Protein AF-A0A443QLN5-F1 (afdb_monomer_lite)

Structure (mmCIF, N/CA/C/O backbone):
data_AF-A0A443QLN5-F1
#
_entry.id   AF-A0A443QLN5-F1
#
loop_
_atom_site.group_PDB
_atom_site.id
_atom_site.type_symbol
_atom_site.label_atom_id
_atom_site.label_alt_id
_atom_site.label_comp_id
_atom_site.label_asym_id
_atom_site.label_entity_id
_atom_site.label_seq_id
_atom_site.pdbx_PDB_ins_code
_atom_site.Cartn_x
_atom_site.Cartn_y
_atom_site.Cartn_z
_atom_site.occupancy
_atom_site.B_iso_or_equiv
_atom_site.auth_seq_id
_atom_site.auth_comp_id
_atom_site.auth_asym_id
_atom_site.auth_atom_id
_atom_site.pdbx_PDB_model_num
ATOM 1 N N . MET A 1 1 ? 14.653 26.365 8.646 1.00 40.78 1 MET A N 1
ATOM 2 C CA . MET A 1 1 ? 14.534 25.199 7.737 1.00 40.78 1 MET A CA 1
ATOM 3 C C . MET A 1 1 ? 13.730 24.125 8.462 1.00 40.78 1 MET A C 1
ATOM 5 O O . MET A 1 1 ? 13.748 24.165 9.689 1.00 40.78 1 MET A O 1
ATOM 9 N N . PRO A 1 2 ? 12.968 23.247 7.780 1.00 56.53 2 PRO A N 1
ATOM 10 C CA . PRO A 1 2 ? 12.352 22.107 8.464 1.00 56.53 2 PRO A CA 1
ATOM 11 C C . PRO A 1 2 ? 13.445 21.266 9.146 1.00 56.53 2 PRO A C 1
ATOM 13 O O . PRO A 1 2 ? 14.530 21.132 8.585 1.00 56.53 2 PRO A O 1
ATOM 16 N N . ARG A 1 3 ? 13.182 20.776 10.366 1.00 74.50 3 ARG A N 1
ATOM 17 C CA . ARG A 1 3 ? 14.153 19.997 11.162 1.00 74.50 3 ARG A CA 1
ATOM 18 C C . ARG A 1 3 ? 14.434 18.628 10.538 1.00 74.50 3 ARG A C 1
ATOM 20 O O . ARG A 1 3 ? 15.561 18.165 10.608 1.00 74.50 3 ARG A O 1
ATOM 27 N N . TYR A 1 4 ? 13.419 18.040 9.908 1.00 79.06 4 TYR A N 1
ATOM 28 C CA . TYR A 1 4 ? 13.490 16.762 9.206 1.00 79.06 4 TYR A CA 1
ATOM 29 C C . TYR A 1 4 ? 12.947 16.913 7.785 1.00 79.06 4 TYR A C 1
ATOM 31 O O . TYR A 1 4 ? 12.056 17.736 7.533 1.00 79.06 4 TYR A O 1
ATOM 39 N N . VAL A 1 5 ? 13.473 16.117 6.860 1.00 77.62 5 VAL A N 1
ATOM 40 C CA . VAL A 1 5 ? 13.072 16.102 5.454 1.00 77.62 5 VAL A CA 1
ATOM 41 C C . VAL A 1 5 ? 12.207 14.874 5.191 1.00 77.62 5 VAL A C 1
ATOM 43 O O . VAL A 1 5 ? 12.621 13.748 5.443 1.00 77.62 5 VAL A O 1
ATOM 46 N N . TYR A 1 6 ? 10.991 15.105 4.691 1.00 76.69 6 TYR A N 1
ATOM 47 C CA . TYR A 1 6 ? 10.020 14.053 4.390 1.00 76.69 6 TYR A CA 1
ATOM 48 C C . TYR A 1 6 ? 9.992 13.739 2.904 1.00 76.69 6 TYR A C 1
ATOM 50 O O . TYR A 1 6 ? 9.984 14.647 2.067 1.00 76.69 6 TYR A O 1
ATOM 58 N N . GLN A 1 7 ? 9.875 12.450 2.610 1.00 72.19 7 GLN A N 1
ATOM 59 C CA . GLN A 1 7 ? 9.866 11.933 1.252 1.00 72.19 7 GLN A CA 1
ATOM 60 C C . GLN A 1 7 ? 8.467 11.956 0.651 1.00 72.19 7 GLN A C 1
ATOM 62 O O . GLN A 1 7 ? 7.461 11.797 1.352 1.00 72.19 7 GLN A O 1
ATOM 67 N N . GLU A 1 8 ? 8.400 12.121 -0.666 1.00 68.56 8 GLU A N 1
ATOM 68 C CA . GLU A 1 8 ? 7.196 11.774 -1.413 1.00 68.56 8 GLU A CA 1
ATOM 69 C C . GLU A 1 8 ? 7.039 10.255 -1.532 1.00 68.56 8 GLU A C 1
ATOM 71 O O . GLU A 1 8 ? 8.005 9.504 -1.703 1.00 68.56 8 GLU A O 1
ATOM 76 N N . ILE A 1 9 ? 5.785 9.816 -1.437 1.00 68.56 9 ILE A N 1
ATOM 77 C CA . ILE A 1 9 ? 5.375 8.434 -1.649 1.00 68.56 9 ILE A CA 1
ATOM 78 C C . ILE A 1 9 ? 4.303 8.450 -2.720 1.00 68.56 9 ILE A C 1
ATOM 80 O O . ILE A 1 9 ? 3.263 9.095 -2.559 1.00 68.56 9 ILE A O 1
ATOM 84 N N . ASP A 1 10 ? 4.558 7.711 -3.791 1.00 67.12 10 ASP A N 1
ATOM 85 C CA . ASP A 1 10 ? 3.541 7.416 -4.780 1.00 67.12 10 ASP A CA 1
ATOM 86 C C . ASP A 1 10 ? 2.689 6.242 -4.290 1.00 67.12 10 ASP A C 1
ATOM 88 O O . ASP A 1 10 ? 3.156 5.109 -4.161 1.00 67.12 10 ASP A O 1
ATOM 92 N N . ILE A 1 11 ? 1.439 6.552 -3.962 1.00 66.88 11 ILE A N 1
ATOM 93 C CA . ILE A 1 11 ? 0.430 5.580 -3.562 1.00 66.88 11 ILE A CA 1
ATOM 94 C C . ILE A 1 11 ? -0.456 5.360 -4.799 1.00 66.88 11 ILE A C 1
ATOM 96 O O . ILE A 1 11 ? -1.206 6.286 -5.152 1.00 66.88 11 ILE A O 1
ATOM 100 N N . PRO A 1 12 ? -0.400 4.175 -5.446 1.00 62.53 12 PRO A N 1
ATOM 101 C CA . PRO A 1 12 ? -1.047 3.892 -6.735 1.00 62.53 12 PRO A CA 1
ATOM 102 C C . PRO A 1 12 ? -2.567 3.676 -6.610 1.00 62.53 12 PRO A C 1
ATOM 104 O O . PRO A 1 12 ? -3.165 2.891 -7.334 1.00 62.53 12 PRO A O 1
ATOM 107 N N . TYR A 1 13 ? -3.205 4.372 -5.669 1.00 65.44 13 TYR A N 1
ATOM 108 C CA . TYR A 1 13 ? -4.599 4.185 -5.296 1.00 65.44 13 TYR A CA 1
ATOM 109 C C . TYR A 1 13 ? -5.339 5.526 -5.302 1.00 65.44 13 TYR A C 1
ATOM 111 O O . TYR A 1 13 ? -4.866 6.524 -4.747 1.00 65.44 13 TYR A O 1
ATOM 119 N N . GLU A 1 14 ? -6.511 5.565 -5.937 1.00 63.66 14 GLU A N 1
ATOM 120 C CA . GLU A 1 14 ? -7.332 6.774 -6.050 1.00 63.66 14 GLU A CA 1
ATOM 121 C C . GLU A 1 14 ? -8.361 6.902 -4.925 1.00 63.66 14 GLU A C 1
ATOM 123 O O . GLU A 1 14 ? -9.112 5.966 -4.636 1.00 63.66 14 GLU A O 1
ATOM 128 N N . SER A 1 15 ? -8.457 8.101 -4.337 1.00 64.62 15 SER A N 1
ATOM 129 C CA . SER A 1 15 ? -9.493 8.420 -3.350 1.00 64.62 15 SER A CA 1
ATOM 130 C C . SER A 1 15 ? -10.881 8.456 -3.976 1.00 64.62 15 SER A C 1
ATOM 132 O O . SER A 1 15 ? -11.099 9.100 -5.000 1.00 64.62 15 SER A O 1
ATOM 134 N N . LYS A 1 16 ? -11.845 7.802 -3.323 1.00 72.31 16 LYS A N 1
ATOM 135 C CA . LYS A 1 16 ? -13.261 7.814 -3.711 1.00 72.31 16 LYS A CA 1
ATOM 136 C C . LYS A 1 16 ? -14.093 8.535 -2.657 1.00 72.31 16 LYS A C 1
ATOM 138 O O . LYS A 1 16 ? -13.691 8.662 -1.500 1.00 72.31 16 LYS A O 1
ATOM 143 N N . LYS A 1 17 ? -15.252 9.040 -3.077 1.00 73.81 17 LYS A N 1
ATOM 144 C CA . LYS A 1 17 ? -16.232 9.696 -2.204 1.00 73.81 17 LYS A CA 1
ATOM 145 C C . LYS A 1 17 ? -17.456 8.805 -2.026 1.00 73.81 17 LYS A C 1
ATOM 147 O O . LYS A 1 17 ? -17.766 7.996 -2.901 1.00 73.81 17 LYS A O 1
ATOM 152 N N . ARG A 1 18 ? -18.139 8.969 -0.892 1.00 83.19 18 ARG A N 1
ATOM 153 C CA . ARG A 1 18 ? -19.434 8.329 -0.642 1.00 83.19 18 ARG A CA 1
ATOM 154 C C . ARG A 1 18 ? -20.473 8.790 -1.676 1.00 83.19 18 ARG A C 1
ATOM 156 O O . ARG A 1 18 ? -20.444 9.960 -2.056 1.00 83.19 18 ARG A O 1
ATOM 163 N N . PRO A 1 19 ? -21.372 7.907 -2.142 1.00 83.25 19 PRO A N 1
ATOM 164 C CA . PRO A 1 19 ? -22.396 8.256 -3.126 1.00 83.25 19 PRO A CA 1
ATOM 165 C C . PRO A 1 19 ? -23.663 8.870 -2.500 1.00 83.25 19 PRO A C 1
ATOM 167 O O . PRO A 1 19 ? -24.659 9.028 -3.198 1.00 83.25 19 PRO A O 1
ATOM 170 N N . PHE A 1 20 ? -23.657 9.168 -1.198 1.00 84.50 20 PHE A N 1
ATOM 171 C CA . PHE A 1 20 ? -24.800 9.702 -0.457 1.00 84.50 20 PHE A CA 1
ATOM 172 C C . PHE A 1 20 ? -24.384 10.844 0.473 1.00 84.50 20 PHE A C 1
ATOM 174 O O . PHE A 1 20 ? -23.264 10.878 0.991 1.00 84.50 20 PHE A O 1
ATOM 181 N N . ASP A 1 21 ? -25.325 11.749 0.717 1.00 84.19 21 ASP A N 1
ATOM 182 C CA . ASP A 1 21 ? -25.174 12.854 1.657 1.00 84.19 21 ASP A CA 1
ATOM 183 C C . ASP A 1 21 ? -25.612 12.452 3.071 1.00 84.19 21 ASP A C 1
ATOM 185 O O . ASP A 1 21 ? -26.305 11.457 3.280 1.00 84.19 21 ASP A O 1
ATOM 189 N N . GLY A 1 22 ? -25.175 13.229 4.058 1.00 84.44 22 GLY A N 1
ATOM 190 C CA . GLY A 1 22 ? -25.508 13.021 5.463 1.00 84.44 22 GLY A CA 1
ATOM 191 C C . GLY A 1 22 ? -24.497 13.694 6.381 1.00 84.44 22 GLY A C 1
ATOM 192 O O . GLY A 1 22 ? -23.297 13.721 6.081 1.00 84.44 22 GLY A O 1
ATOM 193 N N . ASP A 1 23 ? -24.991 14.239 7.492 1.00 89.88 23 ASP A N 1
ATOM 194 C CA . ASP A 1 23 ? -24.179 14.856 8.544 1.00 89.88 23 ASP A CA 1
ATOM 195 C C . ASP A 1 23 ? -23.823 13.828 9.628 1.00 89.88 23 ASP A C 1
ATOM 197 O O . ASP A 1 23 ? -24.224 13.917 10.789 1.00 89.88 23 ASP A O 1
ATOM 201 N N . PHE A 1 24 ? -23.072 12.806 9.213 1.00 90.50 24 PHE A N 1
ATOM 202 C CA . PHE A 1 24 ? -22.666 11.698 10.082 1.00 90.50 24 PHE A CA 1
ATOM 203 C C . PHE A 1 24 ? -21.834 12.171 11.279 1.00 90.50 24 PHE A C 1
ATOM 205 O O . PHE A 1 24 ? -21.901 11.567 12.344 1.00 90.50 24 PHE A O 1
ATOM 212 N N . GLN A 1 25 ? -21.080 13.267 11.129 1.00 88.69 25 GLN A N 1
ATOM 213 C CA . GLN A 1 25 ? -20.294 13.842 12.219 1.00 88.69 25 GLN A CA 1
ATOM 214 C C . GLN A 1 25 ? -21.199 14.379 13.329 1.00 88.69 25 GLN A C 1
ATOM 216 O O . GLN A 1 25 ? -20.970 14.076 14.498 1.00 88.69 25 GLN A O 1
ATOM 221 N N . ASN A 1 26 ? -22.252 15.125 12.985 1.00 90.00 26 ASN A N 1
ATOM 222 C CA . ASN A 1 26 ? -23.196 15.626 13.977 1.00 90.00 26 ASN A CA 1
ATOM 223 C C . ASN A 1 26 ? -24.042 14.508 14.604 1.00 90.00 26 ASN A C 1
ATOM 225 O O . ASN A 1 26 ? -24.306 14.545 15.804 1.00 90.00 26 ASN A O 1
ATOM 229 N N . GLU A 1 27 ? -24.436 13.488 13.839 1.00 92.81 27 GLU A N 1
ATOM 230 C CA . GLU A 1 27 ? -25.135 12.330 14.412 1.00 92.81 27 GLU A CA 1
ATOM 231 C C . GLU A 1 27 ? -24.249 11.559 15.402 1.00 92.81 27 GLU A C 1
ATOM 233 O O . GLU A 1 27 ? -24.682 11.289 16.525 1.00 92.81 27 GLU A O 1
ATOM 238 N N . THR A 1 28 ? -22.975 11.320 15.065 1.00 93.25 28 THR A N 1
ATOM 239 C CA . THR A 1 28 ? -22.016 10.742 16.018 1.00 93.25 28 THR A CA 1
ATOM 240 C C . THR A 1 28 ? -21.859 11.644 17.242 1.00 93.25 28 THR A C 1
ATOM 242 O O . THR A 1 28 ? -21.909 11.175 18.376 1.00 93.25 28 THR A O 1
ATOM 245 N N . ARG A 1 29 ? -21.768 12.965 17.060 1.00 91.12 29 ARG A N 1
ATOM 246 C CA . ARG A 1 29 ? -21.686 13.924 18.173 1.00 91.12 29 ARG A CA 1
ATOM 247 C C . ARG A 1 29 ? -22.868 13.799 19.134 1.00 91.12 29 ARG A C 1
ATOM 249 O O . ARG A 1 29 ? -22.672 13.812 20.349 1.00 91.12 29 ARG A O 1
ATOM 256 N N . LYS A 1 30 ? -24.095 13.657 18.619 1.00 93.38 30 LYS A N 1
ATOM 257 C CA . LYS A 1 30 ? -25.302 13.480 19.445 1.00 93.38 30 LYS A CA 1
ATOM 258 C C . LYS A 1 30 ? -25.216 12.228 20.315 1.00 93.38 30 LYS A C 1
ATOM 260 O O . LYS A 1 30 ? -25.591 12.297 21.485 1.00 93.38 30 LYS A O 1
ATOM 265 N N . LEU A 1 31 ? -24.696 11.119 19.782 1.00 94.88 31 LEU A N 1
ATOM 266 C CA . LEU A 1 31 ? -24.497 9.886 20.549 1.00 94.88 31 LEU A CA 1
ATOM 267 C C . LEU A 1 31 ? -23.541 10.101 21.730 1.00 94.88 31 LEU A C 1
ATOM 269 O O . LEU A 1 31 ? -23.833 9.685 22.849 1.00 94.88 31 LEU A O 1
ATOM 273 N N . PHE A 1 32 ? -22.426 10.792 21.511 1.00 93.81 32 PHE A N 1
ATOM 274 C CA . PHE A 1 32 ? -21.461 11.062 22.576 1.00 93.81 32 PHE A CA 1
ATOM 275 C C . PHE A 1 32 ? -22.003 12.037 23.629 1.00 93.81 32 PHE A C 1
ATOM 277 O O . PHE A 1 32 ? -21.799 11.843 24.829 1.00 93.81 32 PHE A O 1
ATOM 284 N N . LEU A 1 33 ? -22.741 13.064 23.200 1.00 92.19 33 LEU A N 1
ATOM 285 C CA . LEU A 1 33 ? -23.382 14.016 24.109 1.00 92.19 33 LEU A CA 1
ATOM 286 C C . LEU A 1 33 ? -24.479 13.371 24.956 1.00 92.19 33 LEU A C 1
ATOM 288 O O . LEU A 1 33 ? -24.593 13.705 26.132 1.00 92.19 33 LEU A O 1
ATOM 292 N N . LYS A 1 34 ? -25.240 12.421 24.396 1.00 94.12 34 LYS A N 1
ATOM 293 C CA . LYS A 1 34 ? -26.261 11.649 25.126 1.00 94.12 34 LYS A CA 1
ATOM 294 C C . LYS A 1 34 ? -25.695 11.006 26.398 1.00 94.12 34 LYS A C 1
ATOM 296 O O . LYS A 1 34 ? -26.401 10.938 27.400 1.00 94.12 34 LYS A O 1
ATOM 301 N N . HIS A 1 35 ? -24.438 10.565 26.363 1.00 93.19 35 HIS A N 1
ATOM 302 C CA . HIS A 1 35 ? -23.772 9.882 27.478 1.00 93.19 35 HIS A CA 1
ATOM 303 C C . HIS A 1 35 ? -22.803 10.768 28.265 1.00 93.19 35 HIS A C 1
ATOM 305 O O . HIS A 1 35 ? -22.121 10.269 29.153 1.00 93.19 35 HIS A O 1
ATOM 311 N N . ASN A 1 36 ? -22.737 12.073 27.977 1.00 91.12 36 ASN A N 1
ATOM 312 C CA . ASN A 1 36 ? -21.750 12.997 28.553 1.00 91.12 36 ASN A CA 1
ATOM 313 C C . ASN A 1 36 ? -20.294 12.532 28.351 1.00 91.12 36 ASN A C 1
ATOM 315 O O . ASN A 1 36 ? -19.445 12.723 29.218 1.00 91.12 36 ASN A O 1
ATOM 319 N N . ALA A 1 37 ? -20.004 11.917 27.203 1.00 88.56 37 ALA A N 1
ATOM 320 C CA . ALA A 1 37 ? -18.703 11.320 26.903 1.00 88.56 37 ALA A CA 1
ATOM 321 C C . ALA A 1 37 ? -17.674 12.303 26.312 1.00 88.56 37 ALA A C 1
ATOM 323 O O . ALA A 1 37 ? -16.620 11.871 25.862 1.00 88.56 37 ALA A O 1
ATOM 324 N N . LEU A 1 38 ? -17.985 13.604 26.282 1.00 84.81 38 LEU A N 1
ATOM 325 C CA . LEU A 1 38 ? -17.097 14.658 25.780 1.00 84.81 38 LEU A CA 1
ATOM 326 C C . LEU A 1 38 ? -17.008 15.796 26.798 1.00 84.81 38 LEU A C 1
ATOM 328 O O . LEU A 1 38 ? -18.019 16.416 27.144 1.00 84.81 38 LEU A O 1
ATOM 332 N N . THR A 1 39 ? -15.791 16.125 27.211 1.00 79.38 39 THR A N 1
ATOM 333 C CA . THR A 1 39 ? -15.449 17.380 27.891 1.00 79.38 39 THR A CA 1
ATOM 334 C C . THR A 1 39 ? -15.604 18.579 26.946 1.00 79.38 39 THR A C 1
ATOM 336 O O . THR A 1 39 ? -15.650 18.421 25.728 1.00 79.38 39 THR A O 1
ATOM 339 N N . GLU A 1 40 ? -15.648 19.812 27.466 1.00 76.81 40 GLU A N 1
ATOM 340 C CA . GLU A 1 40 ? -15.728 21.021 26.616 1.00 76.81 40 GLU A CA 1
ATOM 341 C C . GLU A 1 40 ? -14.567 21.122 25.616 1.00 76.81 40 GLU A C 1
ATOM 343 O O . GLU A 1 40 ? -14.767 21.426 24.440 1.00 76.81 40 GLU A O 1
ATOM 348 N N . ARG A 1 41 ? -13.353 20.767 26.052 1.00 73.44 41 ARG A N 1
ATOM 349 C CA . ARG A 1 41 ? -12.176 20.715 25.179 1.00 73.44 41 ARG A CA 1
ATOM 350 C C . ARG A 1 41 ? -12.332 19.665 24.077 1.00 73.44 41 ARG A C 1
ATOM 352 O O . ARG A 1 41 ? -11.932 19.909 22.940 1.00 73.44 41 ARG A O 1
ATOM 359 N N . GLU A 1 42 ? -12.904 18.509 24.399 1.00 73.94 42 GLU A N 1
ATOM 360 C CA . GLU A 1 42 ? -13.158 17.451 23.420 1.00 73.94 42 GLU A CA 1
ATOM 361 C C . GLU A 1 42 ? -14.286 17.814 22.465 1.00 73.94 42 GLU A C 1
ATOM 363 O O . GLU A 1 42 ? -14.176 17.472 21.299 1.00 73.94 42 GLU A O 1
ATOM 368 N N . LYS A 1 43 ? -15.312 18.562 22.888 1.00 79.31 43 LYS A N 1
ATOM 369 C CA . LYS A 1 43 ? -16.346 19.090 21.980 1.00 79.31 43 LYS A CA 1
ATOM 370 C C . LYS A 1 43 ? -15.734 20.018 20.931 1.00 79.31 43 LYS A C 1
ATOM 372 O O . LYS A 1 43 ? -15.985 19.844 19.743 1.00 79.31 43 LYS A O 1
ATOM 377 N N . GLU A 1 44 ? -14.870 20.948 21.343 1.00 75.06 44 GLU A N 1
ATOM 378 C CA . GLU A 1 44 ? -14.162 21.819 20.397 1.00 75.06 44 GLU A CA 1
ATOM 379 C C . GLU A 1 44 ? -13.227 21.042 19.461 1.00 75.06 44 GLU A C 1
ATOM 381 O O . GLU A 1 44 ? -13.126 21.369 18.276 1.00 75.06 44 GLU A O 1
ATOM 386 N N . LYS A 1 45 ? -12.526 20.028 19.989 1.00 70.62 45 LYS A N 1
ATOM 387 C CA . LYS A 1 45 ? -11.679 19.126 19.194 1.00 70.62 45 LYS A CA 1
ATOM 388 C C . LYS A 1 45 ? -12.535 18.349 18.192 1.00 70.62 45 LYS A C 1
ATOM 390 O O . LYS A 1 45 ? -12.197 18.334 17.017 1.00 70.62 45 LYS A O 1
ATOM 395 N N . PHE A 1 46 ? -13.668 17.803 18.624 1.00 75.38 46 PHE A N 1
ATOM 396 C CA . PHE A 1 46 ? -14.625 17.052 17.813 1.00 75.38 46 PHE A CA 1
ATOM 397 C C . PHE A 1 46 ? -15.197 17.889 16.666 1.00 75.38 46 PHE A C 1
ATOM 399 O O . PHE A 1 46 ? -15.363 17.380 15.564 1.00 75.38 46 PHE A O 1
ATOM 406 N N . ASP A 1 47 ? -15.481 19.171 16.903 1.00 72.62 47 ASP A N 1
ATOM 407 C CA . ASP A 1 47 ? -16.044 20.067 15.886 1.00 72.62 47 ASP A CA 1
ATOM 408 C C . ASP A 1 47 ? -14.972 20.546 14.878 1.00 72.62 47 ASP A C 1
ATOM 410 O O . ASP A 1 47 ? -15.274 20.815 13.713 1.00 72.62 47 ASP A O 1
ATOM 414 N N . LYS A 1 48 ? -13.700 20.627 15.298 1.00 72.19 48 LYS A N 1
ATOM 415 C CA . LYS A 1 48 ? -12.564 21.020 14.437 1.00 72.19 48 LYS A CA 1
ATOM 416 C C . LYS A 1 48 ? -11.968 19.852 13.658 1.00 72.19 48 LYS A C 1
ATOM 418 O O . LYS A 1 48 ? -11.560 20.014 12.505 1.00 72.19 48 LYS A O 1
ATOM 423 N N . GLU A 1 49 ? -11.857 18.695 14.292 1.00 68.19 49 GLU A N 1
ATOM 424 C CA . GLU A 1 49 ? -11.300 17.487 13.706 1.00 68.19 49 GLU A CA 1
ATOM 425 C C . GLU A 1 49 ? -12.412 16.771 12.947 1.00 68.19 49 GLU A C 1
ATOM 427 O O . GLU A 1 49 ? -13.477 16.487 13.481 1.00 68.19 49 GLU A O 1
ATOM 432 N N . LYS A 1 50 ? -12.201 16.482 11.662 1.00 71.00 50 LYS A N 1
ATOM 433 C CA . LYS A 1 50 ? -13.165 15.701 10.880 1.00 71.00 50 LYS A CA 1
ATOM 434 C C . LYS A 1 50 ? -13.064 14.231 11.297 1.00 71.00 50 LYS A C 1
ATOM 436 O O . LYS A 1 50 ? -12.538 13.422 10.545 1.00 71.00 50 LYS A O 1
ATOM 441 N N . LEU A 1 51 ? -13.494 13.884 12.509 1.00 71.12 51 LEU A N 1
ATOM 442 C CA . LEU A 1 51 ? -13.248 12.564 13.107 1.00 71.12 51 LEU A CA 1
ATOM 443 C C . LEU A 1 51 ? -13.920 11.421 12.323 1.00 71.12 51 LEU A C 1
ATOM 445 O O . LEU A 1 51 ? -13.404 10.307 12.277 1.00 71.12 51 LEU A O 1
ATOM 449 N N . THR A 1 52 ? -15.010 11.707 11.606 1.00 81.31 52 THR A N 1
ATOM 450 C CA . THR A 1 52 ? -15.667 10.755 10.694 1.00 81.31 52 THR A CA 1
ATOM 451 C C . THR A 1 52 ? -15.003 10.659 9.316 1.00 81.31 52 THR A C 1
ATOM 453 O O . THR A 1 52 ? -15.333 9.773 8.529 1.00 81.31 52 THR A O 1
ATOM 456 N N . TYR A 1 53 ? -14.028 11.521 9.006 1.00 77.50 53 TYR A N 1
ATOM 457 C CA . TYR A 1 53 ? -13.344 11.548 7.710 1.00 77.50 53 TYR A CA 1
ATOM 458 C C . TYR A 1 53 ? -12.606 10.241 7.409 1.00 77.50 53 TYR A C 1
ATOM 460 O O . TYR A 1 53 ? -12.565 9.794 6.265 1.00 77.50 53 TYR A O 1
ATOM 468 N N . THR A 1 54 ? -12.057 9.588 8.435 1.00 76.44 54 THR A N 1
ATOM 469 C CA . THR A 1 54 ? -11.436 8.266 8.292 1.00 76.44 54 THR A CA 1
ATOM 470 C C . THR A 1 54 ? -12.455 7.238 7.796 1.00 76.44 54 THR A C 1
ATOM 472 O O . THR A 1 54 ? -12.184 6.514 6.835 1.00 76.44 54 THR A O 1
ATOM 475 N N . ALA A 1 55 ? -13.658 7.227 8.383 1.00 82.50 55 ALA A N 1
ATOM 476 C CA . ALA A 1 55 ? -14.739 6.345 7.954 1.00 82.50 55 ALA A CA 1
ATOM 477 C C . ALA A 1 55 ? -15.172 6.657 6.518 1.00 82.50 55 ALA A C 1
ATOM 479 O O . ALA A 1 55 ? -15.297 5.750 5.698 1.00 82.50 55 ALA A O 1
ATOM 480 N N . ASP A 1 56 ? -15.305 7.941 6.188 1.00 80.06 56 ASP A N 1
ATOM 481 C CA . ASP A 1 56 ? -15.631 8.416 4.843 1.00 80.06 56 ASP A CA 1
ATOM 482 C C . ASP A 1 56 ? -14.707 7.882 3.779 1.00 80.06 56 ASP A C 1
ATOM 484 O O . ASP A 1 56 ? -15.129 7.542 2.680 1.00 80.06 56 ASP A O 1
ATOM 488 N N . LYS A 1 57 ? -13.427 7.816 4.092 1.00 76.81 57 LYS A N 1
ATOM 489 C CA . LYS A 1 57 ? -12.450 7.434 3.105 1.00 76.81 57 LYS A CA 1
ATOM 490 C C . LYS A 1 57 ? -12.329 5.926 2.959 1.00 76.81 57 LYS A C 1
ATOM 492 O O . LYS A 1 57 ? -12.337 5.425 1.832 1.00 76.81 57 LYS A O 1
ATOM 497 N N . ILE A 1 58 ? -12.299 5.210 4.078 1.00 77.19 58 ILE A N 1
ATOM 498 C CA . ILE A 1 58 ? -12.117 3.757 4.087 1.00 77.19 58 ILE A CA 1
ATOM 499 C C . ILE A 1 58 ? -13.422 3.043 3.709 1.00 77.19 58 ILE A C 1
ATOM 501 O O . ILE A 1 58 ? -13.397 2.087 2.935 1.00 77.19 58 ILE A O 1
ATOM 505 N N . TYR A 1 59 ? -14.570 3.532 4.186 1.00 84.12 59 TYR A N 1
ATOM 506 C CA . TYR A 1 59 ? -15.869 2.854 4.122 1.00 84.12 59 TYR A CA 1
ATOM 507 C C . TYR A 1 59 ? -16.934 3.592 3.294 1.00 84.12 59 TYR A C 1
ATOM 509 O O . TYR A 1 59 ? -18.116 3.291 3.441 1.00 84.12 59 TYR A O 1
ATOM 517 N N . HIS A 1 60 ? -16.552 4.481 2.363 1.00 82.75 60 HIS A N 1
ATOM 518 C CA . HIS A 1 60 ? -17.463 5.259 1.485 1.00 82.75 60 HIS A CA 1
ATOM 519 C C . HIS A 1 60 ? -18.579 4.463 0.776 1.00 82.75 60 HIS A C 1
ATOM 521 O O . HIS A 1 60 ? -19.511 5.040 0.228 1.00 82.75 60 HIS A O 1
ATOM 527 N N . TYR A 1 61 ? -18.447 3.143 0.689 1.00 83.12 61 TYR A N 1
ATOM 528 C CA . TYR A 1 61 ? -19.352 2.236 -0.014 1.00 83.12 61 TYR A CA 1
ATOM 529 C C . TYR A 1 61 ? -20.367 1.541 0.902 1.00 83.12 61 TYR A C 1
ATOM 531 O O . TYR A 1 61 ? -21.197 0.781 0.398 1.00 83.12 61 TYR A O 1
ATOM 539 N N . ALA A 1 62 ? -20.259 1.710 2.223 1.00 88.94 62 ALA A N 1
ATOM 540 C CA . ALA A 1 62 ? -21.218 1.152 3.165 1.00 88.94 62 ALA A CA 1
ATOM 541 C C . ALA A 1 62 ? -22.595 1.796 2.959 1.00 88.94 62 ALA A C 1
ATOM 543 O O . ALA A 1 62 ? -22.697 2.942 2.529 1.00 88.94 62 ALA A O 1
ATOM 544 N N . ARG A 1 63 ? -23.667 1.059 3.259 1.00 91.88 63 ARG A N 1
ATOM 545 C CA . ARG A 1 63 ? -25.020 1.638 3.274 1.00 91.88 63 ARG A CA 1
ATOM 546 C C . ARG A 1 63 ? -25.135 2.668 4.408 1.00 91.88 63 ARG A C 1
ATOM 548 O O . ARG A 1 63 ? -24.427 2.495 5.398 1.00 91.88 63 ARG A O 1
ATOM 555 N N . PRO A 1 64 ? -26.009 3.686 4.308 1.00 91.69 64 PRO A N 1
ATOM 556 C CA . PRO A 1 64 ? -26.068 4.782 5.278 1.00 91.69 64 PRO A CA 1
ATOM 557 C C . PRO A 1 64 ? -26.158 4.334 6.744 1.00 91.69 64 PRO A C 1
ATOM 559 O O . PRO A 1 64 ? -25.437 4.863 7.586 1.00 91.69 64 PRO A O 1
ATOM 562 N N . GLU A 1 65 ? -26.968 3.316 7.050 1.00 90.06 65 GLU A N 1
ATOM 563 C CA . GLU A 1 65 ? -27.149 2.824 8.421 1.00 90.06 65 GLU A CA 1
ATOM 564 C C . GLU A 1 65 ? -25.874 2.154 8.958 1.00 90.06 65 GLU A C 1
ATOM 566 O O . GLU A 1 65 ? -25.453 2.404 10.084 1.00 90.06 65 GLU A O 1
ATOM 571 N N . VAL A 1 66 ? -25.217 1.347 8.119 1.00 94.75 66 VAL A N 1
ATOM 572 C CA . VAL A 1 66 ? -23.938 0.688 8.433 1.00 94.75 66 VAL A CA 1
ATOM 573 C C . VAL A 1 66 ? -22.824 1.728 8.572 1.00 94.75 66 VAL A C 1
ATOM 575 O O . VAL A 1 66 ? -21.974 1.628 9.454 1.00 94.75 66 VAL A O 1
ATOM 578 N N . PHE A 1 67 ? -22.836 2.742 7.707 1.00 93.81 67 PHE A N 1
ATOM 579 C CA . PHE A 1 67 ? -21.855 3.817 7.688 1.00 93.81 67 PHE A CA 1
ATOM 580 C C . PHE A 1 67 ? -21.917 4.677 8.957 1.00 93.81 67 PHE A C 1
ATOM 582 O O . PHE A 1 67 ? -20.869 4.980 9.520 1.00 93.81 67 PHE A O 1
ATOM 589 N N . GLN A 1 68 ? -23.114 4.999 9.463 1.00 95.31 68 GLN A N 1
ATOM 590 C CA . GLN A 1 68 ? -23.258 5.707 10.741 1.00 95.31 68 GLN A CA 1
ATOM 591 C C . GLN A 1 68 ? -22.629 4.916 11.897 1.00 95.31 68 GLN A C 1
ATOM 593 O O . GLN A 1 68 ? -21.819 5.466 12.636 1.00 95.31 68 GLN A O 1
ATOM 598 N N . THR A 1 69 ? -22.910 3.612 12.006 1.00 96.69 69 THR A N 1
ATOM 599 C CA . THR A 1 69 ? -22.302 2.761 13.047 1.00 96.69 69 THR A CA 1
ATOM 600 C C . THR A 1 69 ? -20.774 2.688 12.925 1.00 96.69 69 THR A C 1
ATOM 602 O O . THR A 1 69 ? -20.076 2.652 13.937 1.00 96.69 69 THR A O 1
ATOM 605 N N . LEU A 1 70 ? -20.234 2.696 11.700 1.00 94.50 70 LEU A N 1
ATOM 606 C CA . LEU A 1 70 ? -18.787 2.748 11.461 1.00 94.50 70 LEU A CA 1
ATOM 607 C C . LEU A 1 70 ? -18.169 4.074 11.918 1.00 94.50 70 LEU A C 1
ATOM 609 O O . LEU A 1 70 ? -17.095 4.060 12.518 1.00 94.50 70 LEU A O 1
ATOM 613 N N . CYS A 1 71 ? -18.837 5.200 11.656 1.00 93.38 71 CYS A N 1
ATOM 614 C CA . CYS A 1 71 ? -18.439 6.508 12.175 1.00 93.38 71 CYS A CA 1
ATOM 615 C C . CYS A 1 71 ? -18.414 6.498 13.704 1.00 93.38 71 CYS A C 1
ATOM 617 O O . CYS A 1 71 ? -17.386 6.827 14.291 1.00 93.38 71 CYS A O 1
ATOM 619 N N . ASP A 1 72 ? -19.501 6.055 14.337 1.00 95.62 72 ASP A N 1
ATOM 620 C CA . ASP A 1 72 ? -19.621 6.031 15.796 1.00 95.62 72 ASP A CA 1
ATOM 621 C C . ASP A 1 72 ? -18.509 5.193 16.439 1.00 95.62 72 ASP A C 1
ATOM 623 O O . ASP A 1 72 ? -17.851 5.650 17.374 1.00 95.62 72 ASP A O 1
ATOM 627 N N . TYR A 1 73 ? -18.245 4.002 15.892 1.00 96.19 73 TYR A N 1
ATOM 628 C CA . TYR A 1 73 ? -17.186 3.121 16.380 1.00 96.19 73 TYR A CA 1
ATOM 629 C C . TYR A 1 73 ? -15.785 3.692 16.187 1.00 96.19 73 TYR A C 1
ATOM 631 O O . TYR A 1 73 ? -14.995 3.652 17.122 1.00 96.19 73 TYR A O 1
ATOM 639 N N . LEU A 1 74 ? -15.447 4.209 15.001 1.00 90.94 74 LEU A N 1
ATOM 640 C CA . LEU A 1 74 ? -14.100 4.736 14.766 1.00 90.94 74 LEU A CA 1
ATOM 641 C C . LEU A 1 74 ? -13.809 5.943 15.656 1.00 90.94 74 LEU A C 1
ATOM 643 O O . LEU A 1 74 ? -12.717 6.048 16.204 1.00 90.94 74 LEU A O 1
ATOM 647 N N . VAL A 1 75 ? -14.789 6.831 15.832 1.00 90.81 75 VAL A N 1
ATOM 648 C CA . VAL A 1 75 ? -14.660 7.978 16.736 1.00 90.81 75 VAL A CA 1
ATOM 649 C C . VAL A 1 75 ? -14.513 7.514 18.184 1.00 90.81 75 VAL A C 1
ATOM 651 O O . VAL A 1 75 ? -13.667 8.037 18.907 1.00 90.81 75 VAL A O 1
ATOM 654 N N . TRP A 1 76 ? -15.282 6.503 18.595 1.00 94.56 76 TRP A N 1
ATOM 655 C CA . TRP A 1 76 ? -15.135 5.889 19.912 1.00 94.56 76 TRP A CA 1
ATOM 656 C C . TRP A 1 76 ? -13.753 5.279 20.102 1.00 94.56 76 TRP A C 1
ATOM 658 O O . TRP A 1 76 ? -13.131 5.553 21.119 1.00 94.56 76 TRP A O 1
ATOM 668 N N . ALA A 1 77 ? -13.242 4.538 19.118 1.00 92.25 77 ALA A N 1
ATOM 669 C CA . ALA A 1 77 ? -11.924 3.924 19.190 1.00 92.25 77 ALA A CA 1
ATOM 670 C C . ALA A 1 77 ? -10.830 4.979 19.409 1.00 92.25 77 ALA A C 1
ATOM 672 O O . ALA A 1 77 ? -10.037 4.821 20.326 1.00 92.25 77 ALA A O 1
ATOM 673 N N . PHE A 1 78 ? -10.839 6.092 18.663 1.00 86.12 78 PHE A N 1
ATOM 674 C CA . PHE A 1 78 ? -9.860 7.174 18.853 1.00 86.12 78 PHE A CA 1
ATOM 675 C C . PHE A 1 78 ? -9.930 7.823 20.241 1.00 86.12 78 PHE A C 1
ATOM 677 O O . PHE A 1 78 ? -8.898 8.075 20.852 1.00 86.12 78 PHE A O 1
ATOM 684 N N . ILE A 1 79 ? -11.134 8.113 20.743 1.00 88.62 79 ILE A N 1
ATOM 685 C CA . ILE A 1 79 ? -11.293 8.767 22.053 1.00 88.62 79 ILE A CA 1
ATOM 686 C C . ILE A 1 79 ? -10.977 7.788 23.192 1.00 88.62 79 ILE A C 1
ATOM 688 O O . ILE A 1 79 ? -10.428 8.181 24.217 1.00 88.62 79 ILE A O 1
ATOM 692 N N . TYR A 1 80 ? -11.320 6.511 23.023 1.00 91.56 80 TYR A N 1
ATOM 693 C CA . TYR A 1 80 ? -11.047 5.478 24.013 1.00 91.56 80 TYR A CA 1
ATOM 694 C C . TYR A 1 80 ? -9.553 5.139 24.100 1.00 91.56 80 TYR A C 1
ATOM 696 O O . TYR A 1 80 ? -9.061 4.902 25.199 1.00 91.56 80 TYR A O 1
ATOM 704 N N . ASP A 1 81 ? -8.837 5.174 22.975 1.00 88.69 81 ASP A N 1
ATOM 705 C CA . ASP A 1 81 ? -7.374 5.051 22.915 1.00 88.69 81 ASP A CA 1
ATOM 706 C C . ASP A 1 81 ? -6.691 6.172 23.714 1.00 88.69 81 ASP A C 1
ATOM 708 O O . ASP A 1 81 ? -5.983 5.896 24.682 1.00 88.69 81 ASP A O 1
ATOM 712 N N . ASP A 1 82 ? -7.029 7.435 23.401 1.00 86.56 82 ASP A N 1
ATOM 713 C CA . ASP A 1 82 ? -6.558 8.624 24.131 1.00 86.56 82 ASP A CA 1
ATOM 714 C C . ASP A 1 82 ? -6.877 8.499 25.642 1.00 86.56 82 ASP A C 1
ATOM 716 O O . ASP A 1 82 ? -6.058 8.851 26.490 1.00 86.56 82 ASP A O 1
ATOM 720 N N . TYR A 1 83 ? -8.061 7.984 26.003 1.00 88.75 83 TYR A N 1
ATOM 721 C CA . TYR A 1 83 ? -8.458 7.751 27.397 1.00 88.75 83 TYR A CA 1
ATOM 722 C C . TYR A 1 83 ? -7.584 6.698 28.088 1.00 88.75 83 TYR A C 1
ATOM 724 O O . TYR A 1 83 ? -7.137 6.937 29.212 1.00 88.75 83 TYR A O 1
ATOM 732 N N . LEU A 1 84 ? -7.306 5.562 27.443 1.00 89.56 84 LEU A N 1
ATOM 733 C CA . LEU A 1 84 ? -6.469 4.511 28.025 1.00 89.56 84 LEU A CA 1
ATOM 734 C C . LEU A 1 84 ? -5.042 4.984 28.309 1.00 89.56 84 LEU A C 1
ATOM 736 O O . LEU A 1 84 ? -4.481 4.595 29.335 1.00 89.56 84 LEU A O 1
ATOM 740 N N . GLU A 1 85 ? -4.476 5.859 27.473 1.00 86.25 85 GLU A N 1
ATOM 741 C CA . GLU A 1 85 ? -3.149 6.445 27.712 1.00 86.25 85 GLU A CA 1
ATOM 742 C C . GLU A 1 85 ? -3.083 7.278 29.006 1.00 86.25 85 GLU A C 1
ATOM 744 O O . GLU A 1 85 ? -2.008 7.433 29.591 1.00 86.25 85 GLU A O 1
ATOM 749 N N . THR A 1 86 ? -4.221 7.794 29.487 1.00 86.75 86 THR A N 1
ATOM 750 C CA . THR A 1 86 ? -4.284 8.586 30.730 1.00 86.75 86 THR A CA 1
ATOM 751 C C . THR A 1 86 ? -4.324 7.750 32.007 1.00 86.75 86 THR A C 1
ATOM 753 O O . THR A 1 86 ? -4.115 8.293 33.093 1.00 86.75 86 THR A O 1
ATOM 756 N N . LEU A 1 87 ? -4.595 6.447 31.903 1.00 89.88 87 LEU A N 1
ATOM 757 C CA . LEU A 1 87 ? -4.853 5.587 33.055 1.00 89.88 87 LEU A CA 1
ATOM 758 C C . LEU A 1 87 ? -3.584 4.960 33.644 1.00 89.88 87 LEU A C 1
ATOM 760 O O . LEU A 1 87 ? -2.573 4.733 32.971 1.00 89.88 87 LEU A O 1
ATOM 764 N N . GLY A 1 88 ? -3.657 4.606 34.931 1.00 90.12 88 GLY A N 1
ATOM 765 C CA . GLY A 1 88 ? -2.734 3.665 35.562 1.00 90.12 88 GLY A CA 1
ATOM 766 C C . GLY A 1 88 ? -2.808 2.276 34.912 1.00 90.12 88 GLY A C 1
ATOM 767 O O . GLY A 1 88 ? -3.807 1.918 34.299 1.00 90.12 88 GLY A O 1
ATOM 768 N N . GLU A 1 89 ? -1.766 1.449 35.056 1.00 89.12 89 GLU A N 1
ATOM 769 C CA . GLU A 1 89 ? -1.759 0.106 34.439 1.00 89.12 89 GLU A CA 1
ATOM 770 C C . GLU A 1 89 ? -2.922 -0.780 34.925 1.00 89.12 89 GLU A C 1
ATOM 772 O O . GLU A 1 89 ? -3.607 -1.405 34.117 1.00 89.12 89 GLU A O 1
ATOM 777 N N . ALA A 1 90 ? -3.183 -0.791 36.236 1.00 91.44 90 ALA A N 1
ATOM 778 C CA . ALA A 1 90 ? -4.284 -1.556 36.821 1.00 91.44 90 ALA A CA 1
ATOM 779 C C . ALA A 1 90 ? -5.668 -1.020 36.406 1.00 91.44 90 ALA A C 1
ATOM 781 O O . ALA A 1 90 ? -6.597 -1.797 36.198 1.00 91.44 90 ALA A O 1
ATOM 782 N N . GLU A 1 91 ? -5.802 0.301 36.264 1.00 92.00 91 GLU A N 1
ATOM 783 C CA . GLU A 1 91 ? -7.048 0.950 35.840 1.00 92.00 91 GLU A CA 1
ATOM 784 C C . GLU A 1 91 ? -7.346 0.671 34.365 1.00 92.00 91 GLU A C 1
ATOM 786 O O . GLU A 1 91 ? -8.491 0.377 34.018 1.00 92.00 91 GLU A O 1
ATOM 791 N N . ALA A 1 92 ? -6.317 0.705 33.512 1.00 92.69 92 ALA A N 1
ATOM 792 C CA . ALA A 1 92 ? -6.418 0.334 32.107 1.00 92.69 92 ALA A CA 1
ATOM 793 C C . ALA A 1 92 ? -6.843 -1.133 31.950 1.00 92.69 92 ALA A C 1
ATOM 795 O O . ALA A 1 92 ? -7.750 -1.423 31.176 1.00 92.69 92 ALA A O 1
ATOM 796 N N . GLU A 1 93 ? -6.260 -2.054 32.726 1.00 93.50 93 GLU A N 1
ATOM 797 C CA . GLU A 1 93 ? -6.672 -3.464 32.721 1.00 93.50 93 GLU A CA 1
ATOM 798 C C . GLU A 1 93 ? -8.151 -3.633 33.108 1.00 93.50 93 GLU A C 1
ATOM 800 O O . GLU A 1 93 ? -8.896 -4.346 32.432 1.00 93.50 93 GLU A O 1
ATOM 805 N N . GLU A 1 94 ? -8.614 -2.940 34.157 1.00 92.75 94 GLU A N 1
ATOM 806 C CA . GLU A 1 94 ? -10.025 -2.997 34.560 1.00 92.75 94 GLU A CA 1
ATOM 807 C C . GLU A 1 94 ? -10.946 -2.408 33.479 1.00 92.75 94 GLU A C 1
ATOM 809 O O . GLU A 1 94 ? -12.018 -2.959 33.220 1.00 92.75 94 GLU A O 1
ATOM 814 N N . ALA A 1 95 ? -10.538 -1.314 32.827 1.00 93.06 95 ALA A N 1
ATOM 815 C CA . ALA A 1 95 ? -11.291 -0.687 31.742 1.00 93.06 95 ALA A CA 1
ATOM 816 C C . ALA A 1 95 ? -11.437 -1.620 30.527 1.00 93.06 95 ALA A C 1
ATOM 818 O O . ALA A 1 95 ? -12.551 -1.812 30.029 1.00 93.06 95 ALA A O 1
ATOM 819 N N . ILE A 1 96 ? -10.348 -2.278 30.114 1.00 95.00 96 ILE A N 1
ATOM 820 C CA . ILE A 1 96 ? -10.353 -3.270 29.030 1.00 95.00 96 ILE A CA 1
ATOM 821 C C . ILE A 1 96 ? -11.283 -4.435 29.381 1.00 95.00 96 ILE A C 1
ATOM 823 O O . ILE A 1 96 ? -12.143 -4.805 28.580 1.00 95.00 96 ILE A O 1
ATOM 827 N N . GLU A 1 97 ? -11.182 -4.982 30.595 1.00 93.69 97 GLU A N 1
ATOM 828 C CA . GLU A 1 97 ? -12.038 -6.093 31.019 1.00 93.69 97 GLU A CA 1
ATOM 829 C C . GLU A 1 97 ? -13.524 -5.700 31.052 1.00 93.69 97 GLU A C 1
ATOM 831 O O . GLU A 1 97 ? -14.388 -6.508 30.700 1.00 93.69 97 GLU A O 1
ATOM 836 N N . ARG A 1 98 ? -13.857 -4.454 31.419 1.00 93.31 98 ARG A N 1
ATOM 837 C CA . ARG A 1 98 ? -15.242 -3.954 31.361 1.00 93.31 98 ARG A CA 1
ATOM 838 C 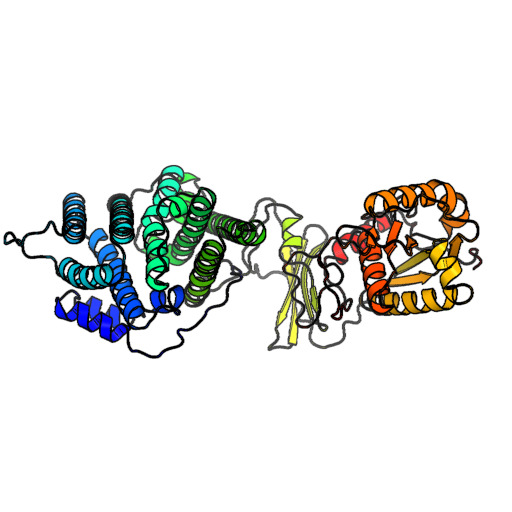C . ARG A 1 98 ? -15.771 -3.892 29.930 1.00 93.31 98 ARG A C 1
ATOM 840 O O . ARG A 1 98 ? -16.879 -4.378 29.698 1.00 93.31 98 ARG A O 1
ATOM 847 N N . ILE A 1 99 ? -14.993 -3.388 28.968 1.00 94.94 99 ILE A N 1
ATOM 848 C CA . ILE A 1 99 ? -15.368 -3.404 27.541 1.00 94.94 99 ILE A CA 1
ATOM 849 C C . ILE A 1 99 ? -15.604 -4.831 27.049 1.00 94.94 99 ILE A C 1
ATOM 851 O O . ILE A 1 99 ? -16.604 -5.106 26.382 1.00 94.94 99 ILE A O 1
ATOM 855 N N . MET A 1 100 ? -14.742 -5.768 27.440 1.00 95.75 100 MET A N 1
ATOM 856 C CA . MET A 1 100 ? -14.886 -7.164 27.045 1.00 95.75 100 MET A CA 1
ATOM 857 C C . MET A 1 100 ? -16.125 -7.830 27.656 1.00 95.75 100 MET A C 1
ATOM 859 O O . MET A 1 100 ? -16.842 -8.546 26.953 1.00 95.75 100 MET A O 1
ATOM 863 N N . LYS A 1 101 ? -16.443 -7.549 28.925 1.00 93.56 101 LYS A N 1
ATOM 864 C CA . LYS A 1 101 ? -17.687 -8.005 29.570 1.00 93.56 101 LYS A CA 1
ATOM 865 C C . LYS A 1 101 ? -18.935 -7.409 28.925 1.00 93.56 101 LYS A C 1
ATOM 867 O O . LYS A 1 101 ? -19.923 -8.123 28.766 1.00 93.56 101 LYS A O 1
ATOM 872 N N . ILE A 1 102 ? -18.895 -6.134 28.530 1.00 92.94 102 ILE A N 1
ATOM 873 C CA . ILE A 1 102 ? -19.975 -5.497 27.760 1.00 92.94 102 ILE A CA 1
ATOM 874 C C . ILE A 1 102 ? -20.166 -6.230 26.431 1.00 92.94 102 ILE A C 1
ATOM 876 O O . ILE A 1 102 ? -21.283 -6.625 26.103 1.00 92.94 102 ILE A O 1
ATOM 880 N N . GLY A 1 103 ? -19.072 -6.480 25.708 1.00 93.50 103 GLY A N 1
ATOM 881 C CA . GLY A 1 103 ? -19.084 -7.207 24.443 1.00 93.50 103 GLY A CA 1
ATOM 882 C C . GLY A 1 103 ? -19.723 -8.595 24.543 1.00 93.50 103 GLY A C 1
ATOM 883 O O . GLY A 1 103 ? -20.513 -8.982 23.681 1.00 93.50 103 GLY A O 1
ATOM 884 N N . ARG A 1 104 ? -19.422 -9.326 25.623 1.00 93.75 104 ARG A N 1
ATOM 885 C CA . ARG A 1 104 ? -19.967 -10.666 25.905 1.00 93.75 104 ARG A CA 1
ATOM 886 C C . ARG A 1 104 ? -21.377 -10.660 26.512 1.00 93.75 104 ARG A C 1
ATOM 888 O O . ARG A 1 104 ? -21.966 -11.725 26.664 1.00 93.75 104 ARG A O 1
ATOM 895 N N . GLY A 1 105 ? -21.927 -9.493 26.856 1.00 89.56 105 GLY A N 1
ATOM 896 C CA . GLY A 1 105 ? -23.225 -9.379 27.532 1.00 89.56 105 GLY A CA 1
ATOM 897 C C . GLY A 1 105 ? -23.211 -9.840 28.997 1.00 89.56 105 GLY A C 1
ATOM 898 O O . GLY A 1 105 ? -24.257 -10.153 29.555 1.00 89.56 105 GLY A O 1
ATOM 899 N N . GLU A 1 106 ? -22.036 -9.893 29.626 1.00 86.00 106 GLU A N 1
ATOM 900 C CA . GLU A 1 106 ? -21.826 -10.395 30.995 1.00 86.00 106 GLU A CA 1
ATOM 901 C C . GLU A 1 106 ? -21.939 -9.297 32.061 1.00 86.00 106 GLU A C 1
ATOM 903 O O . GLU A 1 106 ? -21.953 -9.577 33.262 1.00 86.00 106 GLU A O 1
ATOM 908 N N . LEU A 1 107 ? -21.986 -8.029 31.646 1.00 77.44 107 LEU A N 1
ATOM 909 C CA . LEU A 1 107 ? -22.032 -6.911 32.575 1.00 77.44 107 LEU A CA 1
ATOM 910 C C . LEU A 1 107 ? -23.465 -6.688 33.087 1.00 77.44 107 LEU A C 1
ATOM 912 O O . LEU A 1 107 ? -24.272 -5.997 32.470 1.00 77.44 107 LEU A O 1
ATOM 916 N N . VAL A 1 108 ? -23.773 -7.261 34.250 1.00 57.41 108 VAL A N 1
ATOM 917 C CA . VAL A 1 108 ? -24.959 -6.899 35.038 1.00 57.41 108 VAL A CA 1
ATOM 918 C C . VAL A 1 108 ? -24.615 -5.645 35.840 1.00 57.41 108 VAL A C 1
ATOM 920 O O . VAL A 1 108 ? -23.571 -5.601 36.493 1.00 57.41 108 VAL A O 1
ATOM 923 N N . SER A 1 109 ? -25.457 -4.610 35.769 1.00 54.78 109 SER A N 1
ATOM 924 C CA . SER A 1 109 ? -25.292 -3.351 36.513 1.00 54.78 109 SER A CA 1
ATOM 925 C C . SER A 1 109 ? -25.290 -3.611 38.029 1.00 54.78 109 SER A C 1
ATOM 927 O O . SER A 1 109 ? -26.316 -3.532 38.697 1.00 54.78 109 SER A O 1
ATOM 929 N N . ASN A 1 110 ? -24.126 -3.948 38.587 1.00 49.03 110 ASN A N 1
ATOM 930 C CA . ASN A 1 110 ? -23.922 -4.213 40.014 1.00 49.03 110 ASN A CA 1
ATOM 931 C C . ASN A 1 110 ? -23.600 -2.919 40.784 1.00 49.03 110 ASN A C 1
ATOM 933 O O . ASN A 1 110 ? -22.715 -2.894 41.637 1.00 49.03 110 ASN A O 1
ATOM 937 N N . GLY A 1 111 ? -24.266 -1.812 40.447 1.00 51.44 111 GLY A N 1
ATOM 938 C CA . GLY A 1 111 ? -24.136 -0.537 41.162 1.00 51.44 111 GLY A CA 1
ATOM 939 C C . GLY A 1 111 ? -22.830 0.245 40.945 1.00 51.44 111 GLY A C 1
ATOM 940 O O . GLY A 1 111 ? -22.728 1.363 41.442 1.00 51.44 111 GLY A O 1
ATOM 941 N N . LYS A 1 112 ? -21.848 -0.273 40.186 1.00 59.03 112 LYS A N 1
ATOM 942 C CA . LYS A 1 112 ? -20.721 0.538 39.685 1.00 59.03 112 LYS A CA 1
ATOM 943 C C . LYS A 1 112 ? -21.196 1.388 38.501 1.00 59.03 112 LYS A C 1
ATOM 945 O O . LYS A 1 112 ? -21.755 0.856 37.544 1.00 59.03 112 LYS A O 1
ATOM 950 N N . GLN A 1 113 ? -20.975 2.699 38.574 1.00 72.62 113 GLN A N 1
ATOM 951 C CA . GLN A 1 113 ? -21.308 3.629 37.497 1.00 72.62 113 GLN A CA 1
ATOM 952 C C . GLN A 1 113 ? -20.394 3.364 36.292 1.00 72.62 113 GLN A C 1
ATOM 954 O O . GLN A 1 113 ? -19.173 3.395 36.427 1.00 72.62 113 GLN A O 1
ATOM 959 N N . LEU A 1 114 ? -20.995 3.069 35.136 1.00 83.06 114 LEU A N 1
ATOM 960 C CA . LEU A 1 114 ? -20.279 2.914 33.869 1.00 83.06 114 LEU A CA 1
ATOM 961 C C . LEU A 1 114 ? -19.560 4.211 33.506 1.00 83.06 114 LEU A C 1
ATOM 963 O O . LEU A 1 114 ? -20.111 5.302 33.688 1.00 83.06 114 LEU A O 1
ATOM 967 N N . HIS A 1 115 ? -18.363 4.090 32.936 1.00 90.31 115 HIS A N 1
ATOM 968 C CA . HIS A 1 115 ? -17.708 5.242 32.335 1.00 90.31 115 HIS A CA 1
ATOM 969 C C . HIS A 1 115 ? -18.527 5.720 31.116 1.00 90.31 115 HIS A C 1
ATOM 971 O O . HIS A 1 115 ? -19.040 4.883 30.368 1.00 90.31 115 HIS A O 1
ATOM 977 N N . PRO A 1 116 ? -18.640 7.035 30.845 1.00 93.31 116 PRO A N 1
ATOM 978 C CA . PRO A 1 116 ? -19.367 7.552 29.680 1.00 93.31 116 PRO A CA 1
ATOM 979 C C . PRO A 1 116 ? -19.004 6.878 28.349 1.00 93.31 116 PRO A C 1
ATOM 981 O O . PRO A 1 116 ? -19.884 6.548 27.557 1.00 93.31 116 PRO A O 1
ATOM 984 N N . LEU A 1 117 ? -17.714 6.604 28.121 1.00 94.00 117 LEU A N 1
ATOM 985 C CA . LEU A 1 117 ? -17.250 5.920 26.907 1.00 94.00 117 LEU A CA 1
ATOM 986 C C . LEU A 1 117 ? -17.661 4.440 26.848 1.00 94.00 117 LEU A C 1
ATOM 988 O O . LEU A 1 117 ? -17.850 3.905 25.760 1.00 94.00 117 LEU A O 1
ATOM 992 N N . GLU A 1 118 ? -17.839 3.776 27.991 1.00 94.25 118 GLU A N 1
ATOM 993 C CA . GLU A 1 118 ? -18.369 2.407 28.049 1.00 94.25 118 GLU A CA 1
ATOM 994 C C . GLU A 1 118 ? -19.864 2.402 27.690 1.00 94.25 118 GLU A C 1
ATOM 996 O O . GLU A 1 118 ? -20.325 1.524 26.964 1.00 94.25 118 GLU A O 1
ATOM 1001 N N . ALA A 1 119 ? -20.616 3.420 28.124 1.00 93.12 119 ALA A N 1
ATOM 1002 C CA . ALA A 1 119 ? -22.025 3.588 27.765 1.00 93.12 119 ALA A CA 1
ATOM 1003 C C . ALA A 1 119 ? -22.224 3.889 26.266 1.00 93.12 119 ALA A C 1
ATOM 1005 O O . ALA A 1 119 ? -23.129 3.336 25.640 1.00 93.12 119 ALA A O 1
ATOM 1006 N N . VAL A 1 120 ? -21.340 4.695 25.665 1.00 95.69 120 VAL A N 1
ATOM 1007 C CA . VAL A 1 120 ? -21.294 4.892 24.204 1.00 95.69 120 VAL A CA 1
ATOM 1008 C C . VAL A 1 120 ? -21.019 3.566 23.487 1.00 95.69 120 VAL A C 1
ATOM 1010 O O . VAL A 1 120 ? -21.722 3.233 22.531 1.00 95.69 120 VAL A O 1
ATOM 1013 N N . PHE A 1 121 ? -20.055 2.772 23.970 1.00 96.62 121 PHE A N 1
ATOM 1014 C CA . PHE A 1 121 ? -19.748 1.465 23.386 1.00 96.62 121 PHE A CA 1
ATOM 1015 C C . PHE A 1 121 ? -20.944 0.505 23.427 1.00 96.62 121 PHE A C 1
ATOM 1017 O O . PHE A 1 121 ? -21.163 -0.211 22.457 1.00 96.62 121 PHE A O 1
ATOM 1024 N N . ILE A 1 122 ? -21.758 0.517 24.491 1.00 95.31 122 ILE A N 1
ATOM 1025 C CA . ILE A 1 122 ? -22.986 -0.298 24.577 1.00 95.31 122 ILE A CA 1
ATOM 1026 C C . ILE A 1 122 ? -23.940 0.003 23.412 1.00 95.31 122 ILE A C 1
ATOM 1028 O O . ILE A 1 122 ? -24.422 -0.927 22.762 1.00 95.31 122 ILE A O 1
ATOM 1032 N N . ASP A 1 123 ? -24.199 1.280 23.118 1.00 95.38 123 ASP A N 1
ATOM 1033 C CA . ASP A 1 123 ? -25.103 1.682 22.030 1.00 95.38 123 ASP A CA 1
ATOM 1034 C C . ASP A 1 123 ? -24.537 1.299 20.646 1.00 95.38 123 ASP A C 1
ATOM 1036 O O . ASP A 1 123 ? -25.268 0.808 19.774 1.00 95.38 123 ASP A O 1
ATOM 1040 N N . ILE A 1 124 ? -23.223 1.468 20.455 1.00 97.25 124 ILE A N 1
ATOM 1041 C CA . ILE A 1 124 ? -22.517 1.058 19.232 1.00 97.25 124 ILE A CA 1
ATOM 1042 C C . ILE A 1 124 ? -22.596 -0.461 19.065 1.00 97.25 124 ILE A C 1
ATOM 1044 O O . ILE A 1 124 ? -22.982 -0.955 18.003 1.00 97.25 124 ILE A O 1
ATOM 1048 N N . TRP A 1 125 ? -22.290 -1.213 20.122 1.00 97.00 125 TRP A N 1
ATOM 1049 C CA . TRP A 1 125 ? -22.284 -2.671 20.112 1.00 97.00 125 TRP A CA 1
ATOM 1050 C C . TRP A 1 125 ? -23.680 -3.247 19.868 1.00 97.00 125 TRP A C 1
ATOM 1052 O O . TRP A 1 125 ? -23.848 -4.165 19.064 1.00 97.00 125 TRP A O 1
ATOM 1062 N N . ALA A 1 126 ? -24.715 -2.651 20.461 1.00 95.69 126 ALA A N 1
ATOM 1063 C CA . ALA A 1 126 ? -26.106 -3.004 20.189 1.00 95.69 126 ALA A CA 1
ATOM 1064 C C . ALA A 1 126 ? -26.499 -2.781 18.716 1.00 95.69 126 ALA A C 1
ATOM 1066 O O . ALA A 1 126 ? -27.350 -3.497 18.186 1.00 95.69 126 ALA A O 1
ATOM 1067 N N . SER A 1 127 ? -25.891 -1.804 18.040 1.00 96.31 127 SER A N 1
ATOM 1068 C CA . SER A 1 127 ? -26.108 -1.555 16.609 1.00 96.31 127 SER A CA 1
ATOM 1069 C C . SER A 1 127 ? -25.330 -2.548 15.741 1.00 96.31 127 SER A C 1
ATOM 1071 O O . SER A 1 127 ? -25.893 -3.139 14.819 1.00 96.31 127 SER A O 1
ATOM 1073 N N . MET A 1 128 ? -24.064 -2.813 16.077 1.00 97.19 128 MET A N 1
ATOM 1074 C CA . MET A 1 128 ? -23.222 -3.781 15.366 1.00 97.19 128 MET A CA 1
ATOM 1075 C C . MET A 1 128 ? -23.773 -5.204 15.438 1.00 97.19 128 MET A C 1
ATOM 1077 O O . MET A 1 128 ? -23.833 -5.895 14.421 1.00 97.19 128 MET A O 1
ATOM 1081 N N . THR A 1 129 ? -24.221 -5.643 16.613 1.00 96.62 129 THR A N 1
ATOM 1082 C CA . THR A 1 129 ? -24.751 -7.002 16.828 1.00 96.62 129 THR A CA 1
ATOM 1083 C C . THR A 1 129 ? -26.043 -7.267 16.052 1.00 96.62 129 THR A C 1
ATOM 1085 O O . THR A 1 129 ? -26.261 -8.385 15.593 1.00 96.62 129 THR A O 1
ATOM 1088 N N . LYS A 1 130 ? -26.872 -6.242 15.808 1.00 96.38 130 LYS A N 1
ATOM 1089 C CA . LYS A 1 130 ? -28.064 -6.349 14.941 1.00 96.38 130 LYS A CA 1
ATOM 1090 C C . LYS A 1 130 ? -27.722 -6.530 13.460 1.00 96.38 130 LYS A C 1
ATOM 1092 O O . LYS A 1 130 ? -28.536 -7.063 12.712 1.00 96.38 130 LYS A O 1
ATOM 1097 N N . LEU A 1 131 ? -26.549 -6.061 13.038 1.00 96.56 131 LEU A N 1
ATOM 1098 C CA . LEU A 1 131 ? -26.121 -5.986 11.637 1.00 96.56 131 LEU A CA 1
ATOM 1099 C C . LEU A 1 131 ? -25.008 -6.989 11.292 1.00 96.56 131 LEU A C 1
ATOM 1101 O O . LEU A 1 131 ? -24.393 -6.883 10.230 1.00 96.56 131 LEU A O 1
ATOM 1105 N N . SER A 1 132 ? -24.708 -7.942 12.179 1.00 96.69 132 SER A N 1
ATOM 1106 C CA . SER A 1 132 ? -23.602 -8.886 11.994 1.00 96.69 132 SER A CA 1
ATOM 1107 C C . SER A 1 132 ? -23.900 -10.290 12.542 1.00 96.69 132 SER A C 1
ATOM 1109 O O . SER A 1 132 ? -24.646 -10.426 13.510 1.00 96.69 132 SER A O 1
ATOM 1111 N N . PRO A 1 133 ? -23.315 -11.355 11.962 1.00 96.50 133 PRO A N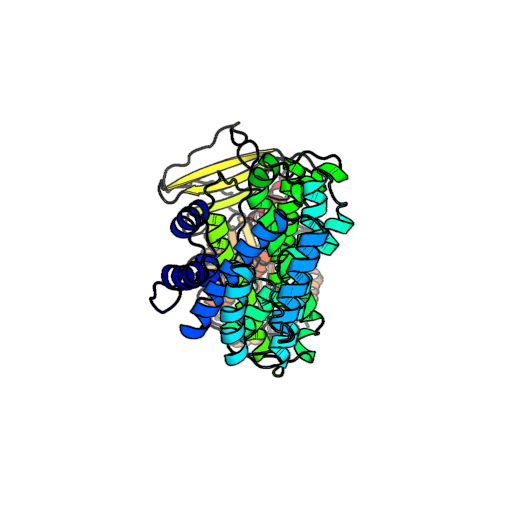 1
ATOM 1112 C CA . PRO A 1 133 ? -23.398 -12.713 12.496 1.00 96.50 133 PRO A CA 1
ATOM 1113 C C . PRO A 1 133 ? -22.617 -12.892 13.802 1.00 96.50 133 PRO A C 1
ATOM 1115 O O . PRO A 1 133 ? -21.565 -12.283 13.989 1.00 96.50 133 PRO A O 1
ATOM 1118 N N . VAL A 1 134 ? -23.057 -13.832 14.645 1.00 95.44 134 VAL A N 1
ATOM 1119 C CA . VAL A 1 134 ? -22.402 -14.170 15.926 1.00 95.44 134 VAL A CA 1
ATOM 1120 C C . VAL A 1 134 ? -20.928 -14.564 15.749 1.00 95.44 134 VAL A C 1
ATOM 1122 O O . VAL A 1 134 ? -20.088 -14.139 16.536 1.00 95.44 134 VAL A O 1
ATOM 1125 N N . GLU A 1 135 ? -20.587 -15.317 14.696 1.00 94.00 135 GLU A N 1
ATOM 1126 C CA . GLU A 1 135 ? -19.192 -15.699 14.406 1.00 94.00 135 GLU A CA 1
ATOM 1127 C C . GLU A 1 135 ? -18.299 -14.466 14.179 1.00 94.00 135 GLU A C 1
ATOM 1129 O O . GLU A 1 135 ? -17.188 -14.386 14.704 1.00 94.00 135 GLU A O 1
ATOM 1134 N N . TRP A 1 136 ? -18.799 -13.468 13.441 1.00 95.00 136 TRP A N 1
ATOM 1135 C CA . TRP A 1 136 ? -18.081 -12.210 13.238 1.00 95.00 136 TRP A CA 1
ATOM 1136 C C . TRP A 1 136 ? -17.988 -11.409 14.538 1.00 95.00 136 TRP A C 1
ATOM 1138 O O . TRP A 1 136 ? -16.920 -10.893 14.844 1.00 95.00 136 TRP A O 1
ATOM 1148 N N . GLN A 1 137 ? -19.060 -11.352 15.338 1.00 96.62 137 GLN A N 1
ATOM 1149 C CA . GLN A 1 137 ? -19.068 -10.630 16.618 1.00 96.62 137 GLN A CA 1
ATOM 1150 C C . GLN A 1 137 ? -17.996 -11.165 17.578 1.00 96.62 137 GLN A C 1
ATOM 1152 O O . GLN A 1 137 ? -17.243 -10.389 18.164 1.00 96.62 137 GLN A O 1
ATOM 1157 N N . GLN A 1 138 ? -17.881 -12.491 17.701 1.00 94.94 138 GLN A N 1
ATOM 1158 C CA . GLN A 1 138 ? -16.852 -13.138 18.523 1.00 94.94 138 GLN A CA 1
ATOM 1159 C C . GLN A 1 138 ? -15.439 -12.809 18.029 1.00 94.94 138 GLN A C 1
ATOM 1161 O O . GLN A 1 138 ? -14.553 -12.500 18.831 1.00 94.94 138 GLN A O 1
ATOM 1166 N N . ARG A 1 139 ? -15.229 -12.845 16.707 1.00 93.88 139 ARG A N 1
ATOM 1167 C CA . ARG A 1 139 ? -13.948 -12.485 16.090 1.00 93.88 139 ARG A CA 1
ATOM 1168 C C . ARG A 1 139 ? -13.604 -11.016 16.325 1.00 93.88 139 ARG A C 1
ATOM 1170 O O . ARG A 1 139 ? -12.496 -10.728 16.765 1.00 93.88 139 ARG A O 1
ATOM 1177 N N . PHE A 1 140 ? -14.556 -10.115 16.118 1.00 95.94 140 PHE A N 1
ATOM 1178 C CA . PHE A 1 140 ? -14.361 -8.682 16.287 1.00 95.94 140 PHE A CA 1
ATOM 1179 C C . PHE A 1 140 ? -14.037 -8.304 17.735 1.00 95.94 140 PHE A C 1
ATOM 1181 O O . PHE A 1 140 ? -13.104 -7.542 17.971 1.00 95.94 140 PHE A O 1
ATOM 1188 N N . LEU A 1 141 ? -14.715 -8.902 18.723 1.00 96.44 141 LEU A N 1
ATOM 1189 C CA . LEU A 1 141 ? -14.365 -8.715 20.137 1.00 96.44 141 LEU A CA 1
ATOM 1190 C C . LEU A 1 141 ? -12.935 -9.169 20.442 1.00 96.44 141 LEU A C 1
ATOM 1192 O O . LEU A 1 141 ? -12.216 -8.495 21.177 1.00 96.44 141 LEU A O 1
ATOM 1196 N N . LYS A 1 142 ? -12.490 -10.285 19.853 1.00 95.44 142 LYS A N 1
ATOM 1197 C CA . LYS A 1 142 ? -11.098 -10.734 19.982 1.00 95.44 142 LYS A CA 1
ATOM 1198 C C . LYS A 1 142 ? -10.128 -9.724 19.362 1.00 95.44 142 LYS A C 1
ATOM 1200 O O . LYS A 1 142 ? -9.065 -9.493 19.932 1.00 95.44 142 LYS A O 1
ATOM 1205 N N . SER A 1 143 ? -10.482 -9.120 18.229 1.00 94.50 143 SER A N 1
ATOM 1206 C CA . SER A 1 143 ? -9.691 -8.069 17.579 1.00 94.50 143 SER A CA 1
ATOM 1207 C C . SER A 1 143 ? -9.606 -6.793 18.429 1.00 94.50 143 SER A C 1
ATOM 1209 O O . SER A 1 143 ? -8.515 -6.242 18.562 1.00 94.50 143 SER A O 1
ATOM 1211 N N . ILE A 1 144 ? -10.707 -6.372 19.070 1.00 95.56 144 ILE A N 1
ATOM 1212 C CA . ILE A 1 144 ? -10.723 -5.252 20.032 1.00 95.56 144 ILE A CA 1
ATOM 1213 C C . ILE A 1 144 ? -9.809 -5.555 21.219 1.00 95.56 144 ILE A C 1
ATOM 1215 O O . ILE A 1 144 ? -8.950 -4.744 21.545 1.00 95.56 144 ILE A O 1
ATOM 1219 N N . TYR A 1 145 ? -9.952 -6.732 21.840 1.00 95.62 145 TYR A N 1
ATOM 1220 C CA . TYR A 1 145 ? -9.121 -7.118 22.983 1.00 95.62 145 TYR A CA 1
ATOM 1221 C C . TYR A 1 145 ? -7.630 -7.053 22.656 1.00 95.62 145 TYR A C 1
ATOM 1223 O O . TYR A 1 145 ? -6.865 -6.468 23.417 1.00 95.62 145 TYR A O 1
ATOM 1231 N N . LYS A 1 146 ? -7.220 -7.637 21.519 1.00 93.69 146 LYS A N 1
ATOM 1232 C CA . LYS A 1 146 ? -5.822 -7.591 21.078 1.00 93.69 146 LYS A CA 1
ATOM 1233 C C . LYS A 1 146 ? -5.346 -6.149 20.967 1.00 93.69 146 LYS A C 1
ATOM 1235 O O . LYS A 1 146 ? -4.335 -5.815 21.567 1.00 93.69 146 LYS A O 1
ATOM 1240 N N . TRP A 1 147 ? -6.079 -5.312 20.237 1.00 94.50 147 TRP A N 1
ATOM 1241 C CA . TRP A 1 147 ? -5.724 -3.909 20.061 1.00 94.50 147 TRP A CA 1
ATOM 1242 C C . TRP A 1 147 ? -5.527 -3.198 21.408 1.00 94.50 147 TRP A C 1
ATOM 1244 O O . TRP A 1 147 ? -4.433 -2.708 21.674 1.00 94.50 147 TRP A O 1
ATOM 1254 N N . LEU A 1 148 ? -6.524 -3.244 22.296 1.00 94.12 148 LEU A N 1
ATOM 1255 C CA . LEU A 1 148 ? -6.456 -2.569 23.596 1.00 94.12 148 LEU A CA 1
ATOM 1256 C C . LEU A 1 148 ? -5.328 -3.111 24.491 1.00 94.12 148 LEU A C 1
ATOM 1258 O O . LEU A 1 148 ? -4.662 -2.351 25.193 1.00 94.12 148 LEU A O 1
ATOM 1262 N N . ALA A 1 149 ? -5.093 -4.426 24.468 1.00 92.88 149 ALA A N 1
ATOM 1263 C CA . ALA A 1 149 ? -4.027 -5.050 25.244 1.00 92.88 149 ALA A CA 1
ATOM 1264 C C . ALA A 1 149 ? -2.639 -4.564 24.801 1.00 92.88 149 ALA A C 1
ATOM 1266 O O . ALA A 1 149 ? -1.784 -4.313 25.652 1.00 92.88 149 ALA A O 1
ATOM 1267 N N . PHE A 1 150 ? -2.415 -4.406 23.492 1.00 92.31 150 PHE A N 1
ATOM 1268 C CA . PHE A 1 150 ? -1.152 -3.888 22.966 1.00 92.31 150 PHE A CA 1
ATOM 1269 C C . PHE A 1 150 ? -1.027 -2.367 23.130 1.00 92.31 150 PHE A C 1
ATOM 1271 O O . PHE A 1 150 ? 0.048 -1.921 23.529 1.00 92.31 150 PHE A O 1
ATOM 1278 N N . ALA A 1 151 ? -2.110 -1.599 22.979 1.00 90.12 151 ALA A N 1
ATOM 1279 C CA . ALA A 1 151 ? -2.133 -0.164 23.290 1.00 90.12 151 ALA A CA 1
ATOM 1280 C C . ALA A 1 151 ? -1.700 0.113 24.735 1.00 90.12 151 ALA A C 1
ATOM 1282 O O . ALA A 1 151 ? -0.830 0.945 24.996 1.00 90.12 151 ALA A O 1
ATOM 1283 N N . LYS A 1 152 ? -2.195 -0.690 25.686 1.00 91.00 152 LYS A N 1
ATOM 1284 C CA . LYS A 1 152 ? -1.756 -0.637 27.086 1.00 91.00 152 LYS A CA 1
ATOM 1285 C C . LYS A 1 152 ? -0.246 -0.877 27.241 1.00 91.00 152 LYS A C 1
ATOM 1287 O O . LYS A 1 152 ? 0.399 -0.186 28.027 1.00 91.00 152 LYS A O 1
ATOM 1292 N N . ILE A 1 153 ? 0.328 -1.843 26.514 1.00 89.38 153 ILE A N 1
ATOM 1293 C CA . ILE A 1 153 ? 1.776 -2.125 26.562 1.00 89.38 153 ILE A CA 1
ATOM 1294 C C . ILE A 1 153 ? 2.566 -0.892 26.105 1.00 89.38 153 ILE A C 1
ATOM 1296 O O . ILE A 1 153 ? 3.476 -0.458 26.812 1.00 89.38 153 ILE A O 1
ATOM 1300 N N . PHE A 1 154 ? 2.201 -0.292 24.970 1.00 89.31 154 PHE A N 1
ATOM 1301 C CA . PHE A 1 154 ? 2.861 0.910 24.452 1.00 89.31 154 PHE A CA 1
ATOM 1302 C C . PHE A 1 154 ? 2.705 2.119 25.390 1.00 89.31 154 PHE A C 1
ATOM 1304 O O . PHE A 1 154 ? 3.678 2.837 25.640 1.00 89.31 154 PHE A O 1
ATOM 1311 N N . ALA A 1 155 ? 1.531 2.292 26.003 1.00 87.94 155 ALA A N 1
ATOM 1312 C CA . ALA A 1 155 ? 1.297 3.320 27.016 1.00 87.94 155 ALA A CA 1
ATOM 1313 C C . ALA A 1 155 ? 2.201 3.149 28.253 1.00 87.94 155 ALA A C 1
ATOM 1315 O O . ALA A 1 155 ? 2.641 4.136 28.845 1.00 87.94 155 ALA A O 1
ATOM 1316 N N . THR A 1 156 ? 2.527 1.916 28.657 1.00 88.38 156 THR A N 1
ATOM 1317 C CA . THR A 1 156 ? 3.473 1.663 29.759 1.00 88.38 156 THR A CA 1
ATOM 1318 C C . THR A 1 156 ? 4.892 2.112 29.416 1.00 88.38 156 THR A C 1
ATOM 1320 O O . THR A 1 156 ? 5.484 2.844 30.208 1.00 88.38 156 THR A O 1
ATOM 1323 N N . TYR A 1 157 ? 5.406 1.775 28.229 1.00 90.38 157 TYR A N 1
ATOM 1324 C CA . TYR A 1 157 ? 6.720 2.254 27.773 1.00 90.38 157 TYR A CA 1
ATOM 1325 C C . TYR A 1 157 ? 6.781 3.785 27.701 1.00 90.38 157 TYR A C 1
ATOM 1327 O O . TYR A 1 157 ? 7.702 4.402 28.234 1.00 90.38 157 TYR A O 1
ATOM 1335 N N . ASN A 1 158 ? 5.753 4.414 27.121 1.00 89.62 158 ASN A N 1
ATOM 1336 C CA . ASN A 1 158 ? 5.679 5.872 27.019 1.00 89.62 158 ASN A CA 1
ATOM 1337 C C . ASN A 1 158 ? 5.659 6.559 28.395 1.00 89.62 158 ASN A C 1
ATOM 1339 O O . ASN A 1 158 ? 6.357 7.553 28.580 1.00 89.62 158 ASN A O 1
ATOM 1343 N N . ARG A 1 159 ? 4.916 6.027 29.378 1.00 87.75 159 ARG A N 1
ATOM 1344 C CA . ARG A 1 159 ? 4.891 6.569 30.753 1.00 87.75 159 ARG A CA 1
ATOM 1345 C C . ARG A 1 159 ? 6.220 6.396 31.483 1.00 87.75 159 ARG A C 1
ATOM 1347 O O . ARG A 1 159 ? 6.596 7.273 32.256 1.00 87.75 159 ARG A O 1
ATOM 1354 N N . ALA A 1 160 ? 6.919 5.289 31.240 1.00 90.06 160 ALA A N 1
ATOM 1355 C CA . ALA A 1 160 ? 8.249 5.047 31.791 1.00 90.06 160 ALA A CA 1
ATOM 1356 C C . ALA A 1 160 ? 9.337 5.909 31.118 1.00 90.06 160 ALA A C 1
ATOM 1358 O O . ALA A 1 160 ? 10.430 6.050 31.662 1.00 90.06 160 ALA A O 1
ATOM 1359 N N . GLY A 1 161 ? 9.047 6.503 29.953 1.00 90.12 161 GLY A N 1
ATOM 1360 C CA . GLY A 1 161 ? 10.051 7.182 29.132 1.00 90.12 161 GLY A CA 1
ATOM 1361 C C . GLY A 1 161 ? 11.060 6.208 28.517 1.00 90.12 161 GLY A C 1
ATOM 1362 O O . GLY A 1 161 ? 12.172 6.607 28.176 1.00 90.12 161 GLY A O 1
ATOM 1363 N N . GLU A 1 162 ? 10.679 4.937 28.393 1.00 91.62 162 GLU A N 1
ATOM 1364 C CA . GLU A 1 162 ? 11.519 3.854 27.892 1.00 91.62 162 GLU A CA 1
ATOM 1365 C C . GLU A 1 162 ? 11.201 3.549 26.429 1.00 91.62 162 GLU A C 1
ATOM 1367 O O . GLU A 1 162 ? 10.060 3.679 25.977 1.00 91.62 162 GLU A O 1
ATOM 1372 N N . THR A 1 163 ? 12.215 3.102 25.694 1.00 89.56 163 THR A N 1
ATOM 1373 C CA . THR A 1 163 ? 12.080 2.662 24.304 1.00 89.56 163 THR A CA 1
ATOM 1374 C C . THR A 1 163 ? 12.122 1.129 24.243 1.00 89.56 163 THR A C 1
ATOM 1376 O O . THR A 1 163 ? 12.920 0.499 24.938 1.00 89.56 163 THR A O 1
ATOM 1379 N N . GLN A 1 164 ? 11.266 0.510 23.425 1.00 92.69 164 GLN A N 1
ATOM 1380 C CA . GLN A 1 164 ? 11.314 -0.929 23.135 1.00 92.69 164 GLN A CA 1
ATOM 1381 C C . GLN A 1 164 ? 12.513 -1.273 22.247 1.00 92.69 164 GLN A C 1
ATOM 1383 O O . GLN A 1 164 ? 13.014 -0.408 21.531 1.00 92.69 164 GLN A O 1
ATOM 1388 N N . SER A 1 165 ? 12.904 -2.552 22.193 1.00 92.06 165 SER A N 1
ATOM 1389 C CA . SER A 1 165 ? 13.764 -2.993 21.092 1.00 92.06 165 SER A CA 1
ATOM 1390 C C . SER A 1 165 ? 13.006 -3.015 1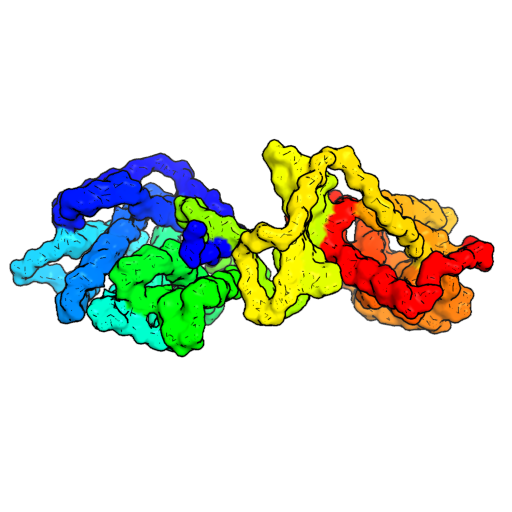9.758 1.00 92.06 165 SER A C 1
ATOM 1392 O O . SER A 1 165 ? 11.792 -3.220 19.733 1.00 92.06 165 SER A O 1
ATOM 1394 N N . VAL A 1 166 ? 13.703 -2.894 18.628 1.00 91.38 166 VAL A N 1
ATOM 1395 C CA . VAL A 1 166 ? 13.189 -3.051 17.263 1.00 91.38 166 VAL A CA 1
ATOM 1396 C C . VAL A 1 166 ? 12.403 -4.352 17.135 1.00 91.38 166 VAL A C 1
ATOM 1398 O O . VAL A 1 166 ? 11.311 -4.360 16.566 1.00 91.38 166 VAL A O 1
ATOM 1401 N N . ALA A 1 167 ? 12.919 -5.452 17.689 1.00 89.31 167 ALA A N 1
ATOM 1402 C CA . ALA A 1 167 ? 12.258 -6.754 17.641 1.00 89.31 167 ALA A CA 1
ATOM 1403 C C . ALA A 1 167 ? 10.928 -6.766 18.418 1.00 89.31 167 ALA A C 1
ATOM 1405 O O . ALA A 1 167 ? 9.927 -7.282 17.920 1.00 89.31 167 ALA A O 1
ATOM 1406 N N . GLN A 1 168 ? 10.894 -6.171 19.616 1.00 90.62 168 GLN A N 1
ATOM 1407 C CA . GLN A 1 168 ? 9.662 -6.036 20.402 1.00 90.62 168 GLN A CA 1
ATOM 1408 C C . GLN A 1 168 ? 8.666 -5.108 19.703 1.00 90.62 168 GLN A C 1
ATOM 1410 O O . GLN A 1 168 ? 7.501 -5.461 19.527 1.00 90.62 168 GLN A O 1
ATOM 1415 N N . PHE A 1 169 ? 9.137 -3.944 19.255 1.00 91.62 169 PHE A N 1
ATOM 1416 C CA . PHE A 1 169 ? 8.326 -2.938 18.587 1.00 91.62 169 PHE A CA 1
ATOM 1417 C C . PHE A 1 169 ? 7.658 -3.508 17.336 1.00 91.62 169 PHE A C 1
ATOM 1419 O O . PHE A 1 169 ? 6.436 -3.494 17.228 1.00 91.62 169 PHE A O 1
ATOM 1426 N N . THR A 1 170 ? 8.437 -4.080 16.415 1.00 86.25 170 THR A N 1
ATOM 1427 C CA . THR A 1 170 ? 7.912 -4.648 15.161 1.00 86.25 170 THR A CA 1
ATOM 1428 C C . THR A 1 170 ? 6.968 -5.827 15.403 1.00 86.25 170 THR A C 1
ATOM 1430 O O . THR A 1 170 ? 5.945 -5.939 14.727 1.00 86.25 170 THR A O 1
ATOM 1433 N N . GLY A 1 171 ? 7.246 -6.666 16.407 1.00 85.06 171 GLY A N 1
ATOM 1434 C CA . GLY A 1 171 ? 6.376 -7.781 16.784 1.00 85.06 171 GLY A CA 1
ATOM 1435 C C . GLY A 1 171 ? 5.008 -7.352 17.330 1.00 85.06 171 GLY A C 1
ATOM 1436 O O . GLY A 1 171 ? 4.028 -8.082 17.161 1.00 85.06 171 GLY A O 1
ATOM 1437 N N . PHE A 1 172 ? 4.920 -6.177 17.963 1.00 86.19 172 PHE A N 1
ATOM 1438 C CA . PHE A 1 172 ? 3.711 -5.706 18.650 1.00 86.19 172 PHE A CA 1
ATOM 1439 C C . PHE A 1 172 ? 2.939 -4.628 17.884 1.00 86.19 172 PHE A C 1
ATOM 1441 O O . PHE A 1 172 ? 1.709 -4.599 17.942 1.00 86.19 172 PHE A O 1
ATOM 1448 N N . ARG A 1 173 ? 3.633 -3.761 17.135 1.00 88.31 173 ARG A N 1
ATOM 1449 C CA . ARG A 1 173 ? 3.056 -2.547 16.532 1.00 88.31 173 ARG A CA 1
ATOM 1450 C C . ARG A 1 173 ? 1.894 -2.835 15.580 1.00 88.31 173 ARG A C 1
ATOM 1452 O O . ARG A 1 173 ? 0.952 -2.052 15.496 1.00 88.31 173 ARG A O 1
ATOM 1459 N N . TRP A 1 174 ? 1.909 -3.981 14.899 1.00 81.75 174 TRP A N 1
ATOM 1460 C CA . TRP A 1 174 ? 0.826 -4.368 13.988 1.00 81.75 174 TRP A CA 1
ATOM 1461 C C . TRP A 1 174 ? -0.510 -4.671 14.698 1.00 81.75 174 TRP A C 1
ATOM 1463 O O . TRP A 1 174 ? -1.570 -4.517 14.082 1.00 81.75 174 TRP A O 1
ATOM 1473 N N . PHE A 1 175 ? -0.470 -5.085 15.971 1.00 85.81 175 PHE A N 1
ATOM 1474 C CA . PHE A 1 175 ? -1.663 -5.286 16.797 1.00 85.81 175 PHE A CA 1
ATOM 1475 C C . PHE A 1 175 ? -2.187 -3.963 17.360 1.00 85.81 175 PHE A C 1
ATOM 1477 O O . PHE A 1 175 ? -3.391 -3.720 17.355 1.00 85.81 175 PHE A O 1
ATOM 1484 N N . ASP A 1 176 ? -1.267 -3.115 17.809 1.00 86.44 176 ASP A N 1
ATOM 1485 C CA . ASP A 1 176 ? -1.532 -1.799 18.391 1.00 86.44 176 ASP A CA 1
ATOM 1486 C C . ASP A 1 176 ? -2.163 -0.815 17.394 1.00 86.44 176 ASP A C 1
ATOM 1488 O O . ASP A 1 176 ? -3.065 -0.063 17.737 1.00 86.44 176 ASP A O 1
ATOM 1492 N N . ILE A 1 177 ? -1.802 -0.894 16.110 1.00 81.56 177 ILE A N 1
ATOM 1493 C CA . ILE A 1 177 ? -2.421 -0.047 15.079 1.00 81.56 177 ILE A CA 1
ATOM 1494 C C . ILE A 1 177 ? -3.859 -0.471 14.713 1.00 81.56 177 ILE A C 1
ATOM 1496 O O . ILE A 1 177 ? -4.500 0.152 13.865 1.00 81.56 177 ILE A O 1
ATOM 1500 N N . GLY A 1 178 ? -4.379 -1.555 15.302 1.00 84.44 178 GLY A N 1
ATOM 1501 C CA . GLY A 1 178 ? -5.772 -1.961 15.113 1.00 84.44 178 GLY A CA 1
ATOM 1502 C C . GLY A 1 178 ? -6.079 -2.674 13.793 1.00 84.44 178 GLY A C 1
ATOM 1503 O O . GLY A 1 178 ? -7.234 -2.716 13.364 1.00 84.44 178 GLY A O 1
ATOM 1504 N N . THR A 1 179 ? -5.068 -3.243 13.126 1.00 82.25 179 THR A N 1
ATOM 1505 C CA . THR A 1 179 ? -5.214 -3.876 11.799 1.00 82.25 179 THR A CA 1
ATOM 1506 C C . THR A 1 179 ? -6.331 -4.924 11.766 1.00 82.25 179 THR A C 1
ATOM 1508 O O . THR A 1 179 ? -7.144 -4.939 10.841 1.00 82.25 179 THR A O 1
ATOM 1511 N N . ASP A 1 180 ? -6.397 -5.779 12.790 1.00 85.75 180 ASP A N 1
ATOM 1512 C CA . ASP A 1 180 ? -7.368 -6.874 12.875 1.00 85.75 180 ASP A CA 1
ATOM 1513 C C . ASP A 1 180 ? -8.812 -6.355 12.850 1.00 85.75 180 ASP A C 1
ATOM 1515 O O . ASP A 1 180 ? -9.608 -6.788 12.012 1.00 85.75 180 ASP A O 1
ATOM 1519 N N . PHE A 1 181 ? -9.141 -5.391 13.721 1.00 88.19 181 PHE A N 1
ATOM 1520 C CA . PHE A 1 181 ? -10.506 -4.877 13.799 1.00 88.19 181 PHE A CA 1
ATOM 1521 C C . PHE A 1 181 ? -10.848 -4.040 12.564 1.00 88.19 181 PHE A C 1
ATOM 1523 O O . PHE A 1 181 ? -11.990 -4.065 12.119 1.00 88.19 181 PHE A O 1
ATOM 1530 N N . MET A 1 182 ? -9.883 -3.337 11.957 1.00 83.88 182 MET A N 1
ATOM 1531 C CA . MET A 1 182 ? -10.130 -2.588 10.721 1.00 83.88 182 MET A CA 1
ATOM 1532 C C . MET A 1 182 ? -10.528 -3.507 9.562 1.00 83.88 182 MET A C 1
ATOM 1534 O O . MET A 1 182 ? -11.421 -3.167 8.789 1.00 83.88 182 MET A O 1
ATOM 1538 N N . LEU A 1 183 ? -9.931 -4.696 9.456 1.00 81.12 183 LEU A N 1
ATOM 1539 C CA . LEU A 1 183 ? -10.358 -5.688 8.466 1.00 81.12 183 LEU A CA 1
ATOM 1540 C C . LEU A 1 183 ? -11.752 -6.236 8.762 1.00 81.12 183 LEU A C 1
ATOM 1542 O O . LEU A 1 183 ? -12.574 -6.359 7.854 1.00 81.12 183 LEU A O 1
ATOM 1546 N N . ASP A 1 184 ? -12.046 -6.510 10.029 1.00 89.38 184 ASP A N 1
ATOM 1547 C CA . ASP A 1 184 ? -13.375 -6.957 10.432 1.00 89.38 184 ASP A CA 1
ATOM 1548 C C . ASP A 1 184 ? -14.441 -5.880 10.120 1.00 89.38 184 ASP A C 1
ATOM 1550 O O . ASP A 1 184 ? -15.536 -6.207 9.655 1.00 89.38 184 ASP A O 1
ATOM 1554 N N . LEU A 1 185 ? -14.113 -4.589 10.263 1.00 90.75 185 LEU A N 1
ATOM 1555 C CA . LEU A 1 185 ? -14.980 -3.476 9.859 1.00 90.75 185 LEU A CA 1
ATOM 1556 C C . LEU A 1 185 ? -15.201 -3.396 8.342 1.00 90.75 185 LEU A C 1
ATOM 1558 O O . LEU A 1 185 ? -16.235 -2.893 7.912 1.00 90.75 185 LEU A O 1
ATOM 1562 N N . ILE A 1 186 ? -14.288 -3.900 7.508 1.00 85.25 186 ILE A N 1
ATOM 1563 C CA . ILE A 1 186 ? -14.496 -3.976 6.051 1.00 85.25 186 ILE A CA 1
ATOM 1564 C C . ILE A 1 186 ? -15.551 -5.033 5.705 1.00 85.25 186 ILE A C 1
ATOM 1566 O O . ILE A 1 186 ? -16.420 -4.806 4.851 1.00 85.25 186 ILE A O 1
ATOM 1570 N N . GLU A 1 187 ? -15.520 -6.177 6.390 1.00 86.81 187 GLU A N 1
ATOM 1571 C CA . GLU A 1 187 ? -16.575 -7.189 6.288 1.00 86.81 187 GLU A CA 1
ATOM 1572 C C . GLU A 1 187 ? -17.928 -6.598 6.710 1.00 86.81 187 GLU A C 1
ATOM 1574 O O . GLU A 1 187 ? -18.911 -6.711 5.971 1.00 86.81 187 GLU A O 1
ATOM 1579 N N . PHE A 1 188 ? -17.947 -5.862 7.828 1.00 92.62 188 PHE A N 1
ATOM 1580 C CA . PHE A 1 188 ? -19.130 -5.157 8.322 1.00 92.62 188 PHE A CA 1
ATOM 1581 C C . PHE A 1 188 ? -19.634 -4.094 7.335 1.00 92.62 188 PHE A C 1
ATOM 1583 O O . PHE A 1 188 ? -20.806 -4.099 6.965 1.00 92.62 188 PHE A O 1
ATOM 1590 N N . ALA A 1 189 ? -18.756 -3.232 6.820 1.00 90.12 189 ALA A N 1
ATOM 1591 C CA . ALA A 1 189 ? -19.087 -2.183 5.855 1.00 90.12 189 ALA A CA 1
ATOM 1592 C C . ALA A 1 189 ? -19.694 -2.744 4.566 1.00 90.12 189 ALA A C 1
ATOM 1594 O O . ALA A 1 189 ? -20.630 -2.181 3.997 1.00 90.12 189 ALA A O 1
ATOM 1595 N N . SER A 1 190 ? -19.151 -3.866 4.091 1.00 86.56 190 SER A N 1
ATOM 1596 C CA . SER A 1 190 ? -19.631 -4.532 2.881 1.00 86.56 190 SER A CA 1
ATOM 1597 C C . SER A 1 190 ? -20.843 -5.432 3.117 1.00 86.56 190 SER A C 1
ATOM 1599 O O . SER A 1 190 ? -21.448 -5.868 2.133 1.00 86.56 190 SER A O 1
ATOM 1601 N N . GLN A 1 191 ? -21.185 -5.697 4.384 1.00 90.31 191 GLN A N 1
ATOM 1602 C CA . GLN A 1 191 ? -22.187 -6.676 4.810 1.00 90.31 191 GLN A CA 1
ATOM 1603 C C . GLN A 1 191 ? -21.920 -8.061 4.191 1.00 90.31 191 GLN A C 1
ATOM 1605 O O . GLN A 1 191 ? -22.831 -8.772 3.762 1.00 90.31 191 GLN A O 1
ATOM 1610 N N . LYS A 1 192 ? -20.635 -8.424 4.089 1.00 86.25 192 LYS A N 1
ATOM 1611 C CA . LYS A 1 192 ? -20.152 -9.709 3.573 1.00 86.25 192 LYS A CA 1
ATOM 1612 C C . LYS A 1 192 ? -19.118 -10.261 4.542 1.00 86.25 192 LYS A C 1
ATOM 1614 O O . LYS A 1 192 ? -17.985 -9.795 4.572 1.00 86.25 192 LYS A O 1
ATOM 1619 N N . PHE A 1 193 ? -19.531 -11.269 5.295 1.00 87.38 193 PHE A N 1
ATOM 1620 C CA . PHE A 1 193 ? -18.738 -11.860 6.364 1.00 87.38 193 PHE A CA 1
ATOM 1621 C C . PHE A 1 193 ? -18.005 -13.106 5.872 1.00 87.38 193 PHE A C 1
ATOM 1623 O O . PHE A 1 193 ? -18.596 -13.970 5.218 1.00 87.38 193 PHE A O 1
ATOM 1630 N N . LEU A 1 194 ? -16.710 -13.172 6.161 1.00 82.88 194 LEU A N 1
ATOM 1631 C CA . LEU A 1 194 ? -15.844 -14.300 5.850 1.00 82.88 194 LEU A CA 1
ATOM 1632 C C . LEU A 1 194 ? -15.928 -15.353 6.959 1.00 82.88 194 LEU A C 1
ATOM 1634 O O . LEU A 1 194 ? -15.997 -15.015 8.147 1.00 82.88 194 LEU A O 1
ATOM 1638 N N . SER A 1 195 ? -15.883 -16.628 6.561 1.00 82.25 195 SER A N 1
ATOM 1639 C CA . SER A 1 195 ? -15.747 -17.744 7.498 1.00 82.25 195 SER A CA 1
ATOM 1640 C C . SER A 1 195 ? -14.355 -17.751 8.123 1.00 82.25 195 SER A C 1
ATOM 1642 O O . SER A 1 195 ? -13.380 -17.294 7.518 1.00 82.25 195 SER A O 1
ATOM 1644 N N . SER A 1 196 ? -14.245 -18.341 9.311 1.00 82.31 196 SER A N 1
ATOM 1645 C CA . SER A 1 196 ? -12.958 -18.497 9.999 1.00 82.31 196 SER A CA 1
ATOM 1646 C C . SER A 1 196 ? -11.913 -19.234 9.148 1.00 82.31 196 SER A C 1
ATOM 1648 O O . SER A 1 196 ? -10.770 -18.794 9.076 1.00 82.31 196 SER A O 1
ATOM 1650 N N . SER A 1 197 ? -12.318 -20.260 8.388 1.00 79.31 197 SER A N 1
ATOM 1651 C CA . SER A 1 197 ? -11.419 -20.996 7.482 1.00 79.31 197 SER A CA 1
ATOM 1652 C C . SER A 1 197 ? -10.773 -20.117 6.410 1.00 79.31 197 SER A C 1
ATOM 1654 O O . SER A 1 197 ? -9.611 -20.310 6.074 1.00 79.31 197 SER A O 1
ATOM 1656 N N . VAL A 1 198 ? -11.510 -19.132 5.890 1.00 77.56 198 VAL A N 1
ATOM 1657 C CA . VAL A 1 198 ? -10.987 -18.187 4.900 1.00 77.56 198 VAL A CA 1
ATOM 1658 C C . VAL A 1 198 ? -10.117 -17.133 5.581 1.00 77.56 198 VAL A C 1
ATOM 1660 O O . VAL A 1 198 ? -9.084 -16.765 5.035 1.00 77.56 198 VAL A O 1
ATOM 1663 N N . ARG A 1 199 ? -10.492 -16.664 6.783 1.00 78.62 199 ARG A N 1
ATOM 1664 C CA . ARG A 1 199 ? -9.690 -15.694 7.558 1.00 78.62 199 ARG A CA 1
ATOM 1665 C C . ARG A 1 199 ? -8.325 -16.245 7.972 1.00 78.62 199 ARG A C 1
ATOM 1667 O O . ARG A 1 199 ? -7.384 -15.472 8.118 1.00 78.62 199 ARG A O 1
ATOM 1674 N N . GLU A 1 200 ? -8.224 -17.556 8.150 1.00 82.12 200 GLU A N 1
ATOM 1675 C CA . GLU A 1 200 ? -6.997 -18.242 8.558 1.00 82.12 200 GLU A CA 1
ATOM 1676 C C . GLU A 1 200 ? -6.099 -18.663 7.390 1.00 82.12 200 GLU A C 1
ATOM 1678 O O . GLU A 1 200 ? -4.988 -19.149 7.630 1.00 82.12 200 GLU A O 1
ATOM 1683 N N . ASP A 1 201 ? -6.524 -18.431 6.147 1.00 81.56 201 ASP A N 1
ATOM 1684 C CA . ASP A 1 201 ? -5.698 -18.664 4.966 1.00 81.56 201 ASP A CA 1
ATOM 1685 C C . ASP A 1 201 ? -4.355 -17.916 5.078 1.00 81.56 201 ASP A C 1
ATOM 1687 O O . ASP A 1 201 ? -4.287 -16.761 5.515 1.00 81.56 201 ASP A O 1
ATOM 1691 N N . SER A 1 202 ? -3.259 -18.597 4.743 1.00 80.88 202 SER A N 1
ATOM 1692 C CA . SER A 1 202 ? -1.906 -18.066 4.935 1.00 80.88 202 SER A CA 1
ATOM 1693 C C . SER A 1 202 ? -1.622 -16.859 4.045 1.00 80.88 202 SER A C 1
ATOM 1695 O O . SER A 1 202 ? -0.947 -15.930 4.492 1.00 80.88 202 SER A O 1
ATOM 1697 N N . VAL A 1 203 ? -2.175 -16.828 2.830 1.00 75.56 203 VAL A N 1
ATOM 1698 C CA . VAL A 1 203 ? -2.033 -15.700 1.903 1.00 75.56 203 VAL A CA 1
ATOM 1699 C C . VAL A 1 203 ? -2.794 -14.496 2.441 1.00 75.56 203 VAL A C 1
ATOM 1701 O O . VAL A 1 203 ? -2.258 -13.387 2.466 1.00 75.56 203 VAL A O 1
ATOM 1704 N N . LEU A 1 204 ? -4.014 -14.709 2.949 1.00 75.31 204 LEU A N 1
ATOM 1705 C CA . LEU A 1 204 ? -4.785 -13.627 3.561 1.00 75.31 204 LEU A CA 1
ATOM 1706 C C . LEU A 1 204 ? -4.083 -13.056 4.793 1.00 75.31 204 LEU A C 1
ATOM 1708 O O . LEU A 1 204 ? -4.021 -11.837 4.955 1.00 75.31 204 LEU A O 1
ATOM 1712 N N . ARG A 1 205 ? -3.541 -13.925 5.653 1.00 80.06 205 ARG A N 1
ATOM 1713 C CA . ARG A 1 205 ? -2.791 -13.500 6.839 1.00 80.06 205 ARG A CA 1
ATOM 1714 C C . ARG A 1 205 ? -1.536 -12.720 6.471 1.00 80.06 205 ARG A C 1
ATOM 1716 O O . ARG A 1 205 ? -1.248 -11.718 7.121 1.00 80.06 205 ARG A O 1
ATOM 1723 N N . TYR A 1 206 ? -0.829 -13.132 5.421 1.00 81.50 206 TYR A N 1
ATOM 1724 C CA . TYR A 1 206 ? 0.320 -12.384 4.928 1.00 81.50 206 TYR A CA 1
ATOM 1725 C C . TYR A 1 206 ? -0.093 -10.999 4.419 1.00 81.50 206 TYR A C 1
ATOM 1727 O O . TYR A 1 206 ? 0.491 -10.006 4.847 1.00 81.50 206 TYR A O 1
ATOM 1735 N N . LEU A 1 207 ? -1.141 -10.893 3.590 1.00 76.62 207 LEU A N 1
ATOM 1736 C CA . LEU A 1 207 ? -1.587 -9.584 3.103 1.00 76.62 207 LEU A CA 1
ATOM 1737 C C . LEU A 1 207 ? -2.077 -8.685 4.243 1.00 76.62 207 LEU A C 1
ATOM 1739 O O . LEU A 1 207 ? -1.761 -7.499 4.272 1.00 76.62 207 LEU A O 1
ATOM 1743 N N . GLN A 1 208 ? -2.816 -9.240 5.204 1.00 78.56 208 GLN A N 1
ATOM 1744 C CA . GLN A 1 208 ? -3.214 -8.530 6.420 1.00 78.56 208 GLN A CA 1
ATOM 1745 C C . GLN A 1 208 ? -2.000 -7.963 7.158 1.00 78.56 208 GLN A C 1
ATOM 1747 O O . GLN A 1 208 ? -2.025 -6.804 7.569 1.00 78.56 208 GLN A O 1
ATOM 1752 N N . HIS A 1 209 ? -0.930 -8.746 7.284 1.00 83.62 209 HIS A N 1
ATOM 1753 C CA . HIS A 1 209 ? 0.307 -8.296 7.905 1.00 83.62 209 HIS A CA 1
ATOM 1754 C C . HIS A 1 209 ? 0.986 -7.180 7.091 1.00 83.62 209 HIS A C 1
ATOM 1756 O O . HIS A 1 209 ? 1.326 -6.140 7.648 1.00 83.62 209 HIS A O 1
ATOM 1762 N N . THR A 1 210 ? 1.099 -7.329 5.767 1.00 81.81 210 THR A N 1
ATOM 1763 C CA . THR A 1 210 ? 1.643 -6.286 4.877 1.00 81.81 210 THR A CA 1
ATOM 1764 C C . THR A 1 210 ? 0.847 -4.983 4.961 1.00 81.81 210 THR A C 1
ATOM 1766 O O . THR A 1 210 ? 1.431 -3.903 5.038 1.00 81.81 210 THR A O 1
ATOM 1769 N N . LEU A 1 211 ? -0.485 -5.065 4.992 1.00 77.88 211 LEU A N 1
ATOM 1770 C CA . LEU A 1 211 ? -1.352 -3.903 5.167 1.00 77.88 211 LEU A CA 1
ATOM 1771 C C . LEU A 1 211 ? -1.119 -3.252 6.529 1.00 77.88 211 LEU A C 1
ATOM 1773 O O . LEU A 1 211 ? -0.871 -2.053 6.573 1.00 77.88 211 LEU A O 1
ATOM 1777 N N . GLY A 1 212 ? -1.106 -4.026 7.617 1.00 81.19 212 GLY A N 1
ATOM 1778 C CA . GLY A 1 212 ? -0.776 -3.513 8.949 1.00 81.19 212 GLY A CA 1
ATOM 1779 C C . GLY A 1 212 ? 0.561 -2.769 8.973 1.00 81.19 212 GLY A C 1
ATOM 1780 O O . GLY A 1 212 ? 0.644 -1.665 9.515 1.00 81.19 212 GLY A O 1
ATOM 1781 N N . ASN A 1 213 ? 1.571 -3.309 8.286 1.00 86.69 213 ASN A N 1
ATOM 1782 C CA . ASN A 1 213 ? 2.890 -2.694 8.165 1.00 86.69 213 ASN A CA 1
ATOM 1783 C C . ASN A 1 213 ? 2.864 -1.349 7.432 1.00 86.69 213 ASN A C 1
ATOM 1785 O O . ASN A 1 213 ? 3.502 -0.389 7.871 1.00 86.69 213 ASN A O 1
ATOM 1789 N N . ILE A 1 214 ? 2.102 -1.249 6.340 1.00 82.31 214 ILE A N 1
ATOM 1790 C CA . ILE A 1 214 ? 1.905 0.014 5.616 1.00 82.31 214 ILE A CA 1
ATOM 1791 C C . ILE A 1 214 ? 1.240 1.053 6.523 1.00 82.31 214 ILE A C 1
ATOM 1793 O O . ILE A 1 214 ? 1.659 2.216 6.549 1.00 82.31 214 ILE A O 1
ATOM 1797 N N . ILE A 1 215 ? 0.219 0.634 7.273 1.00 79.06 215 ILE A N 1
ATOM 1798 C CA . ILE A 1 215 ? -0.582 1.519 8.119 1.00 79.06 215 ILE A CA 1
ATOM 1799 C C . ILE A 1 215 ? 0.264 2.084 9.253 1.00 79.06 215 ILE A C 1
ATOM 1801 O O . ILE A 1 215 ? 0.353 3.309 9.373 1.00 79.06 215 ILE A O 1
ATOM 1805 N N . TYR A 1 216 ? 0.907 1.229 10.057 1.00 85.25 216 TYR A N 1
ATOM 1806 C CA . TYR A 1 216 ? 1.665 1.728 11.203 1.00 85.25 216 TYR A CA 1
ATOM 1807 C C . TYR A 1 216 ? 2.870 2.543 10.744 1.00 85.25 216 TYR A C 1
ATOM 1809 O O . TYR A 1 216 ? 3.075 3.638 11.244 1.00 85.25 216 TYR A O 1
ATOM 1817 N N . THR A 1 217 ? 3.623 2.088 9.735 1.00 87.25 217 THR A N 1
ATOM 1818 C CA . THR A 1 217 ? 4.850 2.800 9.332 1.00 87.25 217 THR A CA 1
ATOM 1819 C C . THR A 1 217 ? 4.521 4.206 8.858 1.00 87.25 217 THR A C 1
ATOM 1821 O O . THR A 1 217 ? 5.223 5.170 9.146 1.00 87.25 217 THR A O 1
ATOM 1824 N N . THR A 1 218 ? 3.410 4.348 8.144 1.00 82.50 218 THR A N 1
ATOM 1825 C CA . THR A 1 218 ? 2.968 5.659 7.688 1.00 82.50 218 THR A CA 1
ATOM 1826 C C . THR A 1 218 ? 2.431 6.513 8.833 1.00 82.50 218 THR A C 1
ATOM 1828 O O . THR A 1 218 ? 2.677 7.722 8.840 1.00 82.50 218 THR A O 1
ATOM 1831 N N . ASN A 1 219 ? 1.705 5.919 9.790 1.00 83.25 219 ASN A N 1
ATOM 1832 C CA . ASN A 1 219 ? 1.305 6.616 11.011 1.00 83.25 219 ASN A CA 1
ATOM 1833 C C . ASN A 1 219 ? 2.549 7.198 11.693 1.00 83.25 219 ASN A C 1
ATOM 1835 O O . ASN A 1 219 ? 2.630 8.421 11.809 1.00 83.25 219 ASN A O 1
ATOM 1839 N N . ASP A 1 220 ? 3.540 6.351 11.965 1.00 90.00 220 ASP A N 1
ATOM 1840 C CA . ASP A 1 220 ? 4.774 6.684 12.669 1.00 90.00 220 ASP A CA 1
ATOM 1841 C C . ASP A 1 220 ? 5.570 7.769 11.946 1.00 90.00 220 ASP A C 1
ATOM 1843 O O . ASP A 1 220 ? 5.957 8.754 12.570 1.00 90.00 220 ASP A O 1
ATOM 1847 N N . ILE A 1 221 ? 5.743 7.663 10.621 1.00 88.31 221 ILE A N 1
ATOM 1848 C CA . ILE A 1 221 ? 6.385 8.701 9.798 1.00 88.31 221 ILE A CA 1
ATOM 1849 C C . ILE A 1 221 ? 5.684 10.044 10.018 1.00 88.31 221 ILE A C 1
ATOM 1851 O O . ILE A 1 221 ? 6.303 11.056 10.350 1.00 88.31 221 ILE A O 1
ATOM 1855 N N . TYR A 1 222 ? 4.365 10.100 9.837 1.00 84.12 222 TYR A N 1
ATOM 1856 C CA . TYR A 1 222 ? 3.662 11.380 9.846 1.00 84.12 222 TYR A CA 1
ATOM 1857 C C . TYR A 1 222 ? 3.286 11.880 11.246 1.00 84.12 222 TYR A C 1
ATOM 1859 O O . TYR A 1 222 ? 2.877 13.046 11.375 1.00 84.12 222 TYR A O 1
ATOM 1867 N N . SER A 1 223 ? 3.404 11.057 12.283 1.00 85.12 223 SER A N 1
ATOM 1868 C CA . SER A 1 223 ? 3.244 11.437 13.687 1.00 85.12 223 SER A CA 1
ATOM 1869 C C . SER A 1 223 ? 4.578 11.729 14.385 1.00 85.12 223 SER A C 1
ATOM 1871 O O . SER A 1 223 ? 4.568 12.503 15.339 1.00 85.12 223 SER A O 1
ATOM 1873 N N . PHE A 1 224 ? 5.710 11.265 13.841 1.00 89.94 224 PHE A N 1
ATOM 1874 C CA . PHE A 1 224 ? 7.059 11.349 14.418 1.00 89.94 224 PHE A CA 1
ATOM 1875 C C . PHE A 1 224 ? 7.366 12.667 15.136 1.00 89.94 224 PHE A C 1
ATOM 1877 O O . PHE A 1 224 ? 7.567 12.695 16.343 1.00 89.94 224 PHE A O 1
ATOM 1884 N N . GLU A 1 225 ? 7.344 13.801 14.429 1.00 87.88 225 GLU A N 1
ATOM 1885 C CA . GLU A 1 225 ? 7.678 15.095 15.045 1.00 87.88 225 GLU A CA 1
ATOM 1886 C C . GLU A 1 225 ? 6.708 15.532 16.151 1.00 87.88 225 GLU A C 1
ATOM 1888 O O . GLU A 1 225 ? 7.093 16.306 17.026 1.00 87.88 225 GLU A O 1
ATOM 1893 N N . LYS A 1 226 ? 5.436 15.120 16.079 1.00 86.00 226 LYS A N 1
ATOM 1894 C CA . LYS A 1 226 ? 4.445 15.411 17.125 1.00 86.00 226 LYS A CA 1
ATOM 1895 C C . LYS A 1 226 ? 4.789 14.589 18.363 1.00 86.00 226 LYS A C 1
ATOM 1897 O O . LYS A 1 226 ? 4.876 15.154 19.445 1.00 86.00 226 LYS A O 1
ATOM 1902 N N . GLU A 1 227 ? 4.999 13.291 18.186 1.00 89.06 227 GLU A N 1
ATOM 1903 C CA . GLU A 1 227 ? 5.277 12.343 19.267 1.00 89.06 227 GLU A CA 1
ATOM 1904 C C . GLU A 1 227 ? 6.622 12.631 19.939 1.00 89.06 227 GLU A C 1
ATOM 1906 O O . GLU A 1 227 ? 6.678 12.747 21.161 1.00 89.06 227 GLU A O 1
ATOM 1911 N N . LEU A 1 228 ? 7.659 12.930 19.151 1.00 89.88 228 LEU A N 1
ATOM 1912 C CA . LEU A 1 228 ? 8.969 13.343 19.652 1.00 89.88 228 LEU A CA 1
ATOM 1913 C C . LEU A 1 228 ? 8.884 14.607 20.524 1.00 89.88 228 LEU A C 1
ATOM 1915 O O . LEU A 1 228 ? 9.527 14.689 21.566 1.00 89.88 228 LEU A O 1
ATOM 1919 N N . LYS A 1 229 ? 8.070 15.599 20.133 1.00 89.25 229 LYS A N 1
ATOM 1920 C CA . LYS A 1 229 ? 7.852 16.822 20.935 1.00 89.25 229 LYS A CA 1
ATOM 1921 C C . LYS A 1 229 ? 7.091 16.559 22.230 1.00 89.25 229 LYS A C 1
ATOM 1923 O O . LYS A 1 229 ? 7.256 17.320 23.178 1.00 89.25 229 LYS A O 1
ATOM 1928 N N . LEU A 1 230 ? 6.241 15.536 22.244 1.00 87.19 230 LEU A N 1
ATOM 1929 C CA . LEU A 1 230 ? 5.491 15.110 23.423 1.00 87.19 230 LEU A CA 1
ATOM 1930 C C . LEU A 1 230 ? 6.311 14.182 24.333 1.00 87.19 230 LEU A C 1
ATOM 1932 O O . LEU A 1 230 ? 5.832 13.830 25.403 1.00 87.19 230 LEU A O 1
ATOM 1936 N N . GLY A 1 231 ? 7.532 13.806 23.932 1.00 89.06 231 GLY A N 1
ATOM 1937 C CA . GLY A 1 231 ? 8.377 12.878 24.683 1.00 89.06 231 GLY A CA 1
ATOM 1938 C C . GLY A 1 231 ? 7.918 11.421 24.601 1.00 89.06 231 GLY A C 1
ATOM 1939 O O . GLY A 1 231 ? 8.394 10.597 25.375 1.00 89.06 231 GLY A O 1
ATOM 1940 N N . LEU A 1 232 ? 7.014 11.093 23.674 1.00 90.00 232 LEU A N 1
ATOM 1941 C CA . LEU A 1 232 ? 6.574 9.719 23.441 1.00 90.00 232 LEU A CA 1
ATOM 1942 C C . LEU A 1 232 ? 7.698 8.952 22.739 1.00 90.00 232 LEU A C 1
ATOM 1944 O O . LEU A 1 232 ? 8.286 9.457 21.781 1.00 90.00 232 LEU A O 1
ATOM 1948 N N . ARG A 1 233 ? 8.016 7.751 23.229 1.00 90.88 233 ARG A N 1
ATOM 1949 C CA . ARG A 1 233 ? 9.161 6.943 22.763 1.00 90.88 233 ARG A CA 1
ATOM 1950 C C . ARG A 1 233 ? 8.752 5.791 21.846 1.00 90.88 233 ARG A C 1
ATOM 1952 O O . ARG A 1 233 ? 9.571 5.294 21.083 1.00 90.88 233 ARG A O 1
ATOM 1959 N N . SER A 1 234 ? 7.471 5.432 21.854 1.00 91.38 234 SER A N 1
ATOM 1960 C CA . SER A 1 234 ? 6.892 4.324 21.088 1.00 91.38 234 SER A CA 1
ATOM 1961 C C . SER A 1 234 ? 6.562 4.687 19.632 1.00 91.38 234 SER A C 1
ATOM 1963 O O . SER A 1 234 ? 5.412 4.611 19.207 1.00 91.38 234 SER A O 1
ATOM 1965 N N . ASN A 1 235 ? 7.572 5.083 18.859 1.00 93.38 235 ASN A N 1
ATOM 1966 C CA . ASN A 1 235 ? 7.460 5.398 17.431 1.00 93.38 235 ASN A CA 1
ATOM 1967 C C . ASN A 1 235 ? 8.597 4.710 16.673 1.00 93.38 235 ASN A C 1
ATOM 1969 O O . ASN A 1 235 ? 9.739 4.788 17.125 1.00 93.38 235 ASN A O 1
ATOM 1973 N N . SER A 1 236 ? 8.337 4.105 15.508 1.00 93.62 236 SER A N 1
ATOM 1974 C CA . SER A 1 236 ? 9.362 3.338 14.790 1.00 93.62 236 SER A CA 1
ATOM 1975 C C . SER A 1 236 ? 10.630 4.143 14.498 1.00 93.62 236 SER A C 1
ATOM 1977 O O . SER A 1 236 ? 11.723 3.596 14.563 1.00 93.62 236 SER A O 1
ATOM 1979 N N . ILE A 1 237 ? 10.511 5.443 14.197 1.00 95.06 237 ILE A N 1
ATOM 1980 C CA . ILE A 1 237 ? 11.669 6.301 13.915 1.00 95.06 237 ILE A CA 1
ATOM 1981 C C . ILE A 1 237 ? 12.512 6.500 15.179 1.00 95.06 237 ILE A C 1
ATOM 1983 O O . ILE A 1 237 ? 13.735 6.446 15.108 1.00 95.06 237 ILE A O 1
ATOM 1987 N N . ILE A 1 238 ? 11.868 6.703 16.331 1.00 95.25 238 ILE A N 1
ATOM 1988 C CA . ILE A 1 238 ? 12.551 6.891 17.619 1.00 95.25 238 ILE A CA 1
ATOM 1989 C C . ILE A 1 238 ? 13.220 5.584 18.049 1.00 95.25 238 ILE A C 1
ATOM 1991 O O . ILE A 1 238 ? 14.403 5.579 18.369 1.00 95.25 238 ILE A O 1
ATOM 1995 N N . VAL A 1 239 ? 12.488 4.473 17.962 1.00 95.00 239 VAL A N 1
ATOM 1996 C CA . VAL A 1 239 ? 12.975 3.130 18.301 1.00 95.00 239 VAL A CA 1
ATOM 1997 C C . VAL A 1 239 ? 14.192 2.746 17.463 1.00 95.00 239 VAL A C 1
ATOM 1999 O O . VAL A 1 239 ? 15.191 2.280 18.004 1.00 95.00 239 VAL A O 1
ATOM 2002 N N . TYR A 1 240 ? 14.146 2.975 16.148 1.00 93.69 240 TYR A N 1
ATOM 2003 C CA . TYR A 1 240 ? 15.272 2.672 15.262 1.00 93.69 240 TYR A CA 1
ATOM 2004 C C . TYR A 1 240 ? 16.467 3.594 15.495 1.00 93.69 240 TYR A C 1
ATOM 2006 O O . TYR A 1 240 ? 17.601 3.129 15.414 1.00 93.69 240 TYR A O 1
ATOM 2014 N N . ALA A 1 241 ? 16.229 4.880 15.770 1.00 94.81 241 ALA A N 1
ATOM 2015 C CA . ALA A 1 241 ? 17.297 5.825 16.080 1.00 94.81 241 ALA A CA 1
ATOM 2016 C C . ALA A 1 241 ? 18.035 5.434 17.368 1.00 94.81 241 ALA A C 1
ATOM 2018 O O . ALA A 1 241 ? 19.263 5.414 17.381 1.00 94.81 241 ALA A O 1
ATOM 2019 N N . ASP A 1 242 ? 17.288 5.068 18.414 1.00 94.00 242 ASP A N 1
ATOM 2020 C CA . ASP A 1 242 ? 17.847 4.689 19.711 1.00 94.00 242 ASP A CA 1
ATOM 2021 C C . ASP A 1 242 ? 18.604 3.351 19.663 1.00 94.00 242 ASP A C 1
ATOM 2023 O O . ASP A 1 242 ? 19.728 3.271 20.150 1.00 94.00 242 ASP A O 1
ATOM 2027 N N . GLU A 1 243 ? 18.009 2.288 19.103 1.00 95.00 243 GLU A N 1
ATOM 2028 C CA . GLU A 1 243 ? 18.624 0.949 19.138 1.00 95.00 243 GLU A CA 1
ATOM 2029 C C . GLU A 1 243 ? 19.854 0.840 18.237 1.00 95.00 243 GLU A C 1
ATOM 2031 O O . GLU A 1 243 ? 20.829 0.179 18.597 1.00 95.00 243 GLU A O 1
ATOM 2036 N N . TYR A 1 244 ? 19.812 1.468 17.060 1.00 92.81 244 TYR A N 1
ATOM 2037 C CA . TYR A 1 244 ? 20.914 1.405 16.102 1.00 92.81 244 TYR A CA 1
ATOM 2038 C C . TYR A 1 244 ? 21.935 2.531 16.263 1.00 92.81 244 TYR A C 1
ATOM 2040 O O . TYR A 1 244 ? 22.913 2.537 15.518 1.00 92.81 244 TYR A O 1
ATOM 2048 N N . ASP A 1 245 ? 21.726 3.451 17.209 1.00 93.56 245 ASP A N 1
ATOM 2049 C CA . ASP A 1 245 ? 22.567 4.635 17.421 1.00 93.56 245 ASP A CA 1
ATOM 2050 C C . ASP A 1 245 ? 22.773 5.440 16.120 1.00 93.56 245 ASP A C 1
ATOM 2052 O O . ASP A 1 245 ? 23.889 5.760 15.706 1.00 93.56 245 ASP A O 1
ATOM 2056 N N . ILE A 1 246 ? 21.663 5.729 15.427 1.00 91.38 246 ILE A N 1
ATOM 2057 C CA . ILE A 1 246 ? 21.647 6.479 14.160 1.00 91.38 246 ILE A CA 1
ATOM 2058 C C . ILE A 1 246 ? 20.850 7.785 14.288 1.00 91.38 246 ILE A C 1
ATOM 2060 O O . ILE A 1 246 ? 19.909 7.864 15.081 1.00 91.38 246 ILE A O 1
ATOM 2064 N N . PRO A 1 247 ? 21.150 8.822 13.480 1.00 90.75 247 PRO A N 1
ATOM 2065 C CA . PRO A 1 247 ? 20.368 10.059 13.479 1.00 90.75 247 PRO A CA 1
ATOM 2066 C C . PRO A 1 247 ? 18.891 9.813 13.145 1.00 90.75 247 PRO A C 1
ATOM 2068 O O . PRO A 1 247 ? 18.581 8.993 12.277 1.00 90.75 247 PRO A O 1
ATOM 2071 N N . GLU A 1 248 ? 17.958 10.587 13.718 1.00 90.38 248 GLU A N 1
ATOM 2072 C CA . GLU A 1 248 ? 16.529 10.324 13.480 1.00 90.38 248 GLU A CA 1
ATOM 2073 C C . GLU A 1 248 ? 16.120 10.574 12.020 1.00 90.38 248 GLU A C 1
ATOM 2075 O O . GLU A 1 248 ? 15.157 9.985 11.537 1.00 90.38 248 GLU A O 1
ATOM 2080 N N . GLN A 1 249 ? 16.869 11.408 11.286 1.00 88.50 249 GLN A N 1
ATOM 2081 C CA . GLN A 1 249 ? 16.689 11.548 9.838 1.00 88.50 249 GLN A CA 1
ATOM 2082 C C . GLN A 1 249 ? 17.021 10.244 9.096 1.00 88.50 249 GLN A C 1
ATOM 2084 O O . GLN A 1 249 ? 16.290 9.874 8.183 1.00 88.50 249 GLN A O 1
ATOM 2089 N N . GLU A 1 250 ? 18.074 9.526 9.496 1.00 85.06 250 GLU A N 1
ATOM 2090 C CA . GLU A 1 250 ? 18.419 8.238 8.886 1.00 85.06 250 GLU A CA 1
ATOM 2091 C C . GLU A 1 250 ? 17.363 7.175 9.224 1.00 85.06 250 GLU A C 1
ATOM 2093 O O . GLU A 1 250 ? 16.925 6.429 8.347 1.00 85.06 250 GLU A O 1
ATOM 2098 N N . ALA A 1 251 ? 16.891 7.137 10.473 1.00 89.50 251 ALA A N 1
ATOM 2099 C CA . ALA A 1 251 ? 15.801 6.253 10.884 1.00 89.50 251 ALA A CA 1
ATOM 2100 C C . ALA A 1 251 ? 14.491 6.549 10.126 1.00 89.50 251 ALA A C 1
ATOM 2102 O O . ALA A 1 251 ? 13.810 5.624 9.675 1.00 89.50 251 ALA A O 1
ATOM 2103 N N . LEU A 1 252 ? 14.166 7.833 9.927 1.00 86.56 252 LEU A N 1
ATOM 2104 C CA . LEU A 1 252 ? 13.038 8.272 9.106 1.00 86.56 252 LEU A CA 1
ATOM 2105 C C . LEU A 1 252 ? 13.187 7.766 7.667 1.00 86.56 252 LEU A C 1
ATOM 2107 O O . LEU A 1 252 ? 12.238 7.211 7.114 1.00 86.56 252 LEU A O 1
ATOM 2111 N N . ASP A 1 253 ? 14.377 7.889 7.080 1.00 79.00 253 ASP A N 1
ATOM 2112 C CA . ASP A 1 253 ? 14.639 7.425 5.720 1.00 79.00 253 ASP A CA 1
ATOM 2113 C C . ASP A 1 253 ? 14.489 5.902 5.584 1.00 79.00 253 ASP A C 1
ATOM 2115 O O . ASP A 1 253 ? 13.836 5.427 4.649 1.00 79.00 253 ASP A O 1
ATOM 2119 N N . LYS A 1 254 ? 14.982 5.128 6.561 1.00 84.00 254 LYS A N 1
ATOM 2120 C CA . LYS A 1 254 ? 14.764 3.671 6.625 1.00 84.00 254 LYS A CA 1
ATOM 2121 C C . LYS A 1 254 ? 13.281 3.310 6.777 1.00 84.00 254 LYS A C 1
ATOM 2123 O O . LYS A 1 254 ? 12.829 2.343 6.163 1.00 84.00 254 LYS A O 1
ATOM 2128 N N . ALA A 1 255 ? 12.493 4.086 7.524 1.00 88.31 255 ALA A N 1
ATOM 2129 C CA . ALA A 1 255 ? 11.046 3.871 7.622 1.00 88.31 255 ALA A CA 1
ATOM 2130 C C . ALA A 1 255 ? 10.348 4.064 6.262 1.00 88.31 255 ALA A C 1
ATOM 2132 O O . ALA A 1 255 ? 9.482 3.274 5.882 1.00 88.31 255 ALA A O 1
ATOM 2133 N N . PHE A 1 256 ? 10.767 5.057 5.471 1.00 82.31 256 PHE A N 1
ATOM 2134 C CA . PHE A 1 256 ? 10.273 5.228 4.103 1.00 82.31 256 PHE A CA 1
ATOM 2135 C C . PHE A 1 256 ? 10.695 4.086 3.160 1.00 82.31 256 PHE A C 1
ATOM 2137 O O . PHE A 1 256 ? 9.893 3.690 2.310 1.00 82.31 256 PHE A O 1
ATOM 2144 N N . VAL A 1 257 ? 11.913 3.536 3.293 1.00 79.81 257 VAL A N 1
ATOM 2145 C CA . VAL A 1 257 ? 12.338 2.316 2.565 1.00 79.81 257 VAL A CA 1
ATOM 2146 C C . VAL A 1 257 ? 11.398 1.163 2.882 1.00 79.81 257 VAL A C 1
ATOM 2148 O O . VAL A 1 257 ? 10.827 0.558 1.972 1.00 79.81 257 VAL A O 1
ATOM 2151 N N . PHE A 1 258 ? 11.193 0.896 4.173 1.00 85.00 258 PHE A N 1
ATOM 2152 C CA . PHE A 1 258 ? 10.329 -0.181 4.634 1.00 85.00 258 PHE A CA 1
ATOM 2153 C C . PHE A 1 258 ? 8.913 -0.031 4.067 1.00 85.00 258 PHE A C 1
ATOM 2155 O O . PHE A 1 258 ? 8.392 -0.966 3.461 1.00 85.00 258 PHE A O 1
ATOM 2162 N N . LEU A 1 259 ? 8.332 1.168 4.158 1.00 84.25 259 LEU A N 1
ATOM 2163 C CA . LEU A 1 259 ? 7.011 1.472 3.615 1.00 84.25 259 LEU A CA 1
ATOM 2164 C C . LEU A 1 259 ? 6.910 1.203 2.104 1.00 84.25 259 LEU A C 1
ATOM 2166 O O . LEU A 1 259 ? 5.956 0.563 1.662 1.00 84.25 259 LEU A O 1
ATOM 2170 N N . ARG A 1 260 ? 7.899 1.623 1.302 1.00 78.88 260 ARG A N 1
ATOM 2171 C CA . ARG A 1 260 ? 7.929 1.313 -0.143 1.00 78.88 260 ARG A CA 1
ATOM 2172 C C . ARG A 1 260 ? 8.021 -0.186 -0.411 1.00 78.88 260 ARG A C 1
ATOM 2174 O O . ARG A 1 260 ? 7.327 -0.678 -1.299 1.00 78.88 260 ARG A O 1
ATOM 2181 N N . GLY A 1 261 ? 8.827 -0.906 0.368 1.00 78.75 261 GLY A N 1
ATOM 2182 C CA . GLY A 1 261 ? 8.916 -2.363 0.301 1.00 78.75 261 GLY A CA 1
ATOM 2183 C C . GLY A 1 261 ? 7.557 -3.027 0.530 1.00 78.75 261 GLY A C 1
ATOM 2184 O O . GLY A 1 261 ? 7.125 -3.834 -0.289 1.00 78.75 261 GLY A O 1
ATOM 2185 N N . GLN A 1 262 ? 6.831 -2.618 1.576 1.00 82.94 262 GLN A N 1
ATOM 2186 C CA . GLN A 1 262 ? 5.498 -3.161 1.861 1.00 82.94 262 GLN A CA 1
ATOM 2187 C C . GLN A 1 262 ? 4.478 -2.824 0.758 1.00 82.94 262 GLN A C 1
ATOM 2189 O O . GLN A 1 262 ? 3.687 -3.684 0.371 1.00 82.94 262 GLN A O 1
ATOM 2194 N N . LEU A 1 263 ? 4.517 -1.607 0.196 1.00 76.06 263 LEU A N 1
ATOM 2195 C CA . LEU A 1 263 ? 3.672 -1.221 -0.945 1.00 76.06 263 LEU A CA 1
ATOM 2196 C C . LEU A 1 263 ? 3.935 -2.093 -2.181 1.00 76.06 263 LEU A C 1
ATOM 2198 O O . LEU A 1 263 ? 2.987 -2.525 -2.843 1.00 76.06 263 LEU A O 1
ATOM 2202 N N . LYS A 1 264 ? 5.210 -2.381 -2.474 1.00 76.12 264 LYS A N 1
ATOM 2203 C CA . LYS A 1 264 ? 5.615 -3.260 -3.579 1.00 76.12 264 LYS A CA 1
ATOM 2204 C C . LYS A 1 264 ? 5.113 -4.687 -3.356 1.00 76.12 264 LYS A C 1
ATOM 2206 O O . LYS A 1 264 ? 4.508 -5.248 -4.265 1.00 76.12 264 LYS A O 1
ATOM 2211 N N . SER A 1 265 ? 5.288 -5.237 -2.152 1.00 74.06 265 SER A N 1
ATOM 2212 C CA . SER A 1 265 ? 4.793 -6.575 -1.797 1.00 74.06 265 SER A CA 1
ATOM 2213 C C . SER A 1 265 ? 3.274 -6.684 -1.926 1.00 74.06 265 SER A C 1
ATOM 2215 O O . SER A 1 265 ? 2.778 -7.645 -2.505 1.00 74.06 265 SER A O 1
ATOM 2217 N N . CYS A 1 266 ? 2.536 -5.676 -1.447 1.00 70.50 266 CYS A N 1
ATOM 2218 C CA . CYS A 1 266 ? 1.078 -5.622 -1.559 1.00 70.50 266 CYS A CA 1
ATOM 2219 C C . CYS A 1 266 ? 0.632 -5.660 -3.031 1.00 70.50 266 CYS A C 1
ATOM 2221 O O . CYS A 1 266 ? -0.156 -6.518 -3.418 1.00 70.50 266 CYS A O 1
ATOM 2223 N N . THR A 1 267 ? 1.226 -4.803 -3.869 1.00 66.88 267 THR A N 1
ATOM 2224 C CA . THR A 1 267 ? 0.917 -4.735 -5.310 1.00 66.88 267 THR A CA 1
ATOM 2225 C C . THR A 1 267 ? 1.265 -6.045 -6.025 1.00 66.88 267 THR A C 1
ATOM 2227 O O . THR A 1 267 ? 0.511 -6.517 -6.868 1.00 66.88 267 THR A O 1
ATOM 2230 N N . ARG A 1 268 ? 2.395 -6.675 -5.675 1.00 66.75 268 ARG A N 1
ATOM 2231 C CA . ARG A 1 268 ? 2.827 -7.938 -6.287 1.00 66.75 268 ARG A CA 1
ATOM 2232 C C . ARG A 1 268 ? 1.852 -9.079 -5.986 1.00 66.75 268 ARG A C 1
ATOM 2234 O O . ARG A 1 268 ? 1.491 -9.809 -6.900 1.00 66.75 268 ARG A O 1
ATOM 2241 N N . ILE A 1 269 ? 1.375 -9.175 -4.745 1.00 64.25 269 ILE A N 1
ATOM 2242 C CA . ILE A 1 269 ? 0.373 -10.170 -4.336 1.00 64.25 269 ILE A CA 1
ATOM 2243 C C . ILE A 1 269 ? -0.955 -9.966 -5.069 1.00 64.25 269 ILE A C 1
ATOM 2245 O O . ILE A 1 269 ? -1.584 -10.944 -5.466 1.00 64.25 269 ILE A O 1
ATOM 2249 N N . GLU A 1 270 ? -1.376 -8.714 -5.269 1.00 59.31 270 GLU A N 1
ATOM 2250 C CA . GLU A 1 270 ? -2.584 -8.408 -6.044 1.00 59.31 270 GLU A CA 1
ATOM 2251 C C . GLU A 1 270 ? -2.467 -8.808 -7.521 1.00 59.31 270 GLU A C 1
ATOM 2253 O O . GLU A 1 270 ? -3.475 -9.192 -8.113 1.00 59.31 270 GLU A O 1
ATOM 2258 N N . CYS A 1 271 ? -1.267 -8.725 -8.107 1.00 48.62 271 CYS A N 1
ATOM 2259 C CA . CYS A 1 271 ? -1.019 -9.058 -9.511 1.00 48.62 271 CYS A CA 1
ATOM 2260 C C . CYS A 1 271 ? -0.761 -10.551 -9.766 1.00 48.62 271 CYS A C 1
ATOM 2262 O O . CYS A 1 271 ? -1.173 -11.057 -10.802 1.00 48.62 271 CYS A O 1
ATOM 2264 N N . GLU A 1 272 ? -0.050 -11.250 -8.876 1.00 48.16 272 GLU A N 1
ATOM 2265 C CA . GLU A 1 272 ? 0.428 -12.619 -9.139 1.00 48.16 272 GLU A CA 1
ATOM 2266 C C . GLU A 1 272 ? -0.530 -13.725 -8.705 1.00 48.16 272 GLU A C 1
ATOM 2268 O O . GLU A 1 272 ? -0.423 -14.852 -9.189 1.00 48.16 272 GLU A O 1
ATOM 2273 N N . ILE A 1 273 ? -1.439 -13.453 -7.767 1.00 51.81 273 ILE A N 1
ATOM 2274 C CA . ILE A 1 273 ? -2.300 -14.504 -7.228 1.00 51.81 273 ILE A CA 1
ATOM 2275 C C . ILE A 1 273 ? -3.641 -14.506 -7.963 1.00 51.81 273 ILE A C 1
ATOM 2277 O O . ILE A 1 273 ? -4.584 -13.810 -7.584 1.00 51.81 273 ILE A O 1
ATOM 2281 N N . GLU A 1 274 ? -3.753 -15.359 -8.987 1.00 46.19 274 GLU A N 1
ATOM 2282 C CA . GLU A 1 274 ? -5.044 -15.719 -9.577 1.00 46.19 274 GLU A CA 1
ATOM 2283 C C . GLU A 1 274 ? -5.857 -16.562 -8.588 1.00 46.19 274 GLU A C 1
ATOM 2285 O O . GLU A 1 274 ? -5.734 -17.783 -8.456 1.00 46.19 274 GLU A O 1
ATOM 2290 N N . PHE A 1 275 ? -6.742 -15.890 -7.864 1.00 52.12 275 PHE A N 1
ATOM 2291 C CA . PHE A 1 275 ? -7.693 -16.550 -6.989 1.00 52.12 275 PHE A CA 1
ATOM 2292 C C . PHE A 1 275 ? -8.730 -17.330 -7.817 1.00 52.12 275 PHE A C 1
ATOM 2294 O O . PHE A 1 275 ? -9.626 -16.742 -8.427 1.00 52.12 275 PHE A O 1
ATOM 2301 N N . SER A 1 276 ? -8.630 -18.667 -7.812 1.00 43.81 276 SER A N 1
ATOM 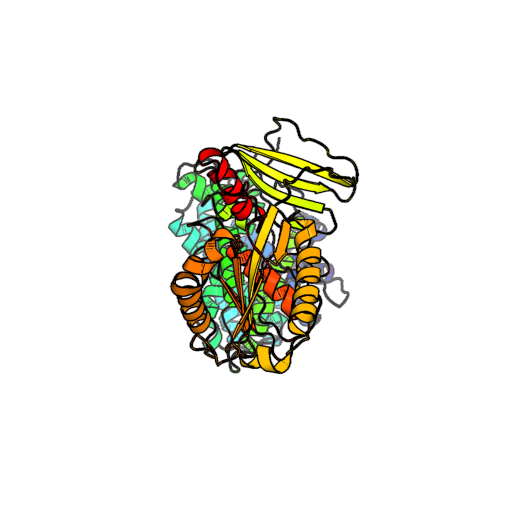2302 C CA . SER A 1 276 ? -9.567 -19.587 -8.482 1.00 43.81 276 SER A CA 1
ATOM 2303 C C . SER A 1 276 ? -11.037 -19.330 -8.099 1.00 43.81 276 SER A C 1
ATOM 2305 O O . SER A 1 276 ? -11.337 -18.625 -7.137 1.00 43.81 276 SER A O 1
ATOM 2307 N N . ALA A 1 277 ? -12.000 -19.905 -8.832 1.00 40.91 277 ALA A N 1
ATOM 2308 C CA . ALA A 1 277 ? -13.440 -19.632 -8.684 1.00 40.91 277 ALA A CA 1
ATOM 2309 C C . ALA A 1 277 ? -14.006 -19.744 -7.244 1.00 40.91 277 ALA A C 1
ATOM 2311 O O . ALA A 1 277 ? -14.994 -19.075 -6.934 1.00 40.91 277 ALA A O 1
ATOM 2312 N N . TYR A 1 278 ? -13.357 -20.505 -6.353 1.00 46.16 278 TYR A N 1
ATOM 2313 C CA . TYR A 1 278 ? -13.668 -20.584 -4.915 1.00 46.16 278 TYR A CA 1
ATOM 2314 C C . TYR A 1 278 ? -13.461 -19.236 -4.178 1.00 46.16 278 TYR A C 1
ATOM 2316 O O . TYR A 1 278 ? -14.162 -18.917 -3.220 1.00 46.16 278 TYR A O 1
ATOM 2324 N N . ASN A 1 279 ? -12.564 -18.395 -4.702 1.00 51.81 279 ASN A N 1
ATOM 2325 C CA . ASN A 1 279 ? -12.052 -17.145 -4.141 1.00 51.81 279 ASN A CA 1
ATOM 2326 C C . ASN A 1 279 ? -12.439 -15.879 -4.952 1.00 51.81 279 ASN A C 1
ATOM 2328 O O . ASN A 1 279 ? -11.941 -14.785 -4.695 1.00 51.81 279 ASN A O 1
ATOM 2332 N N . LYS A 1 280 ? -13.407 -15.921 -5.880 1.00 50.66 280 LYS A N 1
ATOM 2333 C CA . LYS A 1 280 ? -13.888 -14.675 -6.536 1.00 50.66 280 LYS A CA 1
ATOM 2334 C C . LYS A 1 280 ? -14.514 -13.668 -5.552 1.00 50.66 280 LYS A C 1
ATOM 2336 O O . LYS A 1 280 ? -14.378 -12.457 -5.725 1.00 50.66 280 LYS A O 1
ATOM 2341 N N . LYS A 1 281 ? -15.169 -14.142 -4.479 1.00 51.28 281 LYS A N 1
ATOM 2342 C CA . LYS A 1 281 ? -15.632 -13.279 -3.365 1.00 51.28 281 LYS A CA 1
ATOM 2343 C C . LYS A 1 281 ? -14.460 -12.682 -2.567 1.00 51.28 281 LYS A C 1
ATOM 2345 O O . LYS A 1 281 ? -14.585 -11.564 -2.073 1.00 51.28 281 LYS A O 1
ATOM 2350 N N . PHE A 1 282 ? -13.351 -13.413 -2.486 1.00 54.34 282 PHE A N 1
ATOM 2351 C CA . PHE A 1 282 ? -12.120 -13.084 -1.765 1.00 54.34 282 PHE A CA 1
ATOM 2352 C C . PHE A 1 282 ? -11.331 -11.972 -2.476 1.00 54.34 282 PHE A C 1
ATOM 2354 O O . PHE A 1 282 ? -11.015 -10.956 -1.859 1.00 54.34 282 PHE A O 1
ATOM 2361 N N . HIS A 1 283 ? -11.175 -12.071 -3.800 1.00 51.94 283 HIS A N 1
ATOM 2362 C CA . HIS A 1 283 ? -10.564 -11.031 -4.638 1.00 51.94 283 HIS A CA 1
ATOM 2363 C C . HIS A 1 283 ? -11.303 -9.689 -4.525 1.00 51.94 283 HIS A C 1
ATOM 2365 O O . HIS A 1 283 ? -10.679 -8.634 -4.463 1.00 51.94 283 HIS A O 1
ATOM 2371 N N . LEU A 1 284 ? -12.640 -9.722 -4.440 1.00 53.88 284 LEU A N 1
ATOM 2372 C CA . LEU A 1 284 ? -13.475 -8.529 -4.305 1.00 53.88 284 LEU A CA 1
ATOM 2373 C C . LEU A 1 284 ? -13.293 -7.839 -2.947 1.00 53.88 284 LEU A C 1
ATOM 2375 O O . LEU A 1 284 ? -13.419 -6.624 -2.881 1.00 53.88 284 LEU A O 1
ATOM 2379 N N . ILE A 1 285 ? -13.051 -8.585 -1.866 1.00 54.16 285 ILE A N 1
ATOM 2380 C CA . ILE A 1 285 ? -12.815 -8.010 -0.537 1.00 54.16 285 ILE A CA 1
ATOM 2381 C C . ILE A 1 285 ? -11.391 -7.460 -0.474 1.00 54.16 285 ILE A C 1
ATOM 2383 O O . ILE A 1 285 ? -11.241 -6.309 -0.098 1.00 54.16 285 ILE A O 1
ATOM 2387 N N . LEU A 1 286 ? -10.382 -8.183 -0.964 1.00 53.12 286 LEU A N 1
ATOM 2388 C CA . LEU A 1 286 ? -8.978 -7.750 -0.935 1.00 53.12 286 LEU A CA 1
ATOM 2389 C C . LEU A 1 286 ? -8.682 -6.536 -1.813 1.00 53.12 286 LEU A C 1
ATOM 2391 O O . LEU A 1 286 ? -8.178 -5.545 -1.291 1.00 53.12 286 LEU A O 1
ATOM 2395 N N . ASN A 1 287 ? -9.126 -6.537 -3.079 1.00 54.06 287 ASN A N 1
ATOM 2396 C CA . ASN A 1 287 ? -9.042 -5.341 -3.926 1.00 54.06 287 ASN A CA 1
ATOM 2397 C C . ASN A 1 287 ? -9.783 -4.165 -3.269 1.00 54.06 287 ASN A C 1
ATOM 2399 O O . ASN A 1 287 ? -9.411 -3.015 -3.450 1.00 54.06 287 ASN A O 1
ATOM 2403 N N . ARG A 1 288 ? -10.844 -4.406 -2.486 1.00 58.16 288 ARG A N 1
ATOM 2404 C CA . ARG A 1 288 ? -11.536 -3.335 -1.751 1.00 58.16 288 ARG A CA 1
ATOM 2405 C C . ARG A 1 288 ? -10.803 -2.926 -0.475 1.00 58.16 288 ARG A C 1
ATOM 2407 O O . ARG A 1 288 ? -10.895 -1.759 -0.133 1.00 58.16 288 ARG A O 1
ATOM 2414 N N . VAL A 1 289 ? -10.116 -3.827 0.217 1.00 53.50 289 VAL A N 1
ATOM 2415 C CA . VAL A 1 289 ? -9.346 -3.537 1.431 1.00 53.50 289 VAL A CA 1
ATOM 2416 C C . VAL A 1 289 ? -8.133 -2.694 1.063 1.00 53.50 289 VAL A C 1
ATOM 2418 O O . VAL A 1 289 ? -8.034 -1.556 1.507 1.00 53.50 289 VAL A O 1
ATOM 2421 N N . ALA A 1 290 ? -7.262 -3.212 0.200 1.00 52.88 290 ALA A N 1
ATOM 2422 C CA . ALA A 1 290 ? -6.019 -2.558 -0.176 1.00 52.88 290 ALA A CA 1
ATOM 2423 C C . ALA A 1 290 ? -6.287 -1.266 -0.959 1.00 52.88 290 ALA A C 1
ATOM 2425 O O . ALA A 1 290 ? -5.898 -0.199 -0.487 1.00 52.88 290 ALA A O 1
ATOM 2426 N N . ASN A 1 291 ? -7.073 -1.292 -2.049 1.00 57.00 291 ASN A N 1
ATOM 2427 C CA . ASN A 1 291 ? -7.328 -0.053 -2.797 1.00 57.00 291 ASN A CA 1
ATOM 2428 C C . ASN A 1 291 ? -8.012 1.027 -1.951 1.00 57.00 291 ASN A C 1
ATOM 2430 O O . ASN A 1 291 ? -7.639 2.191 -2.050 1.00 57.00 291 ASN A O 1
ATOM 2434 N N . LYS A 1 292 ? -9.023 0.694 -1.132 1.00 60.44 292 LYS A N 1
ATOM 2435 C CA . LYS A 1 292 ? -9.826 1.725 -0.442 1.00 60.44 292 LYS A CA 1
ATOM 2436 C C . LYS A 1 292 ? -9.168 2.237 0.825 1.00 60.44 292 LYS A C 1
ATOM 2438 O O . LYS A 1 292 ? -9.291 3.424 1.124 1.00 60.44 292 LYS A O 1
ATOM 2443 N N . PHE A 1 293 ? -8.453 1.374 1.540 1.00 58.34 293 PHE A N 1
ATOM 2444 C CA . PHE A 1 293 ? -7.663 1.805 2.680 1.00 58.34 293 PHE A CA 1
ATOM 2445 C C . PHE A 1 293 ? -6.519 2.709 2.208 1.00 58.34 293 PHE A C 1
ATOM 2447 O O . PHE A 1 293 ? -6.371 3.822 2.701 1.00 58.34 293 PHE A O 1
ATOM 2454 N N . MET A 1 294 ? -5.786 2.310 1.166 1.00 59.09 294 MET A N 1
ATOM 2455 C CA . MET A 1 294 ? -4.680 3.104 0.621 1.00 59.09 294 MET A CA 1
ATOM 2456 C C . MET A 1 294 ? -5.133 4.431 -0.008 1.00 59.09 294 MET A C 1
ATOM 2458 O O . MET A 1 294 ? -4.470 5.458 0.137 1.00 59.09 294 MET A O 1
ATOM 2462 N N . ALA A 1 295 ? -6.305 4.441 -0.642 1.00 56.59 295 ALA A N 1
ATOM 2463 C CA . ALA A 1 295 ? -6.972 5.624 -1.181 1.00 56.59 295 ALA A CA 1
ATOM 2464 C C . ALA A 1 295 ? -7.398 6.646 -0.111 1.00 56.59 295 ALA A C 1
ATOM 2466 O O . ALA A 1 295 ? -7.341 7.861 -0.334 1.00 56.59 295 ALA A O 1
ATOM 2467 N N . ALA A 1 296 ? -7.832 6.163 1.055 1.00 52.94 296 ALA A N 1
ATOM 2468 C CA . ALA A 1 296 ? -8.088 7.002 2.219 1.00 52.94 296 ALA A CA 1
ATOM 2469 C C . ALA A 1 296 ? -6.815 7.644 2.747 1.00 52.94 296 ALA A C 1
ATOM 2471 O O . ALA A 1 296 ? -6.759 8.829 3.083 1.00 52.94 296 ALA A O 1
ATOM 2472 N N . PHE A 1 297 ? -5.775 6.831 2.750 1.00 57.47 297 PHE A N 1
ATOM 2473 C CA . PHE A 1 297 ? -4.486 7.160 3.292 1.00 57.47 297 PHE A CA 1
ATOM 2474 C C . PHE A 1 297 ? -3.734 8.191 2.461 1.00 57.47 297 PHE A C 1
ATOM 2476 O O . PHE A 1 297 ? -3.161 9.115 3.030 1.00 57.47 297 PHE A O 1
ATOM 2483 N N . LYS A 1 298 ? -3.818 8.119 1.125 1.00 59.38 298 LYS A N 1
ATOM 2484 C CA . LYS A 1 298 ? -3.266 9.131 0.213 1.00 59.38 298 LYS A CA 1
ATOM 2485 C C . LYS A 1 298 ? -3.729 10.538 0.583 1.00 59.38 298 LYS A C 1
ATOM 2487 O O . LYS A 1 298 ? -2.904 11.444 0.663 1.00 59.38 298 LYS A O 1
ATOM 2492 N N . GLU A 1 299 ? -5.015 10.735 0.872 1.00 53.84 299 GLU A N 1
ATOM 2493 C CA . GLU A 1 299 ? -5.515 12.056 1.266 1.00 53.84 299 GLU A CA 1
ATOM 2494 C C . GLU A 1 299 ? -5.113 12.460 2.691 1.00 53.84 299 GLU A C 1
ATOM 2496 O O . GLU A 1 299 ? -4.732 13.609 2.888 1.00 53.84 299 GLU A O 1
ATOM 2501 N N . ILE A 1 300 ? -5.109 11.547 3.670 1.00 52.00 300 ILE A N 1
ATOM 2502 C CA . ILE A 1 300 ? -4.636 11.841 5.041 1.00 52.00 300 ILE A CA 1
ATOM 2503 C C . ILE A 1 300 ? -3.157 12.250 5.031 1.00 52.00 300 ILE A C 1
ATOM 2505 O O . ILE A 1 300 ? -2.767 13.226 5.678 1.00 52.00 300 ILE A O 1
ATOM 2509 N N . VAL A 1 301 ? -2.347 11.544 4.238 1.00 52.16 301 VAL A N 1
ATOM 2510 C CA . VAL A 1 301 ? -0.958 11.897 3.964 1.00 52.16 301 VAL A CA 1
ATOM 2511 C C . VAL A 1 301 ? -0.909 13.279 3.318 1.00 52.16 301 VAL A C 1
ATOM 2513 O O . VAL A 1 301 ? -0.247 14.154 3.863 1.00 52.16 301 VAL A O 1
ATOM 2516 N N . LEU A 1 302 ? -1.625 13.534 2.212 1.00 47.66 302 LEU A N 1
ATOM 2517 C CA . LEU A 1 302 ? -1.661 14.823 1.485 1.00 47.66 302 LEU A CA 1
ATOM 2518 C C . LEU A 1 302 ? -2.169 16.021 2.314 1.00 47.66 302 LEU A C 1
ATOM 2520 O O . LEU A 1 302 ? -1.715 17.142 2.089 1.00 47.66 302 LEU A O 1
ATOM 2524 N N . LEU A 1 303 ? -3.053 15.807 3.293 1.00 42.53 303 LEU A N 1
ATOM 2525 C CA . LEU A 1 303 ? -3.603 16.860 4.157 1.00 42.53 303 LEU A CA 1
ATOM 2526 C C . LEU A 1 303 ? -2.565 17.451 5.121 1.00 42.53 303 LEU A C 1
ATOM 2528 O O . LEU A 1 303 ? -2.651 18.631 5.477 1.00 42.53 303 LEU A O 1
ATOM 2532 N N . LYS A 1 304 ? -1.541 16.682 5.511 1.00 48.31 304 LYS A N 1
ATOM 2533 C CA . LYS A 1 304 ? -0.400 17.214 6.264 1.00 48.31 304 LYS A CA 1
ATOM 2534 C C . LYS A 1 304 ? 0.511 17.978 5.292 1.00 48.31 304 LYS A C 1
ATOM 2536 O O . LYS A 1 304 ? 1.391 17.398 4.648 1.00 48.31 304 LYS A O 1
ATOM 2541 N N . LYS A 1 305 ? 0.284 19.298 5.184 1.00 41.97 305 LYS A N 1
ATOM 2542 C CA . LYS A 1 305 ? 1.114 20.283 4.456 1.00 41.97 305 LYS A CA 1
ATOM 2543 C C . LYS A 1 305 ? 2.539 20.337 5.032 1.00 41.97 305 LYS A C 1
ATOM 2545 O O . LYS A 1 305 ? 2.905 21.275 5.735 1.00 41.97 305 LYS A O 1
ATOM 2550 N N . ARG A 1 306 ? 3.352 19.318 4.766 1.00 51.53 306 ARG A N 1
ATOM 2551 C CA . ARG A 1 306 ? 4.799 19.341 5.008 1.00 51.53 306 ARG A CA 1
ATOM 2552 C C . ARG A 1 306 ? 5.512 19.647 3.699 1.00 51.53 306 ARG A C 1
ATOM 2554 O O . ARG A 1 306 ? 5.038 19.249 2.638 1.00 51.53 306 ARG A O 1
ATOM 2561 N N . LYS A 1 307 ? 6.635 20.365 3.778 1.00 41.81 307 LYS A N 1
ATOM 2562 C CA . LYS A 1 307 ? 7.550 20.542 2.645 1.00 41.81 307 LYS A CA 1
ATOM 2563 C C . LYS A 1 307 ? 8.087 19.152 2.306 1.00 41.81 307 LYS A C 1
ATOM 2565 O O . LYS A 1 307 ? 8.904 18.619 3.052 1.00 41.81 307 LYS A O 1
ATOM 2570 N N . ARG A 1 308 ? 7.532 18.535 1.270 1.00 52.06 308 ARG A N 1
ATOM 2571 C CA . ARG A 1 308 ? 7.987 17.238 0.778 1.00 52.06 308 ARG A CA 1
ATOM 2572 C C . ARG A 1 308 ? 9.095 17.477 -0.205 1.00 52.06 308 ARG A C 1
ATOM 2574 O O . ARG A 1 308 ? 9.095 18.497 -0.899 1.00 52.06 308 ARG A O 1
ATOM 2581 N N . VAL A 1 309 ? 10.018 16.539 -0.253 1.00 45.31 309 VAL A N 1
ATOM 2582 C CA . VAL A 1 309 ? 10.957 16.500 -1.351 1.00 45.31 309 VAL A CA 1
ATOM 2583 C C . VAL A 1 309 ? 10.960 15.111 -1.948 1.00 45.31 309 VAL A C 1
ATOM 2585 O O . VAL A 1 309 ? 10.762 14.123 -1.241 1.00 45.31 309 VAL A O 1
ATOM 2588 N N . LYS A 1 310 ? 11.123 15.039 -3.268 1.00 43.38 310 LYS A N 1
ATOM 2589 C CA . LYS A 1 310 ? 11.384 13.770 -3.935 1.00 43.38 310 LYS A CA 1
ATOM 2590 C C . LYS A 1 310 ? 12.654 13.176 -3.323 1.00 43.38 310 LYS A C 1
ATOM 2592 O O . LYS A 1 310 ? 13.660 13.877 -3.167 1.00 43.38 310 LYS A O 1
ATOM 2597 N N . CYS A 1 311 ? 12.570 11.914 -2.924 1.00 41.22 311 CYS A N 1
ATOM 2598 C CA . CYS A 1 311 ? 13.700 11.175 -2.388 1.00 41.22 311 CYS A CA 1
ATOM 2599 C C . CYS A 1 311 ? 13.759 9.789 -3.009 1.00 41.22 311 CYS A C 1
ATOM 2601 O O . CYS A 1 311 ? 12.714 9.182 -3.258 1.00 41.22 311 CYS A O 1
ATOM 2603 N N . PHE A 1 312 ? 14.972 9.275 -3.177 1.00 45.03 312 PHE A N 1
ATOM 2604 C CA . PHE A 1 312 ? 15.227 7.978 -3.793 1.00 45.03 312 PHE A CA 1
ATOM 2605 C C . PHE A 1 312 ? 16.090 7.118 -2.859 1.00 45.03 312 PHE A C 1
ATOM 2607 O O . PHE A 1 312 ? 17.042 7.622 -2.256 1.00 45.03 312 PHE A O 1
ATOM 2614 N N . SER A 1 313 ? 15.728 5.833 -2.732 1.00 40.78 313 SER A N 1
ATOM 2615 C CA . SER A 1 313 ? 16.565 4.819 -2.075 1.00 40.78 313 SER A CA 1
ATOM 2616 C C . SER A 1 313 ? 17.675 4.415 -3.025 1.00 40.78 313 SER A C 1
ATOM 2618 O O . SER A 1 313 ? 17.397 4.117 -4.185 1.00 40.78 313 SER A O 1
ATOM 2620 N N . ILE A 1 314 ? 18.914 4.400 -2.542 1.00 47.28 314 ILE A N 1
ATOM 2621 C CA . ILE A 1 314 ? 20.062 3.891 -3.291 1.00 47.28 314 ILE A CA 1
ATOM 2622 C C . ILE A 1 314 ? 20.418 2.532 -2.689 1.00 47.28 314 ILE A C 1
ATOM 2624 O O . ILE A 1 314 ? 21.362 2.428 -1.909 1.00 47.28 314 ILE A O 1
ATOM 2628 N N . ASP A 1 315 ? 19.623 1.509 -3.007 1.00 38.88 315 ASP A N 1
ATOM 2629 C CA . ASP A 1 315 ? 19.941 0.121 -2.639 1.00 38.88 315 ASP A CA 1
ATOM 2630 C C . ASP A 1 315 ? 20.885 -0.516 -3.683 1.00 38.88 315 ASP A C 1
ATOM 2632 O O . ASP A 1 315 ? 21.761 -1.309 -3.339 1.00 38.88 315 ASP A O 1
ATOM 2636 N N . SER A 1 316 ? 20.801 -0.080 -4.948 1.00 46.09 316 SER A N 1
ATOM 2637 C CA . SER A 1 316 ? 21.738 -0.401 -6.032 1.00 46.09 316 SER A CA 1
ATOM 2638 C C . SER A 1 316 ? 21.743 0.697 -7.115 1.00 46.09 316 SER A C 1
ATOM 2640 O O . SER A 1 316 ? 20.823 1.513 -7.185 1.00 46.09 316 SER A O 1
ATOM 2642 N N . GLU A 1 317 ? 22.773 0.752 -7.974 1.00 47.19 317 GLU A N 1
ATOM 2643 C CA . GLU A 1 317 ? 22.812 1.712 -9.098 1.00 47.19 317 GLU A CA 1
ATOM 2644 C C . GLU A 1 317 ? 21.691 1.478 -10.132 1.00 47.19 317 GLU A C 1
ATOM 2646 O O . GLU A 1 317 ? 21.289 2.418 -10.816 1.00 47.19 317 GLU A O 1
ATOM 2651 N N . GLU A 1 318 ? 21.164 0.253 -10.228 1.00 44.44 318 GLU A N 1
ATOM 2652 C CA . GLU A 1 318 ? 20.088 -0.121 -11.158 1.00 44.44 318 GLU A CA 1
ATOM 2653 C C . GLU A 1 318 ? 18.702 0.341 -10.677 1.00 44.44 318 GLU A C 1
ATOM 2655 O O . GLU A 1 318 ? 17.876 0.760 -11.489 1.00 44.44 318 GLU A O 1
ATOM 2660 N N . ASP A 1 319 ? 18.454 0.369 -9.364 1.00 44.88 319 ASP A N 1
ATOM 2661 C CA . ASP A 1 319 ? 17.161 0.786 -8.798 1.00 44.88 319 ASP A CA 1
ATOM 2662 C C . ASP A 1 319 ? 16.850 2.279 -9.020 1.00 44.88 319 ASP A C 1
ATOM 2664 O O . ASP A 1 319 ? 15.684 2.674 -9.134 1.00 44.88 319 ASP A O 1
ATOM 2668 N N . ILE A 1 320 ? 17.881 3.126 -9.134 1.00 48.56 320 ILE A N 1
ATOM 2669 C CA . ILE A 1 320 ? 17.722 4.574 -9.355 1.00 48.56 320 ILE A CA 1
ATOM 2670 C C . ILE A 1 320 ? 17.080 4.847 -10.718 1.00 48.56 320 ILE A C 1
ATOM 2672 O O . ILE A 1 320 ? 16.124 5.614 -10.812 1.00 48.56 320 ILE A O 1
ATOM 2676 N N . ILE A 1 321 ? 17.585 4.208 -11.773 1.00 45.16 321 ILE A N 1
ATOM 2677 C CA . ILE A 1 321 ? 17.084 4.420 -13.136 1.00 45.16 321 ILE A CA 1
ATOM 2678 C C . ILE A 1 321 ? 15.746 3.706 -13.337 1.00 45.16 321 ILE A C 1
ATOM 2680 O O . ILE A 1 321 ? 14.843 4.267 -13.949 1.00 45.16 321 ILE A O 1
ATOM 2684 N N . ASN A 1 322 ? 15.575 2.517 -12.754 1.00 44.84 322 ASN A N 1
ATOM 2685 C CA . ASN A 1 322 ? 14.332 1.755 -12.872 1.00 44.84 322 ASN A CA 1
ATOM 2686 C C . ASN A 1 322 ? 13.148 2.411 -12.138 1.00 44.84 322 ASN A C 1
ATOM 2688 O O . ASN A 1 322 ? 11.995 2.195 -12.509 1.00 44.84 322 ASN A O 1
ATOM 2692 N N . SER A 1 323 ? 13.408 3.208 -11.094 1.00 43.19 323 SER A N 1
ATOM 2693 C CA . SER A 1 323 ? 12.355 3.863 -10.305 1.00 43.19 323 SER A CA 1
ATOM 2694 C C . SER A 1 323 ? 11.823 5.165 -10.912 1.00 43.19 323 SER A C 1
ATOM 2696 O O . SER A 1 323 ? 10.665 5.507 -10.665 1.00 43.19 323 SER A O 1
ATOM 2698 N N . ASN A 1 324 ? 12.630 5.883 -11.700 1.00 46.38 324 ASN A N 1
ATOM 2699 C CA . ASN A 1 324 ? 12.212 7.096 -12.409 1.00 46.38 324 ASN A CA 1
ATOM 2700 C C . ASN A 1 324 ? 13.024 7.278 -13.707 1.00 46.38 324 ASN A C 1
ATOM 2702 O O . ASN A 1 324 ? 13.885 8.164 -13.779 1.00 46.38 324 ASN A O 1
ATOM 2706 N N . PRO A 1 325 ? 12.794 6.434 -14.727 1.00 48.12 325 PRO A N 1
ATOM 2707 C CA . PRO A 1 325 ? 13.483 6.560 -16.006 1.00 48.12 325 PRO A CA 1
ATOM 2708 C C . PRO A 1 325 ? 13.129 7.905 -16.661 1.00 48.12 325 PRO A C 1
ATOM 2710 O O . PRO A 1 325 ? 12.068 8.470 -16.404 1.00 48.12 325 PRO A O 1
ATOM 2713 N N . LEU A 1 326 ? 13.991 8.435 -17.543 1.00 45.28 326 LEU A N 1
ATOM 2714 C CA . LEU A 1 326 ? 13.566 9.466 -18.534 1.00 45.28 326 LEU A CA 1
ATOM 2715 C C . LEU A 1 326 ? 12.354 8.844 -19.173 1.00 45.28 326 LEU A C 1
ATOM 2717 O O . LEU A 1 326 ? 12.373 7.720 -19.663 1.00 45.28 326 LEU A O 1
ATOM 2721 N N . THR A 1 327 ? 11.387 9.697 -19.314 1.00 44.97 327 THR A N 1
ATOM 2722 C CA . THR A 1 327 ? 10.349 9.562 -20.279 1.00 44.97 327 THR A CA 1
ATOM 2723 C C . THR A 1 327 ? 10.409 10.810 -21.132 1.00 44.97 327 THR A C 1
ATOM 2725 O O . THR A 1 327 ? 10.784 11.894 -20.659 1.00 44.97 327 THR A O 1
ATOM 2728 N N . LEU A 1 328 ? 10.087 10.647 -22.403 1.00 44.44 328 LEU A N 1
ATOM 2729 C CA . LEU A 1 328 ? 9.768 11.772 -23.247 1.00 44.44 328 LEU A CA 1
ATOM 2730 C C . LEU A 1 328 ? 8.394 11.499 -23.837 1.00 44.44 328 LEU A C 1
ATOM 2732 O O . LEU A 1 328 ? 8.149 10.500 -24.500 1.00 44.44 328 LEU A O 1
ATOM 2736 N N . CYS A 1 329 ? 7.465 12.371 -23.462 1.00 44.47 329 CYS A N 1
ATOM 2737 C CA . CYS A 1 329 ? 6.035 12.233 -23.702 1.00 44.47 329 CYS A CA 1
ATOM 2738 C C . CYS A 1 329 ? 5.517 13.569 -24.225 1.00 44.47 329 CYS A C 1
ATOM 2740 O O . CYS A 1 329 ? 5.651 14.565 -23.524 1.00 44.47 329 CYS A O 1
ATOM 2742 N N . GLU A 1 330 ? 4.922 13.618 -25.423 1.00 47.03 330 GLU A N 1
ATOM 2743 C CA . GLU A 1 330 ? 4.339 14.859 -25.976 1.00 47.03 330 GLU A CA 1
ATOM 2744 C C . GLU A 1 330 ? 5.308 16.074 -25.899 1.00 47.03 330 GLU A C 1
ATOM 2746 O O . GLU A 1 330 ? 4.935 17.156 -25.448 1.00 47.03 330 GLU A O 1
ATOM 2751 N N . ASP A 1 331 ? 6.575 15.876 -26.294 1.00 44.75 331 ASP A N 1
ATOM 2752 C CA . ASP A 1 331 ? 7.679 16.858 -26.220 1.00 44.75 331 ASP A CA 1
ATOM 2753 C C . ASP A 1 331 ? 8.118 17.286 -24.796 1.00 44.75 331 ASP A C 1
ATOM 2755 O O . ASP A 1 331 ? 8.892 18.235 -24.627 1.00 44.75 331 ASP A O 1
ATOM 2759 N N . ILE A 1 332 ? 7.669 16.582 -23.752 1.00 43.22 332 ILE A N 1
ATOM 2760 C CA . ILE A 1 332 ? 8.054 16.811 -22.353 1.00 43.22 332 ILE A CA 1
ATOM 2761 C C . ILE A 1 332 ? 9.089 15.774 -21.914 1.00 43.22 332 ILE A C 1
ATOM 2763 O O . ILE A 1 332 ? 8.790 14.586 -21.885 1.00 43.22 332 ILE A O 1
ATOM 2767 N N . PHE A 1 333 ? 10.281 16.234 -21.530 1.00 48.75 333 PHE A N 1
ATOM 2768 C CA . PHE A 1 333 ? 11.416 15.415 -21.088 1.00 48.75 333 PHE A CA 1
ATOM 2769 C C . PHE A 1 333 ? 11.465 15.371 -19.550 1.00 48.75 333 PHE A C 1
ATOM 2771 O O . PHE A 1 333 ? 11.584 16.433 -18.936 1.00 48.75 333 PHE A O 1
ATOM 2778 N N . ALA A 1 334 ? 11.371 14.198 -18.910 1.00 47.84 334 ALA A N 1
ATOM 2779 C CA . ALA A 1 334 ? 11.374 14.096 -17.438 1.00 47.84 334 ALA A CA 1
ATOM 2780 C C . ALA A 1 334 ? 11.914 12.750 -16.912 1.00 47.84 334 ALA A C 1
ATOM 2782 O O . ALA A 1 334 ? 11.631 11.737 -17.524 1.00 47.84 334 ALA A O 1
ATOM 2783 N N . GLY A 1 335 ? 12.668 12.709 -15.801 1.00 52.66 335 GLY A N 1
ATOM 2784 C CA . GLY A 1 335 ? 13.208 11.492 -15.133 1.00 52.66 335 GLY A CA 1
ATOM 2785 C C . GLY A 1 335 ? 14.684 11.611 -14.682 1.00 52.66 335 GLY A C 1
ATOM 2786 O O . GLY A 1 335 ? 15.251 12.701 -14.774 1.00 52.66 335 GLY A O 1
ATOM 2787 N N . LEU A 1 336 ? 15.361 10.506 -14.329 1.00 51.22 336 LEU A N 1
ATOM 2788 C CA . LEU A 1 336 ? 16.761 10.447 -13.835 1.00 51.22 336 LEU A CA 1
ATOM 2789 C C . LEU A 1 336 ? 17.793 9.811 -14.799 1.00 51.22 336 LEU A C 1
ATOM 2791 O O . LEU A 1 336 ? 17.537 8.751 -15.359 1.00 51.22 336 LEU A O 1
ATOM 2795 N N . PHE A 1 337 ? 18.982 10.419 -14.959 1.00 52.25 337 PHE A N 1
ATOM 2796 C CA . PHE A 1 337 ? 20.161 9.857 -15.661 1.00 52.25 337 PHE A CA 1
ATOM 2797 C C . PHE A 1 337 ? 21.428 9.996 -14.824 1.00 52.25 337 PHE A C 1
ATOM 2799 O O . PHE A 1 337 ? 21.426 10.704 -13.822 1.00 52.25 337 PHE A O 1
ATOM 2806 N N . LYS A 1 338 ? 22.515 9.331 -15.227 1.00 49.94 338 LYS A N 1
ATOM 2807 C CA . LYS A 1 338 ? 23.813 9.383 -14.547 1.00 49.94 338 LYS A CA 1
ATOM 2808 C C . LYS A 1 338 ? 24.934 9.643 -15.547 1.00 49.94 338 LYS A C 1
ATOM 2810 O O . LYS A 1 338 ? 25.070 8.901 -16.508 1.00 49.94 338 LYS A O 1
ATOM 2815 N N . GLU A 1 339 ? 25.794 10.611 -15.253 1.00 44.00 339 GLU A N 1
ATOM 2816 C CA . GLU A 1 339 ? 27.001 10.914 -16.023 1.00 44.00 339 GLU A CA 1
ATOM 2817 C C . GLU A 1 339 ? 28.185 11.115 -15.057 1.00 44.00 339 GLU A C 1
ATOM 2819 O O . GLU A 1 339 ? 28.078 11.837 -14.069 1.00 44.00 339 GLU A O 1
ATOM 2824 N N . ASN A 1 340 ? 29.321 10.444 -15.290 1.00 50.72 340 ASN A N 1
ATOM 2825 C CA . ASN A 1 340 ? 30.549 10.574 -14.477 1.00 50.72 340 ASN A CA 1
ATOM 2826 C C . ASN A 1 340 ? 30.371 10.378 -12.951 1.00 50.72 340 ASN A C 1
ATOM 2828 O O . ASN A 1 340 ? 31.066 10.996 -12.147 1.00 50.72 340 ASN A O 1
ATOM 2832 N N . GLY A 1 341 ? 29.441 9.510 -12.532 1.00 50.28 341 GLY A N 1
ATOM 2833 C CA . GLY A 1 341 ? 29.156 9.266 -11.107 1.00 50.28 341 GLY A CA 1
ATOM 2834 C C . GLY A 1 341 ? 28.228 10.300 -10.456 1.00 50.28 341 GLY A C 1
ATOM 2835 O O . GLY A 1 341 ? 27.942 10.205 -9.263 1.00 50.28 341 GLY A O 1
ATOM 2836 N N . VAL A 1 342 ? 27.730 11.252 -11.242 1.00 49.44 342 VAL A N 1
ATOM 2837 C CA . VAL A 1 342 ? 26.784 12.293 -10.847 1.00 49.44 342 VAL A CA 1
ATOM 2838 C C . VAL A 1 342 ? 25.436 11.956 -11.479 1.00 49.44 342 VAL A C 1
ATOM 2840 O O . VAL A 1 342 ? 25.370 11.631 -12.660 1.00 49.44 342 VAL A O 1
ATOM 2843 N N . TYR A 1 343 ? 24.361 11.976 -10.700 1.00 56.97 343 TYR A N 1
ATOM 2844 C CA . TYR A 1 343 ? 23.010 11.783 -11.218 1.00 56.97 343 TYR A CA 1
ATOM 2845 C C . TYR A 1 343 ? 22.403 13.130 -11.602 1.00 56.97 343 TYR A C 1
ATOM 2847 O O . TYR A 1 343 ? 22.785 14.175 -11.084 1.00 56.97 343 TYR A O 1
ATOM 2855 N N . PHE A 1 344 ? 21.443 13.118 -12.508 1.00 52.62 344 PHE A N 1
ATOM 2856 C CA . PHE A 1 344 ? 20.772 14.299 -13.016 1.00 52.62 344 PHE A CA 1
ATOM 2857 C C . PHE A 1 344 ? 19.266 13.997 -13.126 1.00 52.62 344 PHE A C 1
ATOM 2859 O O . PHE A 1 344 ? 18.896 13.002 -13.743 1.00 52.62 344 PHE A O 1
ATOM 2866 N N . GLU A 1 345 ? 18.390 14.816 -12.531 1.00 53.38 345 GLU A N 1
ATOM 2867 C CA . GLU A 1 345 ? 16.925 14.728 -12.703 1.00 53.38 345 GLU A CA 1
ATOM 2868 C C . GLU A 1 345 ? 16.466 15.822 -13.652 1.00 53.38 345 GLU A C 1
ATOM 2870 O O . GLU A 1 345 ? 16.895 16.969 -13.539 1.00 53.38 345 GLU A O 1
ATOM 2875 N N . ILE A 1 346 ? 15.563 15.473 -14.557 1.00 53.62 346 ILE A N 1
ATOM 2876 C CA . ILE A 1 346 ? 14.869 16.426 -15.407 1.00 53.62 346 ILE A CA 1
ATOM 2877 C C . ILE A 1 346 ? 13.402 16.427 -15.008 1.00 53.62 346 ILE A C 1
ATOM 2879 O O . ILE A 1 346 ? 12.796 15.365 -14.899 1.00 53.62 346 ILE A O 1
ATOM 2883 N N . ASP A 1 347 ? 12.848 17.608 -14.761 1.00 52.12 347 ASP A N 1
ATOM 2884 C CA . ASP A 1 347 ? 11.456 17.784 -14.351 1.00 52.12 347 ASP A CA 1
ATOM 2885 C C . ASP A 1 347 ? 10.782 18.866 -15.202 1.00 52.12 347 ASP A C 1
ATOM 2887 O O . ASP A 1 347 ? 11.446 19.789 -15.686 1.00 52.12 347 ASP A O 1
ATOM 2891 N N . TYR A 1 348 ? 9.464 18.771 -15.375 1.00 51.41 348 TYR A N 1
ATOM 2892 C CA . TYR A 1 348 ? 8.678 19.699 -16.189 1.00 51.41 348 TYR A CA 1
ATOM 2893 C C . TYR A 1 348 ? 7.537 20.311 -15.386 1.00 51.41 348 TYR A C 1
ATOM 2895 O O . TYR A 1 348 ? 6.681 19.615 -14.839 1.00 51.41 348 TYR A O 1
ATOM 2903 N N . GLU A 1 349 ? 7.474 21.640 -15.373 1.00 53.44 349 GLU A N 1
ATOM 2904 C CA . GLU A 1 349 ? 6.412 22.362 -14.689 1.00 53.44 349 GLU A CA 1
ATOM 2905 C C . GLU A 1 349 ? 5.374 22.890 -15.677 1.00 53.44 349 GLU A C 1
ATOM 2907 O O . GLU A 1 349 ? 5.585 23.849 -16.420 1.00 53.44 349 GLU A O 1
ATOM 2912 N N . LYS A 1 350 ? 4.194 22.270 -15.634 1.00 47.56 350 LYS A N 1
ATOM 2913 C CA . LYS A 1 350 ? 3.083 22.530 -16.558 1.00 47.56 350 LYS A CA 1
ATOM 2914 C C . LYS A 1 350 ? 2.516 23.953 -16.478 1.00 47.56 350 LYS A C 1
ATOM 2916 O O . LYS A 1 350 ? 1.955 24.440 -17.452 1.00 47.56 350 LYS A O 1
ATOM 2921 N N . THR A 1 351 ? 2.629 24.619 -15.329 1.00 47.16 351 THR A N 1
ATOM 2922 C CA . THR A 1 351 ? 2.126 25.990 -15.121 1.00 47.16 351 THR A CA 1
ATOM 2923 C C . THR A 1 351 ? 3.031 27.042 -15.749 1.00 47.16 351 THR A C 1
ATOM 2925 O O . THR A 1 351 ? 2.537 28.059 -16.229 1.00 47.16 351 THR A O 1
ATOM 2928 N N . THR A 1 352 ? 4.341 26.801 -15.749 1.00 49.94 352 THR A N 1
ATOM 2929 C CA . THR A 1 352 ? 5.353 27.729 -16.269 1.00 49.94 352 THR A CA 1
ATOM 2930 C C . THR A 1 352 ? 5.862 27.325 -17.654 1.00 49.94 352 THR A C 1
ATOM 2932 O O . THR A 1 352 ? 6.507 28.132 -18.315 1.00 49.94 352 THR A O 1
ATOM 2935 N N . ASN A 1 353 ? 5.524 26.114 -18.117 1.00 49.84 353 ASN A N 1
ATOM 2936 C CA . ASN A 1 353 ? 6.013 25.493 -19.349 1.00 49.84 353 ASN A CA 1
ATOM 2937 C C . ASN A 1 353 ? 7.550 25.424 -19.420 1.00 49.84 353 ASN A C 1
ATOM 2939 O O . ASN A 1 353 ? 8.139 25.526 -20.497 1.00 49.84 353 ASN A O 1
ATOM 2943 N N . ASN A 1 354 ? 8.190 25.259 -18.263 1.00 48.19 354 ASN A N 1
ATOM 2944 C CA . ASN A 1 354 ? 9.639 25.206 -18.134 1.00 48.19 354 ASN A CA 1
ATOM 2945 C C . ASN A 1 354 ? 10.100 23.786 -17.820 1.00 48.19 354 ASN A C 1
ATOM 2947 O O . ASN A 1 354 ? 9.440 23.054 -17.078 1.00 48.19 354 ASN A O 1
ATOM 2951 N N . GLN A 1 355 ? 11.268 23.433 -18.351 1.00 48.16 355 GLN A N 1
ATOM 2952 C CA . GLN A 1 355 ? 12.005 22.246 -17.933 1.00 48.16 355 GLN A CA 1
ATOM 2953 C C . GLN A 1 355 ? 13.178 22.643 -17.040 1.00 48.16 355 GLN A C 1
ATOM 2955 O O . GLN A 1 355 ? 13.835 23.666 -17.265 1.00 48.16 355 GLN A O 1
ATOM 2960 N N . TYR A 1 356 ? 13.441 21.811 -16.039 1.00 49.22 356 TYR A N 1
ATOM 2961 C CA . TYR A 1 356 ? 14.501 22.008 -15.061 1.00 49.22 356 TYR A CA 1
ATOM 2962 C C . TYR A 1 356 ? 15.417 20.795 -15.049 1.00 49.22 356 TYR A C 1
ATOM 2964 O O . TYR A 1 356 ? 14.936 19.671 -14.961 1.00 49.22 356 TYR A O 1
ATOM 2972 N N . ILE A 1 357 ? 16.728 21.030 -15.078 1.00 44.41 357 ILE A N 1
ATOM 2973 C CA . ILE A 1 357 ? 17.739 19.994 -14.842 1.00 44.41 357 ILE A CA 1
ATOM 2974 C C . ILE A 1 357 ? 18.329 20.203 -13.446 1.00 44.41 357 ILE A C 1
ATOM 2976 O O . ILE A 1 357 ? 18.712 21.319 -13.083 1.00 44.41 357 ILE A O 1
ATOM 2980 N N . GLN A 1 358 ? 18.381 19.134 -12.661 1.00 53.72 358 GLN A N 1
ATOM 2981 C CA . GLN A 1 358 ? 18.877 19.106 -11.288 1.00 53.72 358 GLN A CA 1
ATOM 2982 C C . GLN A 1 358 ? 20.028 18.111 -11.193 1.00 53.72 358 GLN A C 1
ATOM 2984 O O . GLN A 1 358 ? 19.918 17.011 -11.715 1.00 53.72 358 GLN A O 1
ATOM 2989 N N . VAL A 1 359 ? 21.119 18.486 -10.528 1.00 50.00 359 VAL A N 1
ATOM 2990 C CA . VAL A 1 359 ? 22.328 17.661 -10.383 1.00 50.00 359 VAL A CA 1
ATOM 2991 C C . VAL A 1 359 ? 22.370 17.024 -8.991 1.00 50.00 359 VAL A C 1
ATOM 2993 O O . VAL A 1 359 ? 22.045 17.668 -7.995 1.00 50.00 359 VAL A O 1
ATOM 2996 N N . TRP A 1 360 ? 22.821 15.778 -8.915 1.00 51.41 360 TRP A N 1
ATOM 2997 C CA . TRP A 1 360 ? 22.869 14.937 -7.723 1.00 51.41 360 TRP A CA 1
ATOM 2998 C C . TRP A 1 360 ? 24.269 14.318 -7.593 1.00 51.41 360 TRP A C 1
ATOM 3000 O O . TRP A 1 360 ? 24.685 13.532 -8.438 1.00 51.41 360 TRP A O 1
ATOM 3010 N N . SER A 1 361 ? 25.016 14.599 -6.525 1.00 47.06 361 SER A N 1
ATOM 3011 C CA . SER A 1 361 ? 26.264 13.872 -6.244 1.00 47.06 361 SER A CA 1
ATOM 3012 C C . SER A 1 361 ? 25.976 12.626 -5.400 1.00 47.06 361 SER A C 1
ATOM 3014 O O . SER A 1 361 ? 25.383 12.717 -4.322 1.00 47.06 361 SER A O 1
ATOM 3016 N N . ALA A 1 362 ? 26.378 11.447 -5.879 1.00 43.59 362 ALA A N 1
ATOM 3017 C CA . ALA A 1 362 ? 26.219 10.208 -5.126 1.00 43.59 362 ALA A CA 1
ATOM 3018 C C . ALA A 1 362 ? 27.460 9.900 -4.283 1.00 43.59 362 ALA A C 1
ATOM 3020 O O . ALA A 1 362 ? 28.573 9.808 -4.795 1.00 43.59 362 ALA A O 1
ATOM 3021 N N . ALA A 1 363 ? 27.250 9.675 -2.987 1.00 41.28 363 ALA A N 1
ATOM 3022 C CA . ALA A 1 363 ? 28.167 8.922 -2.139 1.00 41.28 363 ALA A CA 1
ATOM 3023 C C . ALA A 1 363 ? 27.486 7.591 -1.776 1.00 41.28 363 ALA A C 1
ATOM 3025 O O . ALA A 1 363 ? 26.277 7.578 -1.520 1.00 41.28 363 ALA A O 1
ATOM 3026 N N . LYS A 1 364 ? 28.245 6.483 -1.779 1.00 36.75 364 LYS A N 1
ATOM 3027 C CA . LYS A 1 364 ? 27.753 5.138 -1.417 1.00 36.75 364 LYS A CA 1
ATOM 3028 C C . LYS A 1 364 ? 26.983 5.170 -0.086 1.00 36.75 364 LYS A C 1
ATOM 3030 O O . LYS A 1 364 ? 27.412 5.841 0.847 1.00 36.75 364 LYS A O 1
ATOM 3035 N N . ASN A 1 365 ? 25.884 4.414 -0.016 1.00 39.94 365 ASN A N 1
ATOM 3036 C CA . ASN A 1 365 ? 25.026 4.216 1.164 1.00 39.94 365 ASN A CA 1
ATOM 3037 C C . ASN A 1 365 ? 24.284 5.458 1.699 1.00 39.94 365 ASN A C 1
ATOM 3039 O O . ASN A 1 365 ? 23.927 5.484 2.873 1.00 39.94 365 ASN A O 1
ATOM 3043 N N . SER A 1 366 ? 24.015 6.479 0.876 1.00 39.62 366 SER A N 1
ATOM 3044 C CA . SER A 1 366 ? 23.221 7.639 1.317 1.00 39.62 366 SER A CA 1
ATOM 3045 C C . SER A 1 366 ? 21.859 7.712 0.628 1.00 39.62 366 SER A C 1
ATOM 3047 O O . SER A 1 366 ? 21.763 7.944 -0.575 1.00 39.62 366 SER A O 1
ATOM 3049 N N . PHE A 1 367 ? 20.799 7.546 1.419 1.00 44.38 367 PHE A N 1
ATOM 3050 C CA . PHE A 1 367 ? 19.448 7.972 1.071 1.00 44.38 367 PHE A CA 1
ATOM 3051 C C . PHE A 1 367 ? 19.463 9.503 0.930 1.00 44.38 367 PHE A C 1
ATOM 3053 O O . PHE A 1 367 ? 20.005 10.182 1.805 1.00 44.38 367 PHE A O 1
ATOM 3060 N N . ARG A 1 368 ? 18.943 10.081 -0.164 1.00 50.62 368 ARG A N 1
ATOM 3061 C CA . ARG A 1 368 ? 18.916 11.549 -0.315 1.00 50.62 368 ARG A CA 1
ATOM 3062 C C . ARG A 1 368 ? 17.530 12.085 -0.604 1.00 50.62 368 ARG A C 1
ATOM 3064 O O . ARG A 1 368 ? 16.851 11.668 -1.539 1.00 50.62 368 ARG A O 1
ATOM 3071 N N . CYS A 1 369 ? 17.174 13.077 0.201 1.00 38.41 369 CYS A N 1
ATOM 3072 C CA . CYS A 1 369 ? 15.954 13.841 0.116 1.00 38.41 369 CYS A CA 1
ATOM 3073 C C . CYS A 1 369 ? 16.247 15.298 -0.190 1.00 38.41 369 CYS A C 1
ATOM 3075 O O . CYS A 1 369 ? 16.651 16.038 0.699 1.00 38.41 369 CYS A O 1
ATOM 3077 N N . GLY A 1 370 ? 15.976 15.712 -1.425 1.00 38.47 370 GLY A N 1
ATOM 3078 C CA . GLY A 1 370 ? 15.780 17.113 -1.760 1.00 38.47 370 GLY A CA 1
ATOM 3079 C C . GLY A 1 370 ? 16.952 18.090 -1.730 1.00 38.47 370 GLY A C 1
ATOM 3080 O O . GLY A 1 370 ? 17.576 18.315 -0.703 1.00 38.47 370 GLY A O 1
ATOM 3081 N N . PHE A 1 371 ? 17.130 18.786 -2.858 1.00 36.69 371 PHE A N 1
ATOM 3082 C CA . PHE A 1 371 ? 17.760 20.104 -3.025 1.00 36.69 371 PHE A CA 1
ATOM 3083 C C . PHE A 1 371 ? 18.819 20.515 -1.982 1.00 36.69 371 PHE A C 1
ATOM 3085 O O . PHE A 1 371 ? 18.581 21.363 -1.117 1.00 36.69 371 PHE A O 1
ATOM 3092 N N . THR A 1 372 ? 20.059 20.070 -2.181 1.00 31.73 372 THR A N 1
ATOM 3093 C CA . THR A 1 372 ? 21.209 20.932 -1.884 1.00 31.73 372 THR A CA 1
ATOM 3094 C C . THR A 1 372 ? 21.384 21.890 -3.054 1.00 31.73 372 THR A C 1
ATOM 3096 O O . THR A 1 372 ? 21.840 21.520 -4.130 1.00 31.73 372 THR A O 1
ATOM 3099 N N . LYS A 1 373 ? 20.937 23.130 -2.861 1.00 38.59 373 LYS A N 1
ATOM 3100 C CA . LYS A 1 373 ? 21.071 24.237 -3.808 1.00 38.59 373 LYS A CA 1
ATOM 3101 C C . LYS A 1 373 ? 22.554 24.550 -4.062 1.00 38.59 373 LYS A C 1
ATOM 3103 O O . LYS A 1 373 ? 23.085 25.410 -3.379 1.00 38.59 373 LYS A O 1
ATOM 3108 N N . THR A 1 374 ? 23.171 23.880 -5.033 1.00 35.38 374 THR A N 1
ATOM 3109 C CA . THR A 1 374 ? 24.477 24.164 -5.677 1.00 35.38 374 THR A CA 1
ATOM 3110 C C . THR A 1 374 ? 24.665 23.046 -6.716 1.00 35.38 374 THR A C 1
ATOM 3112 O O . THR A 1 374 ? 24.751 21.899 -6.308 1.00 35.38 374 THR A O 1
ATOM 3115 N N . GLU A 1 375 ? 24.640 23.216 -8.037 1.00 34.81 375 GLU A N 1
ATOM 3116 C CA . GLU A 1 375 ? 25.012 24.323 -8.918 1.00 34.81 375 GLU A CA 1
ATOM 3117 C C . GLU A 1 375 ? 24.056 24.361 -10.136 1.00 34.81 375 GLU A C 1
ATOM 3119 O O . GLU A 1 375 ? 23.699 23.325 -10.681 1.00 34.81 375 GLU A O 1
ATOM 3124 N N . LYS A 1 376 ? 23.631 25.569 -10.543 1.00 36.69 376 LYS A N 1
ATOM 3125 C CA . LYS A 1 376 ? 22.873 25.900 -11.774 1.00 36.69 376 LYS A CA 1
ATOM 3126 C C . LYS A 1 376 ? 21.686 24.983 -12.143 1.00 36.69 376 LYS A C 1
ATOM 3128 O O . LYS A 1 376 ? 21.783 24.136 -13.021 1.00 36.69 376 LYS A O 1
ATOM 3133 N N . SER A 1 377 ? 20.502 25.296 -11.615 1.00 37.97 377 SER A N 1
ATOM 3134 C CA . SER A 1 377 ? 19.243 24.958 -12.292 1.00 37.97 377 SER A CA 1
ATOM 3135 C C . SER A 1 377 ? 19.168 25.739 -13.612 1.00 37.97 377 SER A C 1
ATOM 3137 O O . SER A 1 377 ? 18.884 26.940 -13.605 1.00 37.97 377 SER A O 1
ATOM 3139 N N . LEU A 1 378 ? 19.480 25.093 -14.735 1.00 41.03 378 LEU A N 1
ATOM 3140 C CA . LEU A 1 378 ? 19.214 25.638 -16.067 1.00 41.03 378 LEU A CA 1
ATOM 3141 C C . LEU A 1 378 ? 17.697 25.630 -16.281 1.00 41.03 378 LEU A C 1
ATOM 3143 O O . LEU A 1 378 ? 17.080 24.568 -16.300 1.00 41.03 378 LEU A O 1
ATOM 3147 N N . ILE A 1 379 ? 17.102 26.818 -16.389 1.00 37.81 379 ILE A N 1
ATOM 3148 C CA . ILE A 1 379 ? 15.710 26.985 -16.815 1.00 37.81 379 ILE A CA 1
ATOM 3149 C C . ILE A 1 379 ? 15.724 26.925 -18.339 1.00 37.81 379 ILE A C 1
ATOM 3151 O O . ILE A 1 379 ? 16.284 27.814 -18.981 1.00 37.81 379 ILE A O 1
ATOM 3155 N N . ILE A 1 380 ? 15.135 25.881 -18.914 1.00 39.66 380 ILE A N 1
ATOM 3156 C CA . ILE A 1 380 ? 14.967 25.768 -20.363 1.00 39.66 380 ILE A CA 1
ATOM 3157 C C . ILE A 1 380 ? 13.575 26.312 -20.690 1.00 39.66 380 ILE A C 1
ATOM 3159 O O . ILE A 1 380 ? 12.567 25.706 -20.321 1.00 39.66 380 ILE A O 1
ATOM 3163 N N . ILE A 1 381 ? 13.527 27.486 -21.326 1.00 30.55 381 ILE A N 1
ATOM 3164 C CA . ILE A 1 381 ? 12.288 28.152 -21.747 1.00 30.55 381 ILE A CA 1
ATOM 3165 C C . ILE A 1 381 ? 12.104 27.924 -23.250 1.00 30.55 381 ILE A C 1
ATOM 3167 O O . ILE A 1 381 ? 12.928 28.372 -24.043 1.00 30.55 381 ILE A O 1
ATOM 3171 N N . GLY A 1 382 ? 10.984 27.313 -23.639 1.00 32.31 382 GLY A N 1
ATOM 3172 C CA . GLY A 1 382 ? 10.483 27.356 -25.015 1.00 32.31 382 GLY A CA 1
ATOM 3173 C C . GLY A 1 382 ? 10.751 26.114 -25.871 1.00 32.31 382 GLY A C 1
ATOM 3174 O O . GLY A 1 382 ? 11.815 25.503 -25.843 1.00 32.31 382 GLY A O 1
ATOM 3175 N N . ARG A 1 383 ? 9.724 25.757 -26.649 1.00 32.47 383 ARG A N 1
ATOM 3176 C CA . ARG A 1 383 ? 9.659 24.651 -27.611 1.00 32.47 383 ARG A CA 1
ATOM 3177 C C . ARG A 1 383 ? 10.641 24.847 -28.771 1.00 32.47 383 ARG A C 1
ATOM 3179 O O . ARG A 1 383 ? 10.246 25.383 -29.794 1.00 32.47 383 ARG A O 1
ATOM 3186 N N . THR A 1 384 ? 11.872 24.386 -28.601 1.00 30.56 384 THR A N 1
ATOM 3187 C CA . THR A 1 384 ? 12.752 23.848 -29.654 1.00 30.56 384 THR A CA 1
ATOM 3188 C C . THR A 1 384 ? 14.006 23.354 -28.952 1.00 30.56 384 THR A C 1
ATOM 3190 O O . THR A 1 384 ? 14.918 24.125 -28.664 1.00 30.56 384 THR A O 1
ATOM 3193 N N . PHE A 1 385 ? 14.046 22.062 -28.637 1.00 34.06 385 PHE A N 1
ATOM 3194 C CA . PHE A 1 385 ? 15.324 21.404 -28.415 1.00 34.06 385 PHE A CA 1
ATOM 3195 C C . PHE A 1 385 ? 15.974 21.215 -29.788 1.00 34.06 385 PHE A C 1
ATOM 3197 O O . PHE A 1 385 ? 15.691 20.239 -30.474 1.00 34.06 385 PHE A O 1
ATOM 3204 N N . GLU A 1 386 ? 16.844 22.134 -30.203 1.00 32.19 386 GLU A N 1
ATOM 3205 C CA . GLU A 1 386 ? 17.916 21.765 -31.131 1.00 32.19 386 GLU A CA 1
ATOM 3206 C C . GLU A 1 386 ? 18.938 20.959 -30.317 1.00 32.19 386 GLU A C 1
ATOM 3208 O O . GLU A 1 386 ? 19.853 21.504 -29.701 1.00 32.19 386 GLU A O 1
ATOM 3213 N N . ARG A 1 387 ? 18.717 19.643 -30.212 1.00 37.41 387 ARG A N 1
ATOM 3214 C CA . ARG A 1 387 ? 19.736 18.695 -29.748 1.00 37.41 387 ARG A CA 1
ATOM 3215 C C . ARG A 1 387 ? 20.342 18.034 -30.975 1.00 37.41 387 ARG A C 1
ATOM 3217 O O . ARG A 1 387 ? 19.646 17.331 -31.699 1.00 37.41 387 ARG A O 1
ATOM 3224 N N . ASN A 1 388 ? 21.643 18.224 -31.158 1.00 36.19 388 ASN A N 1
ATOM 3225 C CA . ASN A 1 388 ? 22.443 17.454 -32.104 1.00 36.19 388 ASN A CA 1
ATOM 3226 C C . ASN A 1 388 ? 22.658 16.046 -31.528 1.00 36.19 388 ASN A C 1
ATOM 3228 O O . ASN A 1 388 ? 23.712 15.766 -30.958 1.00 36.19 388 ASN A O 1
ATOM 3232 N N . PHE A 1 389 ? 21.651 15.172 -31.603 1.00 41.06 389 PHE A N 1
ATOM 3233 C CA . PHE A 1 389 ? 21.931 13.739 -31.542 1.00 41.06 389 PHE A CA 1
ATOM 3234 C C . PHE A 1 389 ? 22.780 13.388 -32.768 1.00 41.06 389 PHE A C 1
ATOM 3236 O O . PHE A 1 389 ? 22.569 13.935 -33.849 1.00 41.06 389 PHE A O 1
ATOM 3243 N N . TRP A 1 390 ? 23.766 12.510 -32.610 1.00 43.56 390 TRP A N 1
ATOM 3244 C CA . TRP A 1 390 ? 24.457 11.951 -33.770 1.00 43.56 390 TRP A CA 1
ATOM 3245 C C . TRP A 1 390 ? 23.450 11.111 -34.560 1.00 43.56 390 TRP A C 1
ATOM 3247 O O . TRP A 1 390 ? 22.603 10.456 -33.952 1.00 43.56 390 TRP A O 1
ATOM 3257 N N . ASN A 1 391 ? 23.496 11.161 -35.890 1.00 57.81 391 ASN A N 1
ATOM 3258 C CA . ASN A 1 391 ? 22.694 10.252 -36.707 1.00 57.81 391 ASN A CA 1
ATOM 3259 C C . ASN A 1 391 ? 23.247 8.841 -36.498 1.00 57.81 391 ASN A C 1
ATOM 3261 O O . ASN A 1 391 ? 24.423 8.599 -36.771 1.00 57.81 391 ASN A O 1
ATOM 3265 N N . ILE A 1 392 ? 22.422 7.933 -35.981 1.00 61.88 392 ILE A N 1
ATOM 3266 C CA . ILE A 1 392 ? 22.797 6.530 -35.807 1.00 61.88 392 ILE A CA 1
ATOM 3267 C C . ILE A 1 392 ? 22.160 5.744 -36.937 1.00 61.88 392 ILE A C 1
ATOM 3269 O O . ILE A 1 392 ? 20.940 5.693 -37.049 1.00 61.88 392 ILE A O 1
ATOM 3273 N N . THR A 1 393 ? 22.985 5.088 -37.737 1.00 73.31 393 THR A N 1
ATOM 3274 C CA . THR A 1 393 ? 22.519 4.216 -38.809 1.00 73.31 393 THR A CA 1
ATOM 3275 C C . THR A 1 393 ? 22.617 2.759 -38.372 1.00 73.31 393 THR A C 1
ATOM 3277 O O . THR A 1 393 ? 23.693 2.290 -38.002 1.00 73.31 393 THR A O 1
ATOM 3280 N N . ILE A 1 394 ? 21.505 2.029 -38.441 1.00 80.19 394 ILE A N 1
ATOM 3281 C CA . ILE A 1 394 ? 21.441 0.590 -38.180 1.00 80.19 394 ILE A CA 1
ATOM 3282 C C . ILE A 1 394 ? 21.262 -0.144 -39.512 1.00 80.19 394 ILE A C 1
ATOM 3284 O O . ILE A 1 394 ? 20.157 -0.155 -40.057 1.00 80.19 394 ILE A O 1
ATOM 3288 N N . PRO A 1 395 ? 22.315 -0.782 -40.047 1.00 83.31 395 PRO A N 1
ATOM 3289 C CA . PRO A 1 395 ? 22.192 -1.600 -41.241 1.00 83.31 395 PRO A CA 1
ATOM 3290 C C . PRO A 1 395 ? 21.523 -2.939 -40.895 1.00 83.31 395 PRO A C 1
ATOM 3292 O O . PRO A 1 395 ? 22.072 -3.764 -40.151 1.00 83.31 395 PRO A O 1
ATOM 3295 N N . LEU A 1 396 ? 20.322 -3.128 -41.434 1.00 90.88 396 LEU A N 1
ATOM 3296 C CA . LEU A 1 396 ? 19.436 -4.261 -41.199 1.00 90.88 396 LEU A CA 1
ATOM 3297 C C . LEU A 1 396 ? 19.408 -5.186 -42.421 1.00 90.88 396 LEU A C 1
ATOM 3299 O O . LEU A 1 396 ? 19.191 -4.733 -43.547 1.00 90.88 396 LEU A O 1
ATOM 3303 N N . LEU A 1 397 ? 19.603 -6.483 -42.194 1.00 93.94 397 LEU A N 1
ATOM 3304 C CA . LEU A 1 397 ? 19.368 -7.547 -43.170 1.00 93.94 397 LEU A CA 1
ATOM 3305 C C . LEU A 1 397 ? 18.074 -8.278 -42.801 1.00 93.94 397 LEU A C 1
ATOM 3307 O O . LEU A 1 397 ? 17.958 -8.804 -41.694 1.00 93.94 397 LEU A O 1
ATOM 3311 N N . ILE A 1 398 ? 17.118 -8.347 -43.727 1.00 96.62 398 ILE A N 1
ATOM 3312 C CA . ILE A 1 398 ? 15.870 -9.087 -43.508 1.00 96.62 398 ILE A CA 1
ATOM 3313 C C . ILE A 1 398 ? 15.942 -10.440 -44.205 1.00 96.62 398 ILE A C 1
ATOM 3315 O O . ILE A 1 398 ? 16.308 -10.533 -45.374 1.00 96.62 398 ILE A O 1
ATOM 3319 N N . VAL A 1 399 ? 15.571 -11.494 -43.488 1.00 97.44 399 VAL A N 1
ATOM 3320 C CA . VAL A 1 399 ? 15.405 -12.844 -44.018 1.00 97.44 399 VAL A CA 1
ATOM 3321 C C . VAL A 1 399 ? 13.916 -13.165 -44.069 1.00 97.44 399 VAL A C 1
ATOM 3323 O O . VAL A 1 399 ? 13.197 -12.910 -43.107 1.00 97.44 399 VAL A O 1
ATOM 3326 N N . ILE A 1 400 ? 13.451 -13.701 -45.191 1.00 96.75 400 ILE A N 1
ATOM 3327 C CA . ILE A 1 400 ? 12.055 -14.078 -45.418 1.00 96.75 400 ILE A CA 1
ATOM 3328 C C . ILE A 1 400 ? 11.992 -15.596 -45.565 1.00 96.75 400 ILE A C 1
ATOM 3330 O O . ILE A 1 400 ? 12.683 -16.156 -46.425 1.00 96.75 400 ILE A O 1
ATOM 3334 N N . ASP A 1 401 ? 11.170 -16.240 -44.735 1.00 95.50 401 ASP A N 1
ATOM 3335 C CA . ASP A 1 401 ? 10.965 -17.687 -44.805 1.00 95.50 401 ASP A CA 1
ATOM 3336 C C . ASP A 1 401 ? 10.340 -18.148 -46.135 1.00 95.50 401 ASP A C 1
ATOM 3338 O O . ASP A 1 401 ? 9.898 -17.345 -46.964 1.00 95.50 401 ASP A O 1
ATOM 3342 N N . ASN A 1 402 ? 10.323 -19.458 -46.372 1.00 95.31 402 ASN A N 1
ATOM 3343 C CA . ASN A 1 402 ? 9.880 -20.020 -47.639 1.00 95.31 402 ASN A CA 1
ATOM 3344 C C . ASN A 1 402 ? 8.404 -19.739 -47.925 1.00 95.31 402 ASN A C 1
ATOM 3346 O O . ASN A 1 402 ? 8.063 -19.358 -49.048 1.00 95.31 402 ASN A O 1
ATOM 3350 N N . VAL A 1 403 ? 7.546 -19.854 -46.909 1.00 92.81 403 VAL A N 1
ATOM 3351 C CA . VAL A 1 403 ? 6.100 -19.631 -47.036 1.00 92.81 403 VAL A CA 1
ATOM 3352 C C . VAL A 1 403 ? 5.807 -18.182 -47.417 1.00 92.81 403 VAL A C 1
ATOM 3354 O O . VAL A 1 403 ? 5.046 -17.933 -48.353 1.00 92.81 403 VAL A O 1
ATOM 3357 N N . LEU A 1 404 ? 6.434 -17.218 -46.743 1.00 91.12 404 LEU A N 1
ATOM 3358 C CA . LEU A 1 404 ? 6.306 -15.803 -47.071 1.00 91.12 404 LEU A CA 1
ATOM 3359 C C . LEU A 1 404 ? 6.949 -15.464 -48.413 1.00 91.12 404 LEU A C 1
ATOM 3361 O O . LEU A 1 404 ? 6.419 -14.609 -49.124 1.00 91.12 404 LEU A O 1
ATOM 3365 N N . SER A 1 405 ? 8.043 -16.138 -48.787 1.00 91.12 405 SER A N 1
ATOM 3366 C CA . SER A 1 405 ? 8.681 -15.929 -50.090 1.00 91.12 405 SER A CA 1
ATOM 3367 C C . SER A 1 405 ? 7.727 -16.262 -51.241 1.00 91.12 405 SER A C 1
ATOM 3369 O O . SER A 1 405 ? 7.650 -15.520 -52.217 1.00 91.12 405 SER A O 1
ATOM 3371 N N . TYR A 1 406 ? 6.933 -17.324 -51.079 1.00 88.88 406 TYR A N 1
ATOM 3372 C CA . TYR A 1 406 ? 5.903 -17.721 -52.033 1.00 88.88 406 TYR A CA 1
ATOM 3373 C C . TYR A 1 406 ? 4.636 -16.866 -51.925 1.00 88.88 406 TYR A C 1
ATOM 3375 O O . TYR A 1 406 ? 3.983 -16.603 -52.922 1.00 88.88 406 TYR A O 1
ATOM 3383 N N . TYR A 1 407 ? 4.261 -16.426 -50.723 1.00 87.94 407 TYR A N 1
ATOM 3384 C CA . TYR A 1 407 ? 3.061 -15.611 -50.535 1.00 87.94 407 TYR A CA 1
ATOM 3385 C C . TYR A 1 407 ? 3.198 -14.208 -51.140 1.00 87.94 407 TYR A C 1
ATOM 3387 O O . TYR A 1 407 ? 2.251 -13.697 -51.735 1.00 87.94 407 TYR A O 1
ATOM 3395 N N . PHE A 1 408 ? 4.357 -13.571 -50.961 1.00 85.88 408 PHE A N 1
ATOM 3396 C CA . PHE A 1 408 ? 4.590 -12.206 -51.426 1.00 85.88 408 PHE A CA 1
ATOM 3397 C C . PHE A 1 408 ? 5.239 -12.138 -52.815 1.00 85.88 408 PHE A C 1
ATOM 3399 O O . PHE A 1 408 ? 5.076 -11.120 -53.479 1.00 85.88 408 PHE A O 1
ATOM 3406 N N . GLU A 1 409 ? 5.952 -13.175 -53.268 1.00 87.44 409 GLU A N 1
ATOM 3407 C CA . GLU A 1 409 ? 6.630 -13.236 -54.576 1.00 87.44 409 GLU A CA 1
ATOM 3408 C C . GLU A 1 409 ? 7.358 -11.921 -54.947 1.00 87.44 409 GLU A C 1
ATOM 3410 O O . GLU A 1 409 ? 8.297 -11.501 -54.273 1.00 87.44 409 GLU A O 1
ATOM 3415 N N . SER A 1 410 ? 6.912 -11.235 -56.007 1.00 84.56 410 SER A N 1
ATOM 3416 C CA . SER A 1 410 ? 7.474 -9.967 -56.485 1.00 84.56 410 SER A CA 1
ATOM 3417 C C . SER A 1 410 ? 7.138 -8.754 -55.611 1.00 84.56 410 SER A C 1
ATOM 3419 O O . SER A 1 410 ? 7.651 -7.665 -55.848 1.00 84.56 410 SER A O 1
ATOM 3421 N N . GLU A 1 411 ? 6.244 -8.897 -54.632 1.00 90.44 411 GLU A N 1
ATOM 3422 C CA . GLU A 1 411 ? 5.837 -7.820 -53.726 1.00 90.44 411 GLU A CA 1
ATOM 3423 C C . GLU A 1 411 ? 6.676 -7.751 -52.446 1.00 90.44 411 GLU A C 1
ATOM 3425 O O . GLU A 1 411 ? 6.455 -6.843 -51.645 1.00 90.44 411 GLU A O 1
ATOM 3430 N N . ILE A 1 412 ? 7.636 -8.664 -52.244 1.00 90.75 412 ILE A N 1
ATOM 3431 C CA . ILE A 1 412 ? 8.478 -8.712 -51.036 1.00 90.75 412 ILE A CA 1
ATOM 3432 C C . ILE A 1 412 ? 9.189 -7.377 -50.807 1.00 90.75 412 ILE A C 1
ATOM 3434 O O . ILE A 1 412 ? 9.092 -6.822 -49.714 1.00 90.75 412 ILE A O 1
ATOM 3438 N N . ASP A 1 413 ? 9.832 -6.825 -51.838 1.00 89.62 413 ASP A N 1
ATOM 3439 C CA . ASP A 1 413 ? 10.568 -5.560 -51.733 1.00 89.62 413 ASP A CA 1
ATOM 3440 C C . ASP A 1 413 ? 9.650 -4.406 -51.318 1.00 89.62 413 ASP A C 1
ATOM 3442 O O . ASP A 1 413 ? 9.995 -3.595 -50.458 1.00 89.62 413 ASP A O 1
ATOM 3446 N N . ARG A 1 414 ? 8.439 -4.363 -51.890 1.00 92.06 414 ARG A N 1
ATOM 3447 C CA . ARG A 1 414 ? 7.423 -3.356 -51.562 1.00 92.06 414 ARG A CA 1
ATOM 3448 C C . ARG A 1 414 ? 6.911 -3.531 -50.136 1.00 92.06 414 ARG A C 1
ATOM 3450 O O . ARG A 1 414 ? 6.801 -2.556 -49.402 1.00 92.06 414 ARG A O 1
ATOM 3457 N N . TYR A 1 415 ? 6.597 -4.761 -49.741 1.00 93.31 415 TYR A N 1
ATOM 3458 C CA . TYR A 1 415 ? 6.090 -5.074 -48.410 1.00 93.31 415 TYR A CA 1
ATOM 3459 C C . TYR A 1 415 ? 7.115 -4.730 -47.327 1.00 93.31 415 TYR A C 1
ATOM 3461 O O . TYR A 1 415 ? 6.776 -4.052 -46.361 1.00 93.31 415 TYR A O 1
ATOM 3469 N N . VAL A 1 416 ? 8.367 -5.155 -47.509 1.00 94.50 416 VAL A N 1
ATOM 3470 C CA . VAL A 1 416 ? 9.461 -4.864 -46.579 1.00 94.50 416 VAL A CA 1
ATOM 3471 C C . VAL A 1 416 ? 9.768 -3.367 -46.555 1.00 94.50 416 VAL A C 1
ATOM 3473 O O . VAL A 1 416 ? 9.902 -2.815 -45.469 1.00 94.50 416 VAL A O 1
ATOM 3476 N N . GLY A 1 417 ? 9.807 -2.693 -47.709 1.00 92.38 417 GLY A N 1
ATOM 3477 C CA . GLY A 1 417 ? 10.000 -1.241 -47.778 1.00 92.38 417 GLY A CA 1
ATOM 3478 C C . GLY A 1 417 ? 8.967 -0.471 -46.952 1.00 92.38 417 GLY A C 1
ATOM 3479 O O . GLY A 1 417 ? 9.341 0.332 -46.105 1.00 92.38 417 GLY A O 1
ATOM 3480 N N . GLU A 1 418 ? 7.679 -0.802 -47.098 1.00 93.44 418 GLU A N 1
ATOM 3481 C CA . GLU A 1 418 ? 6.607 -0.177 -46.312 1.00 93.44 418 GLU A CA 1
ATOM 3482 C C . GLU A 1 418 ? 6.736 -0.446 -44.796 1.00 93.44 418 GLU A C 1
ATOM 3484 O O . GLU A 1 418 ? 6.359 0.401 -43.987 1.00 93.44 418 GLU A O 1
ATOM 3489 N N . LEU A 1 419 ? 7.263 -1.607 -44.381 1.00 93.38 419 LEU A N 1
ATOM 3490 C CA . LEU A 1 419 ? 7.550 -1.880 -42.966 1.00 93.38 419 LEU A CA 1
ATOM 3491 C C . LEU A 1 419 ? 8.717 -1.033 -42.454 1.00 93.38 419 LEU A C 1
ATOM 3493 O O . LEU A 1 419 ? 8.629 -0.491 -41.354 1.00 93.38 419 LEU A O 1
ATOM 3497 N N . ILE A 1 420 ? 9.786 -0.906 -43.244 1.00 92.00 420 ILE A N 1
ATOM 3498 C CA . ILE A 1 420 ? 10.956 -0.090 -42.905 1.00 92.00 420 ILE A CA 1
ATOM 3499 C C . ILE A 1 420 ? 10.594 1.389 -42.800 1.00 92.00 420 ILE A C 1
ATOM 3501 O O . ILE A 1 420 ? 11.052 2.038 -41.866 1.00 92.00 420 ILE A O 1
ATOM 3505 N N . ASP A 1 421 ? 9.731 1.904 -43.675 1.00 89.31 421 ASP A N 1
ATOM 3506 C CA . ASP A 1 421 ? 9.238 3.282 -43.583 1.00 89.31 421 ASP A CA 1
ATOM 3507 C C . ASP A 1 421 ? 8.529 3.524 -42.243 1.00 89.31 421 ASP A C 1
ATOM 3509 O O . ASP A 1 421 ? 8.845 4.477 -41.535 1.00 89.31 421 ASP A O 1
ATOM 3513 N N . ILE A 1 422 ? 7.645 2.605 -41.829 1.00 82.50 422 ILE A N 1
ATOM 3514 C CA . ILE A 1 422 ? 6.963 2.699 -40.530 1.00 82.50 422 ILE A CA 1
ATOM 3515 C C . ILE A 1 422 ? 7.970 2.579 -39.378 1.00 82.50 422 ILE A C 1
ATOM 3517 O O . ILE A 1 422 ? 7.889 3.342 -38.421 1.00 82.50 422 ILE A O 1
ATOM 3521 N N . VAL A 1 423 ? 8.929 1.650 -39.449 1.00 81.56 423 VAL A N 1
ATOM 3522 C CA . VAL A 1 423 ? 9.993 1.496 -38.438 1.00 81.56 423 VAL A CA 1
ATOM 3523 C C . VAL A 1 423 ? 10.852 2.763 -38.338 1.00 81.56 423 VAL A C 1
ATOM 3525 O O . VAL A 1 423 ? 11.209 3.166 -37.235 1.00 81.56 423 VAL A O 1
ATOM 3528 N N . ASN A 1 424 ? 11.149 3.431 -39.451 1.00 80.50 424 ASN A N 1
ATOM 3529 C CA . ASN A 1 424 ? 11.901 4.684 -39.468 1.00 80.50 424 ASN A CA 1
ATOM 3530 C C . ASN A 1 424 ? 11.080 5.869 -38.959 1.00 80.50 424 ASN A C 1
ATOM 3532 O O . ASN A 1 424 ? 11.621 6.682 -38.216 1.00 80.50 424 ASN A O 1
ATOM 3536 N N . ASP A 1 425 ? 9.781 5.950 -39.255 1.00 76.62 425 ASP A N 1
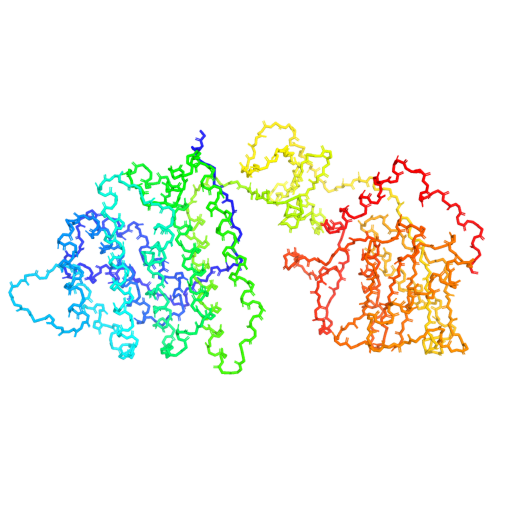ATOM 3537 C CA . ASP A 1 425 ? 8.889 6.940 -38.635 1.00 76.62 425 ASP A CA 1
ATOM 3538 C C . ASP A 1 425 ? 8.901 6.792 -37.109 1.00 76.62 425 ASP A C 1
ATOM 3540 O O . ASP A 1 425 ? 9.018 7.774 -36.370 1.00 76.62 425 ASP A O 1
ATOM 3544 N N . LEU A 1 426 ? 8.854 5.537 -36.662 1.00 63.50 426 LEU A N 1
ATOM 3545 C CA . LEU A 1 426 ? 8.980 5.103 -35.282 1.00 63.50 426 LEU A CA 1
ATOM 3546 C C . LEU A 1 426 ? 10.376 5.460 -34.701 1.00 63.50 426 LEU A C 1
ATOM 3548 O O . LEU A 1 426 ? 10.445 5.985 -33.601 1.00 63.50 426 LEU A O 1
ATOM 3552 N N . TYR A 1 427 ? 11.501 5.289 -35.397 1.00 66.12 427 TYR A N 1
ATOM 3553 C CA . TYR A 1 427 ? 12.843 5.596 -34.854 1.00 66.12 427 TYR A CA 1
ATOM 3554 C C . TYR A 1 427 ? 13.351 7.035 -35.059 1.00 66.12 427 TYR A C 1
ATOM 3556 O O . TYR A 1 427 ? 14.226 7.482 -34.307 1.00 66.12 427 TYR A O 1
ATOM 3564 N N . SER A 1 428 ? 12.752 7.805 -35.973 1.00 65.62 428 SER A N 1
ATOM 3565 C CA . SER A 1 428 ? 13.004 9.243 -36.190 1.00 65.62 428 SER A CA 1
ATOM 3566 C C . SER A 1 428 ? 13.059 10.090 -34.905 1.00 65.62 428 SER A C 1
ATOM 3568 O O . SER A 1 428 ? 13.911 10.978 -34.796 1.00 65.62 428 SER A O 1
ATOM 3570 N N . PRO A 1 429 ? 12.236 9.810 -33.876 1.00 54.34 429 PRO A N 1
ATOM 3571 C CA . PRO A 1 429 ? 12.258 10.479 -32.589 1.00 54.34 429 PRO A CA 1
ATOM 3572 C C . PRO A 1 429 ? 13.582 10.340 -31.808 1.00 54.34 429 PRO A C 1
ATOM 3574 O O . PRO A 1 429 ? 13.866 11.171 -30.945 1.00 54.34 429 PRO A O 1
ATOM 3577 N N . LEU A 1 430 ? 14.365 9.293 -32.091 1.00 54.69 430 LEU A N 1
ATOM 3578 C CA . LEU A 1 430 ? 15.655 8.961 -31.472 1.00 54.69 430 LEU A CA 1
ATOM 3579 C C . LEU A 1 430 ? 16.858 9.303 -32.366 1.00 54.69 430 LEU A C 1
ATOM 3581 O O . LEU A 1 430 ? 17.990 9.011 -31.989 1.00 54.69 430 LEU A O 1
ATOM 3585 N N . ASN A 1 431 ? 16.622 9.904 -33.537 1.00 61.94 431 ASN A N 1
ATOM 3586 C CA . ASN A 1 431 ? 17.640 10.133 -34.565 1.00 61.94 431 ASN A CA 1
ATOM 3587 C C . ASN A 1 431 ? 18.380 8.846 -34.995 1.00 61.94 431 ASN A C 1
ATOM 3589 O O . ASN A 1 431 ? 19.571 8.858 -35.318 1.00 61.94 431 ASN A O 1
ATOM 3593 N N . VAL A 1 432 ? 17.650 7.728 -34.956 1.00 69.56 432 VAL A N 1
ATOM 3594 C CA . VAL A 1 432 ? 18.085 6.420 -35.439 1.00 69.56 432 VAL A CA 1
ATOM 3595 C C . VAL A 1 432 ? 17.436 6.191 -36.799 1.00 69.56 432 VAL A C 1
ATOM 3597 O O . VAL A 1 432 ? 16.228 6.356 -36.951 1.00 69.56 432 VAL A O 1
ATOM 3600 N N . GLU A 1 433 ? 18.239 5.798 -37.775 1.00 80.75 433 GLU A N 1
ATOM 3601 C CA . GLU A 1 433 ? 17.806 5.408 -39.109 1.00 80.75 433 GLU A CA 1
ATOM 3602 C C . GLU A 1 433 ? 18.121 3.926 -39.311 1.00 80.75 433 GLU A C 1
ATOM 3604 O O . GLU A 1 433 ? 19.279 3.505 -39.269 1.00 80.75 433 GLU A O 1
ATOM 3609 N N . VAL A 1 434 ? 17.092 3.114 -39.530 1.00 83.06 434 VAL A N 1
ATOM 3610 C CA . VAL A 1 434 ? 17.238 1.716 -39.925 1.00 83.06 434 VAL A CA 1
ATOM 3611 C C . VAL A 1 434 ? 17.349 1.671 -41.445 1.00 83.06 434 VAL A C 1
ATOM 3613 O O . VAL A 1 434 ? 16.390 1.952 -42.167 1.00 83.06 434 VAL A O 1
ATOM 3616 N N . ILE A 1 435 ? 18.531 1.305 -41.936 1.00 86.69 435 ILE A N 1
ATOM 3617 C CA . ILE A 1 435 ? 18.794 1.168 -43.368 1.00 86.69 435 ILE A CA 1
ATOM 3618 C C . ILE A 1 435 ? 18.681 -0.300 -43.748 1.00 86.69 435 ILE A C 1
ATOM 3620 O O . ILE A 1 435 ? 19.421 -1.149 -43.251 1.00 86.69 435 ILE A O 1
ATOM 3624 N N . LEU A 1 436 ? 17.774 -0.597 -44.674 1.00 90.62 436 LEU A N 1
ATOM 3625 C CA . LEU A 1 436 ? 17.675 -1.915 -45.280 1.00 90.62 436 LEU A CA 1
ATOM 3626 C C . LEU A 1 436 ? 18.876 -2.155 -46.201 1.00 90.62 436 LEU A C 1
ATOM 3628 O O . LEU A 1 436 ? 19.039 -1.482 -47.217 1.00 90.62 436 LEU A O 1
ATOM 3632 N N . THR A 1 437 ? 19.702 -3.133 -45.845 1.00 87.88 437 THR A N 1
ATOM 3633 C CA . THR A 1 437 ? 20.935 -3.478 -46.577 1.00 87.88 437 THR A CA 1
ATOM 3634 C C . THR A 1 437 ? 20.779 -4.673 -47.502 1.00 87.88 437 THR A C 1
ATOM 3636 O O . THR A 1 437 ? 21.572 -4.839 -48.421 1.00 87.88 437 THR A O 1
ATOM 3639 N N . GLY A 1 438 ? 19.737 -5.477 -47.300 1.00 89.19 438 GLY A N 1
ATOM 3640 C CA . GLY A 1 438 ? 19.384 -6.568 -48.194 1.00 89.19 438 GLY A CA 1
ATOM 3641 C C . GLY A 1 438 ? 18.153 -7.327 -47.717 1.00 89.19 438 GLY A C 1
ATOM 3642 O O . GLY A 1 438 ? 17.770 -7.258 -46.544 1.00 89.19 438 GLY A O 1
ATOM 3643 N N . ILE A 1 439 ? 17.556 -8.079 -48.640 1.00 94.38 439 ILE A N 1
ATOM 3644 C CA . ILE A 1 439 ? 16.496 -9.044 -48.354 1.00 94.38 439 ILE A CA 1
ATOM 3645 C C . ILE A 1 439 ? 16.966 -10.414 -48.843 1.00 94.38 439 ILE A C 1
ATOM 3647 O O . ILE A 1 439 ? 17.242 -10.609 -50.025 1.00 94.38 439 ILE A O 1
ATOM 3651 N N . LYS A 1 440 ? 17.053 -11.384 -47.933 1.00 94.44 440 LYS A N 1
ATOM 3652 C CA . LYS A 1 440 ? 17.369 -12.777 -48.251 1.00 94.44 440 LYS A CA 1
ATOM 3653 C C . LYS A 1 440 ? 16.099 -13.614 -48.187 1.00 94.44 440 LYS A C 1
ATOM 3655 O O . LYS A 1 440 ? 15.550 -13.827 -47.114 1.00 94.44 440 LYS A O 1
ATOM 3660 N N . THR A 1 441 ? 15.663 -14.141 -49.321 1.00 94.00 441 THR A N 1
ATOM 3661 C CA . THR A 1 441 ? 14.509 -15.043 -49.398 1.00 94.00 441 THR A CA 1
ATOM 3662 C C . THR A 1 441 ? 14.960 -16.504 -49.429 1.00 94.00 441 THR A C 1
ATOM 3664 O O . THR A 1 441 ? 15.995 -16.845 -50.014 1.00 94.00 441 THR A O 1
ATOM 3667 N N . TRP A 1 442 ? 14.198 -17.384 -48.784 1.00 95.38 442 TRP A N 1
ATOM 3668 C CA . TRP A 1 442 ? 14.409 -18.832 -48.836 1.00 95.38 442 TRP A CA 1
ATOM 3669 C C . TRP A 1 442 ? 13.477 -19.477 -49.865 1.00 95.38 442 TRP A C 1
ATOM 3671 O O . TRP A 1 442 ? 12.409 -19.957 -49.522 1.00 95.38 442 TRP A O 1
ATOM 3681 N N . THR A 1 443 ? 13.854 -19.502 -51.144 1.00 90.81 443 THR A N 1
ATOM 3682 C CA . THR A 1 443 ? 12.971 -19.973 -52.236 1.00 90.81 443 THR A CA 1
ATOM 3683 C C . THR A 1 443 ? 12.928 -21.494 -52.416 1.00 90.81 443 THR A C 1
ATOM 3685 O O . THR A 1 443 ? 11.940 -22.019 -52.919 1.00 90.81 443 THR A O 1
ATOM 3688 N N . GLU A 1 444 ? 13.972 -22.215 -52.000 1.00 90.88 444 GLU A N 1
ATOM 3689 C CA . GLU A 1 444 ? 14.104 -23.678 -52.171 1.00 90.88 444 GLU A CA 1
ATOM 3690 C C . GLU A 1 444 ? 13.734 -24.475 -50.904 1.00 90.88 444 GLU A C 1
ATOM 3692 O O . GLU A 1 444 ? 14.038 -25.662 -50.793 1.00 90.88 444 GLU A O 1
ATOM 3697 N N . GLY A 1 445 ? 13.075 -23.820 -49.945 1.00 91.94 445 GLY A N 1
ATOM 3698 C CA . GLY A 1 445 ? 12.734 -24.363 -48.630 1.00 91.94 445 GLY A CA 1
ATOM 3699 C C . GLY A 1 445 ? 13.446 -23.635 -47.490 1.00 91.94 445 GLY A C 1
ATOM 3700 O O . GLY A 1 445 ? 14.485 -22.992 -47.691 1.00 91.94 445 GLY A O 1
ATOM 3701 N N . ASP A 1 446 ? 12.874 -23.733 -46.289 1.00 94.75 446 ASP A N 1
ATOM 3702 C CA . ASP A 1 446 ? 13.416 -23.094 -45.089 1.00 94.75 446 ASP A CA 1
ATOM 3703 C C . ASP A 1 446 ? 14.814 -23.628 -44.764 1.00 94.75 446 ASP A C 1
ATOM 3705 O O . ASP A 1 446 ? 15.061 -24.833 -44.744 1.00 94.75 446 ASP A O 1
ATOM 3709 N N . GLN A 1 447 ? 15.754 -22.713 -44.518 1.00 95.94 447 GLN A N 1
ATOM 3710 C CA . GLN A 1 447 ? 17.159 -23.060 -44.260 1.00 95.94 447 GLN A CA 1
ATOM 3711 C C . GLN A 1 447 ? 17.430 -23.381 -42.783 1.00 95.94 447 GLN A C 1
ATOM 3713 O O . GLN A 1 447 ? 18.548 -23.746 -42.415 1.00 95.94 447 GLN A O 1
ATOM 3718 N N . ILE A 1 448 ? 16.411 -23.233 -41.937 1.00 96.00 448 ILE A N 1
ATOM 3719 C CA . ILE A 1 448 ? 16.408 -23.604 -40.525 1.00 96.00 448 ILE A CA 1
ATOM 3720 C C . ILE A 1 448 ? 15.098 -24.314 -40.186 1.00 96.00 448 ILE A C 1
ATOM 3722 O O . ILE A 1 448 ? 14.120 -24.214 -40.923 1.00 96.00 448 ILE A O 1
ATOM 3726 N N . TRP A 1 449 ? 15.067 -24.989 -39.039 1.00 94.25 449 TRP A N 1
ATOM 3727 C CA . TRP A 1 449 ? 13.811 -25.454 -38.464 1.00 94.25 449 TRP A CA 1
ATOM 3728 C C . TRP A 1 449 ? 13.033 -24.266 -37.887 1.00 94.25 449 TRP A C 1
ATOM 3730 O O . TRP A 1 449 ? 13.577 -23.515 -37.076 1.00 94.25 449 TRP A O 1
ATOM 3740 N N . LEU A 1 450 ? 11.784 -24.099 -38.318 1.00 92.81 450 LEU A N 1
ATOM 3741 C CA . LEU A 1 450 ? 10.866 -23.091 -37.795 1.00 92.81 450 LEU A CA 1
ATOM 3742 C C . LEU A 1 450 ? 9.850 -23.784 -36.886 1.00 92.81 450 LEU A C 1
ATOM 3744 O O . LEU A 1 450 ? 9.112 -24.659 -37.336 1.00 92.81 450 LEU A O 1
ATOM 3748 N N . ASP A 1 451 ? 9.842 -23.408 -35.611 1.00 92.12 451 ASP A N 1
ATOM 3749 C CA . ASP A 1 451 ? 9.018 -24.014 -34.565 1.00 92.12 451 ASP A CA 1
ATOM 3750 C C . ASP A 1 451 ? 7.971 -23.017 -34.041 1.00 92.12 451 ASP A C 1
ATOM 3752 O O . ASP A 1 451 ? 8.179 -21.804 -34.082 1.00 92.12 451 ASP A O 1
ATOM 3756 N N . GLU A 1 452 ? 6.848 -23.512 -33.514 1.00 89.44 452 GLU A N 1
ATOM 3757 C CA . GLU A 1 452 ? 5.869 -22.664 -32.817 1.00 89.44 452 GLU A CA 1
ATOM 3758 C C . GLU A 1 452 ? 6.438 -22.108 -31.497 1.00 89.44 452 GLU A C 1
ATOM 3760 O O . GLU A 1 452 ? 5.912 -21.132 -30.953 1.00 89.44 452 GLU A O 1
ATOM 3765 N N . ASP A 1 453 ? 7.519 -22.689 -30.975 1.00 88.00 453 ASP A N 1
ATOM 3766 C CA . ASP A 1 453 ? 8.352 -22.068 -29.950 1.00 88.00 453 ASP A CA 1
ATOM 3767 C C . ASP A 1 453 ? 9.268 -20.987 -30.564 1.00 88.00 453 ASP A C 1
ATOM 3769 O O . ASP A 1 453 ? 10.225 -21.259 -31.303 1.00 88.00 453 ASP A O 1
ATOM 3773 N N . ALA A 1 454 ? 8.980 -19.727 -30.226 1.00 87.62 454 ALA A N 1
ATOM 3774 C CA . ALA A 1 454 ? 9.745 -18.571 -30.682 1.00 87.62 454 ALA A CA 1
ATOM 3775 C C . ALA A 1 454 ? 11.204 -18.603 -30.195 1.00 87.62 454 ALA A C 1
ATOM 3777 O O . ALA A 1 454 ? 12.100 -18.181 -30.929 1.00 87.62 454 ALA A O 1
ATOM 3778 N N . VAL A 1 455 ? 11.462 -19.128 -28.989 1.00 88.25 455 VAL A N 1
ATOM 3779 C CA . VAL A 1 455 ? 12.815 -19.219 -28.417 1.00 88.25 455 VAL A CA 1
ATOM 3780 C C . VAL A 1 455 ? 13.651 -20.198 -29.232 1.00 88.25 455 VAL A C 1
ATOM 3782 O O . VAL A 1 455 ? 14.752 -19.852 -29.663 1.00 88.25 455 VAL A O 1
ATOM 3785 N N . ALA A 1 456 ? 13.106 -21.382 -29.518 1.00 89.75 456 ALA A N 1
ATOM 3786 C CA . ALA A 1 456 ? 13.780 -22.382 -30.342 1.00 89.75 456 ALA A CA 1
ATOM 3787 C C . ALA A 1 456 ? 14.085 -21.837 -31.749 1.00 89.75 456 ALA A C 1
ATOM 3789 O O . ALA A 1 456 ? 15.211 -21.947 -32.241 1.00 89.75 456 ALA A O 1
ATOM 3790 N N . THR A 1 457 ? 13.115 -21.165 -32.375 1.00 93.25 457 THR A N 1
ATOM 3791 C CA . THR A 1 457 ? 13.299 -20.544 -33.697 1.00 93.25 457 THR A CA 1
ATOM 3792 C C . THR A 1 457 ? 14.380 -19.456 -33.682 1.00 93.25 457 THR A C 1
ATOM 3794 O O . THR A 1 457 ? 15.218 -19.407 -34.586 1.00 93.25 457 THR A O 1
ATOM 3797 N N . LEU A 1 458 ? 14.427 -18.613 -32.643 1.00 93.81 458 LEU A N 1
ATOM 3798 C CA . LEU A 1 458 ? 15.477 -17.604 -32.468 1.00 93.81 458 LEU A CA 1
ATOM 3799 C C . LEU A 1 458 ? 16.866 -18.234 -32.314 1.00 93.81 458 LEU A C 1
ATOM 3801 O O . LEU A 1 458 ? 17.841 -17.711 -32.858 1.00 93.81 458 LEU A O 1
ATOM 3805 N N . GLU A 1 459 ? 16.983 -19.356 -31.603 1.00 92.12 459 GLU A N 1
ATOM 3806 C CA . GLU A 1 459 ? 18.247 -20.084 -31.461 1.00 92.12 459 GLU A CA 1
ATOM 3807 C C . GLU A 1 459 ? 18.730 -20.657 -32.797 1.00 92.12 459 GLU A C 1
ATOM 3809 O O . GLU A 1 459 ? 19.897 -20.464 -33.165 1.00 92.12 459 GLU A O 1
ATOM 3814 N N . TYR A 1 460 ? 17.839 -21.289 -33.567 1.00 95.25 460 TYR A N 1
ATOM 3815 C CA . TYR A 1 460 ? 18.167 -21.779 -34.906 1.00 95.25 460 TYR A CA 1
ATOM 3816 C C . TYR A 1 460 ? 18.558 -20.640 -35.851 1.00 95.25 460 TYR A C 1
ATOM 3818 O O . TYR A 1 460 ? 19.563 -20.742 -36.564 1.00 95.25 460 TYR A O 1
ATOM 3826 N N . PHE A 1 461 ? 17.826 -19.524 -35.816 1.00 96.62 461 PHE A N 1
ATOM 3827 C CA . PHE A 1 461 ? 18.138 -18.356 -36.631 1.00 96.62 461 PHE A CA 1
ATOM 3828 C C . PHE A 1 461 ? 19.463 -17.700 -36.222 1.00 96.62 461 PHE A C 1
ATOM 3830 O O . PHE A 1 461 ? 20.267 -17.341 -37.081 1.00 96.62 461 PHE A O 1
ATOM 3837 N N . SER A 1 462 ? 19.759 -17.629 -34.921 1.00 93.62 462 SER A N 1
ATOM 3838 C CA . SER A 1 462 ? 21.057 -17.169 -34.421 1.00 93.62 462 SER A CA 1
ATOM 3839 C C . SER A 1 462 ? 22.200 -18.031 -34.956 1.00 93.62 462 SER A C 1
ATOM 3841 O O . SER A 1 462 ? 23.221 -17.488 -35.379 1.00 93.62 462 SER A O 1
ATOM 3843 N N . ALA A 1 463 ? 22.042 -19.358 -34.972 1.00 92.56 463 ALA A N 1
ATOM 3844 C CA . ALA A 1 463 ? 23.055 -20.262 -35.508 1.00 92.56 463 ALA A CA 1
ATOM 3845 C C . ALA A 1 463 ? 23.238 -20.093 -37.026 1.00 92.56 463 ALA A C 1
ATOM 3847 O O . ALA A 1 463 ? 24.370 -20.127 -37.513 1.00 92.56 463 ALA A O 1
ATOM 3848 N N . TYR A 1 464 ? 22.150 -19.876 -37.770 1.00 95.19 464 TYR A N 1
ATOM 3849 C CA . TYR A 1 464 ? 22.194 -19.576 -39.203 1.00 95.19 464 TYR A CA 1
ATOM 3850 C C . TYR A 1 464 ? 22.880 -18.234 -39.491 1.00 95.19 464 TYR A C 1
ATOM 3852 O O . TYR A 1 464 ? 23.735 -18.160 -40.375 1.00 95.19 464 TYR A O 1
ATOM 3860 N N . ASN A 1 465 ? 22.594 -17.195 -38.701 1.00 93.88 465 ASN A N 1
ATOM 3861 C CA . ASN A 1 465 ? 23.266 -15.904 -38.814 1.00 93.88 465 ASN A CA 1
ATOM 3862 C C . ASN A 1 465 ? 24.786 -16.051 -38.664 1.00 93.88 465 ASN A C 1
ATOM 3864 O O . ASN A 1 465 ? 25.532 -15.584 -39.520 1.00 93.88 465 ASN A O 1
ATOM 3868 N N . MET A 1 466 ? 25.241 -16.768 -37.633 1.00 90.75 466 MET A N 1
ATOM 3869 C CA . MET A 1 466 ? 26.669 -16.987 -37.375 1.00 90.75 466 MET A CA 1
ATOM 3870 C C . MET A 1 466 ? 27.355 -17.840 -38.447 1.00 90.75 466 MET A C 1
ATOM 3872 O O . MET A 1 466 ? 28.468 -17.538 -38.865 1.00 90.75 466 MET A O 1
ATOM 3876 N N . LYS A 1 467 ? 26.718 -18.933 -38.884 1.00 91.81 467 LYS A N 1
ATOM 3877 C CA . LYS A 1 467 ? 27.358 -19.925 -39.765 1.00 91.81 467 LYS A CA 1
ATOM 3878 C C . LYS A 1 467 ? 27.229 -19.608 -41.251 1.00 91.81 467 LYS A C 1
ATOM 3880 O O . LYS A 1 467 ? 28.028 -20.116 -42.032 1.00 91.81 467 LYS A O 1
ATOM 3885 N N . VAL A 1 468 ? 26.226 -18.822 -41.643 1.00 93.38 468 VAL A N 1
ATOM 3886 C CA . VAL A 1 468 ? 25.879 -18.592 -43.054 1.00 93.38 468 VAL A CA 1
ATOM 3887 C C . VAL A 1 468 ? 25.909 -17.109 -43.402 1.00 93.38 468 VAL A C 1
ATOM 3889 O O . VAL A 1 468 ? 26.639 -16.717 -44.307 1.00 93.38 468 VAL A O 1
ATOM 3892 N N . LEU A 1 469 ? 25.160 -16.266 -42.685 1.00 92.00 469 LEU A N 1
ATOM 3893 C CA . LEU A 1 469 ? 25.023 -14.854 -43.064 1.00 92.00 469 LEU A CA 1
ATOM 3894 C C . LEU A 1 469 ? 26.282 -14.035 -42.756 1.00 92.00 469 LEU A C 1
ATOM 3896 O O . LEU A 1 469 ? 26.747 -13.301 -43.625 1.00 92.00 469 LEU A O 1
ATOM 3900 N N . LYS A 1 470 ? 26.875 -14.181 -41.565 1.00 88.81 470 LYS A N 1
ATOM 3901 C CA . LYS A 1 470 ? 28.073 -13.429 -41.158 1.00 88.81 470 LYS A CA 1
ATOM 3902 C C . LYS A 1 470 ? 29.289 -13.716 -42.053 1.00 88.81 470 LYS A C 1
ATOM 3904 O O . LYS A 1 470 ? 29.918 -12.747 -42.477 1.00 88.81 470 LYS A O 1
ATOM 3909 N N . PRO A 1 471 ? 29.595 -14.972 -42.436 1.00 89.25 471 PRO A N 1
ATOM 3910 C CA . PRO A 1 471 ? 30.696 -15.256 -43.358 1.00 89.25 471 PRO A CA 1
ATOM 3911 C C . PRO A 1 471 ? 30.549 -14.621 -44.747 1.00 89.25 471 PRO A C 1
ATOM 3913 O O . PRO A 1 471 ? 31.557 -14.314 -45.376 1.00 89.25 471 PRO A O 1
ATOM 3916 N N . ILE A 1 472 ? 29.316 -14.432 -45.232 1.00 85.75 472 ILE A N 1
ATOM 3917 C CA . ILE A 1 472 ? 29.048 -13.951 -46.597 1.00 85.75 472 ILE A CA 1
ATOM 3918 C C . ILE A 1 472 ? 28.811 -12.435 -46.619 1.00 85.75 472 ILE A C 1
ATOM 3920 O O . ILE A 1 472 ? 29.366 -11.727 -47.454 1.00 85.75 472 ILE A O 1
ATOM 3924 N N . HIS A 1 473 ? 27.998 -11.931 -45.691 1.00 84.50 473 HIS A N 1
ATOM 3925 C CA . HIS A 1 473 ? 27.470 -10.565 -45.685 1.00 84.50 473 HIS A CA 1
ATOM 3926 C C . HIS A 1 473 ? 27.816 -9.785 -44.411 1.00 84.50 473 HIS A C 1
ATOM 3928 O O . HIS A 1 473 ? 27.354 -8.660 -44.252 1.00 84.50 473 HIS A O 1
ATOM 3934 N N . GLY A 1 474 ? 28.610 -10.338 -43.488 1.00 79.19 474 GLY A N 1
ATOM 3935 C CA . GLY A 1 474 ? 28.778 -9.792 -42.134 1.00 79.19 474 GLY A CA 1
ATOM 3936 C C . GLY A 1 474 ? 29.314 -8.361 -42.047 1.00 79.19 474 GLY A C 1
ATOM 3937 O O . GLY A 1 474 ? 29.069 -7.691 -41.048 1.00 79.19 474 GLY A O 1
ATOM 3938 N N . LYS A 1 475 ? 29.972 -7.862 -43.102 1.00 79.06 475 LYS A N 1
ATOM 3939 C CA . LYS A 1 475 ? 30.389 -6.454 -43.207 1.00 79.06 475 LYS A CA 1
ATOM 3940 C C . LYS A 1 475 ? 29.230 -5.496 -43.502 1.00 79.06 475 LYS A C 1
ATOM 3942 O O . LYS A 1 475 ? 29.309 -4.335 -43.118 1.00 79.06 475 LYS A O 1
ATOM 3947 N N . CYS A 1 476 ? 28.173 -5.982 -44.152 1.00 80.25 476 CYS A N 1
ATOM 3948 C CA . CYS A 1 476 ? 27.089 -5.177 -44.711 1.00 80.25 476 CYS A CA 1
ATOM 3949 C C . CYS A 1 476 ? 25.900 -4.987 -43.769 1.00 80.25 476 CYS A C 1
ATOM 3951 O O . CYS A 1 476 ? 25.055 -4.152 -44.050 1.00 80.25 476 CYS A O 1
ATOM 3953 N N . TYR A 1 477 ? 25.825 -5.723 -42.659 1.00 86.94 477 TYR A N 1
ATOM 3954 C CA . TYR A 1 477 ? 24.752 -5.566 -41.680 1.00 86.94 477 TYR A CA 1
ATOM 3955 C C . TYR A 1 477 ? 25.256 -5.741 -40.248 1.00 86.94 477 TYR A C 1
ATOM 3957 O O . TYR A 1 477 ? 26.225 -6.457 -39.972 1.00 86.94 477 TYR A O 1
ATOM 3965 N N . ARG A 1 478 ? 24.561 -5.092 -39.318 1.00 80.00 478 ARG A N 1
ATOM 3966 C CA . ARG A 1 478 ? 24.783 -5.206 -37.871 1.00 80.00 478 ARG A CA 1
ATOM 3967 C C . ARG A 1 478 ? 23.598 -5.851 -37.172 1.00 80.00 478 ARG A C 1
ATOM 3969 O O . ARG A 1 478 ? 23.792 -6.439 -36.121 1.00 80.00 478 ARG A O 1
ATOM 3976 N N . ASN A 1 479 ? 22.413 -5.808 -37.776 1.00 87.69 479 ASN A N 1
ATOM 3977 C CA . ASN A 1 479 ? 21.211 -6.468 -37.283 1.00 87.69 479 ASN A CA 1
ATOM 3978 C C . ASN A 1 479 ? 20.643 -7.414 -38.347 1.00 87.69 479 ASN A C 1
ATOM 3980 O O . ASN A 1 479 ? 20.603 -7.047 -39.522 1.00 87.69 479 ASN A O 1
ATOM 3984 N N . ALA A 1 480 ? 20.226 -8.618 -37.957 1.00 94.69 480 ALA A N 1
ATOM 3985 C CA . ALA A 1 480 ? 19.524 -9.542 -38.846 1.00 94.69 480 ALA A CA 1
ATOM 3986 C C . ALA A 1 480 ? 18.167 -9.929 -38.260 1.00 94.69 480 ALA A C 1
ATOM 3988 O O . ALA A 1 480 ? 18.078 -10.327 -37.102 1.00 94.69 480 ALA A O 1
ATOM 3989 N N . MET A 1 481 ? 17.119 -9.869 -39.074 1.00 97.56 481 MET A N 1
ATOM 3990 C CA . MET A 1 481 ? 15.757 -10.164 -38.638 1.00 97.56 481 MET A CA 1
ATOM 3991 C C . MET A 1 481 ? 15.098 -11.175 -39.567 1.00 97.56 481 MET A C 1
ATOM 3993 O O . MET A 1 481 ? 15.101 -10.989 -40.782 1.00 97.56 481 MET A O 1
ATOM 3997 N N . LEU A 1 482 ? 14.509 -12.226 -39.003 1.00 97.94 482 LEU A N 1
ATOM 3998 C CA . LEU A 1 482 ? 13.690 -13.187 -39.736 1.00 97.94 482 LEU A CA 1
ATOM 3999 C C . LEU A 1 482 ? 12.215 -12.787 -39.653 1.00 97.94 482 LEU A C 1
ATOM 4001 O O . LEU A 1 482 ? 11.657 -12.722 -38.559 1.00 97.94 482 LEU A O 1
ATOM 4005 N N . LEU A 1 483 ? 11.569 -12.578 -40.799 1.00 97.50 483 LEU A N 1
ATOM 4006 C CA . LEU A 1 483 ? 10.112 -12.509 -40.894 1.00 97.50 483 LEU A CA 1
ATOM 4007 C C . LEU A 1 483 ? 9.579 -13.889 -41.280 1.00 97.50 483 LEU A C 1
ATOM 4009 O O . LEU A 1 483 ? 10.045 -14.481 -42.257 1.00 97.50 483 LEU A O 1
ATOM 4013 N N . THR A 1 484 ? 8.601 -14.390 -40.524 1.00 95.69 484 THR A N 1
ATOM 4014 C CA . THR A 1 484 ? 8.058 -15.741 -40.718 1.00 95.69 484 THR A CA 1
ATOM 4015 C C . THR A 1 484 ? 6.531 -15.797 -40.727 1.00 95.69 484 THR A C 1
ATOM 4017 O O . THR A 1 484 ? 5.849 -15.018 -40.052 1.00 95.69 484 THR A O 1
ATOM 4020 N N . ALA A 1 485 ? 5.989 -16.734 -41.507 1.00 92.75 485 ALA A N 1
ATOM 4021 C CA . ALA A 1 485 ? 4.579 -17.100 -41.514 1.00 92.75 485 ALA A CA 1
ATOM 4022 C C . ALA A 1 485 ? 4.179 -17.955 -40.296 1.00 92.75 485 ALA A C 1
ATOM 4024 O O . ALA A 1 485 ? 2.982 -18.163 -40.066 1.00 92.75 485 ALA A O 1
ATOM 4025 N N . ILE A 1 486 ? 5.134 -18.457 -39.508 1.00 91.75 486 ILE A N 1
ATOM 4026 C CA . ILE A 1 486 ? 4.824 -19.222 -38.300 1.00 91.75 486 ILE A CA 1
ATOM 4027 C C . ILE A 1 486 ? 4.093 -18.340 -37.296 1.00 91.75 486 ILE A C 1
ATOM 4029 O O . ILE A 1 486 ? 4.490 -17.210 -37.013 1.00 91.75 486 ILE A O 1
ATOM 4033 N N . GLN A 1 487 ? 3.000 -18.868 -36.756 1.00 88.19 487 GLN A N 1
ATOM 4034 C CA . GLN A 1 487 ? 2.306 -18.281 -35.622 1.00 88.19 487 GLN A CA 1
ATOM 4035 C C . GLN A 1 487 ? 2.858 -18.927 -34.350 1.00 88.19 487 GLN A C 1
ATOM 4037 O O . GLN A 1 487 ? 2.623 -20.109 -34.119 1.00 88.19 487 GLN A O 1
ATOM 4042 N N . PHE A 1 488 ? 3.592 -18.165 -33.541 1.00 86.00 488 PHE A N 1
ATOM 4043 C CA . PHE A 1 488 ? 4.179 -18.702 -32.317 1.00 86.00 488 PHE A CA 1
ATOM 4044 C C . PHE A 1 488 ? 3.125 -18.971 -31.234 1.00 86.00 488 PHE A C 1
ATOM 4046 O O . PHE A 1 488 ? 2.051 -18.358 -31.183 1.00 86.00 488 PHE A O 1
ATOM 4053 N N . SER A 1 489 ? 3.459 -19.907 -30.352 1.00 77.38 489 SER A N 1
ATOM 4054 C CA . SER A 1 489 ? 2.691 -20.257 -29.163 1.00 77.38 489 SER A CA 1
ATOM 4055 C C . SER A 1 489 ? 2.756 -19.148 -28.098 1.00 77.38 489 SER A C 1
ATOM 4057 O O . SER A 1 489 ? 3.464 -18.155 -28.243 1.00 77.38 489 SER A O 1
ATOM 4059 N N . GLN A 1 490 ? 1.956 -19.274 -27.033 1.00 69.00 490 GLN A N 1
ATOM 4060 C CA . GLN A 1 490 ? 1.967 -18.354 -25.877 1.00 69.00 490 GLN A CA 1
ATOM 4061 C C . GLN A 1 490 ? 1.739 -16.865 -26.210 1.00 69.00 490 GLN A C 1
ATOM 4063 O O . GLN A 1 490 ? 2.107 -15.997 -25.430 1.00 69.00 490 GLN A O 1
ATOM 4068 N N . ARG A 1 491 ? 1.078 -16.566 -27.339 1.00 68.25 491 ARG A N 1
ATOM 4069 C CA . ARG A 1 491 ? 0.802 -15.195 -27.819 1.00 68.25 491 ARG A CA 1
ATOM 4070 C C . ARG A 1 491 ? 2.059 -14.390 -28.192 1.00 68.25 491 ARG A C 1
ATOM 4072 O O . ARG A 1 491 ? 1.962 -13.181 -28.376 1.00 68.25 491 ARG A O 1
ATOM 4079 N N . THR A 1 492 ? 3.212 -15.035 -28.371 1.00 76.19 492 THR A N 1
ATOM 4080 C CA . THR A 1 492 ? 4.444 -14.366 -28.801 1.00 76.19 492 THR A CA 1
ATOM 4081 C C . THR A 1 492 ? 4.332 -13.892 -30.253 1.00 76.19 492 THR A C 1
ATOM 4083 O O . THR A 1 492 ? 3.991 -14.656 -31.153 1.00 76.19 492 THR A O 1
ATOM 4086 N N . THR A 1 493 ? 4.626 -12.617 -30.509 1.00 83.88 493 THR A N 1
ATOM 4087 C CA . THR A 1 493 ? 4.595 -12.039 -31.867 1.00 83.88 493 THR A CA 1
ATOM 4088 C C . THR A 1 493 ? 5.981 -11.794 -32.457 1.00 83.88 493 THR A C 1
ATOM 4090 O O . THR A 1 493 ? 6.114 -11.659 -33.675 1.00 83.88 493 THR A O 1
ATOM 4093 N N . GLY A 1 494 ? 6.998 -11.741 -31.601 1.00 87.00 494 GLY A N 1
ATOM 4094 C CA . GLY A 1 494 ? 8.403 -11.591 -31.941 1.00 87.00 494 GLY A CA 1
ATOM 4095 C C . GLY A 1 494 ? 9.285 -11.899 -30.732 1.00 87.00 494 GLY A C 1
ATOM 4096 O O . GLY A 1 494 ? 8.777 -12.017 -29.616 1.00 87.00 494 GLY A O 1
ATOM 4097 N N . ILE A 1 495 ? 10.573 -12.124 -30.981 1.00 85.19 495 ILE A N 1
ATOM 4098 C CA . ILE A 1 495 ? 11.589 -12.311 -29.943 1.00 85.19 495 ILE A CA 1
ATOM 4099 C C . ILE A 1 495 ? 12.976 -11.931 -30.482 1.00 85.19 495 ILE A C 1
ATOM 4101 O O . ILE A 1 495 ? 13.286 -12.157 -31.658 1.00 85.19 495 ILE A O 1
ATOM 4105 N N . ALA A 1 496 ? 13.841 -11.410 -29.615 1.00 85.00 496 ALA A N 1
ATOM 4106 C CA . ALA A 1 496 ? 15.186 -10.967 -29.957 1.00 85.00 496 ALA A CA 1
ATOM 4107 C C . ALA A 1 496 ? 16.221 -11.352 -28.898 1.00 85.00 496 ALA A C 1
ATOM 4109 O O . ALA A 1 496 ? 15.908 -11.555 -27.725 1.00 85.00 496 ALA A O 1
ATOM 4110 N N . LYS A 1 497 ? 17.495 -11.416 -29.307 1.00 75.12 497 LYS A N 1
ATOM 4111 C CA . LYS A 1 497 ? 18.607 -11.475 -28.351 1.00 75.12 497 LYS A CA 1
ATOM 4112 C C . LYS A 1 497 ? 18.980 -10.077 -27.854 1.00 75.12 497 LYS A C 1
ATOM 4114 O O . LYS A 1 497 ? 19.149 -9.148 -28.644 1.00 75.12 497 LYS A O 1
ATOM 4119 N N . ASN A 1 498 ? 19.175 -9.945 -26.549 1.00 69.75 498 ASN A N 1
ATOM 4120 C CA . ASN A 1 498 ? 19.430 -8.651 -25.922 1.00 69.75 498 ASN A CA 1
ATOM 4121 C C . ASN A 1 498 ? 20.881 -8.183 -26.096 1.00 69.75 498 ASN A C 1
ATOM 4123 O O . ASN A 1 498 ? 21.803 -8.953 -25.861 1.00 69.75 498 ASN A O 1
ATOM 4127 N N . ASN A 1 499 ? 21.067 -6.890 -26.381 1.00 57.03 499 ASN A N 1
ATOM 4128 C CA . ASN A 1 499 ? 22.338 -6.167 -26.216 1.00 57.03 499 ASN A CA 1
ATOM 4129 C C . ASN A 1 499 ? 23.540 -6.724 -27.010 1.00 57.03 499 ASN A C 1
ATOM 4131 O O . ASN A 1 499 ? 24.604 -6.963 -26.447 1.00 57.03 499 ASN A O 1
ATOM 4135 N N . HIS A 1 500 ? 23.401 -6.908 -28.323 1.00 64.50 500 HIS A N 1
ATOM 4136 C CA . HIS A 1 500 ? 24.483 -7.494 -29.130 1.00 64.50 500 HIS A CA 1
ATOM 4137 C C . HIS A 1 500 ? 24.847 -6.725 -30.394 1.00 64.50 500 HIS A C 1
ATOM 4139 O O . HIS A 1 500 ? 25.776 -7.125 -31.086 1.00 64.50 500 HIS A O 1
ATOM 4145 N N . ILE A 1 501 ? 24.158 -5.629 -30.727 1.00 65.38 501 ILE A N 1
ATOM 4146 C CA . ILE A 1 501 ? 24.387 -4.926 -32.003 1.00 65.38 501 ILE A CA 1
ATOM 4147 C C . ILE A 1 501 ? 25.783 -4.292 -32.114 1.00 65.38 501 ILE A C 1
ATOM 4149 O O . ILE A 1 501 ? 26.273 -4.070 -33.219 1.00 65.38 501 ILE A O 1
ATOM 4153 N N . CYS A 1 502 ? 26.442 -4.082 -30.974 1.00 56.88 502 CYS A N 1
ATOM 4154 C CA . CYS A 1 502 ? 27.761 -3.453 -30.862 1.00 56.88 502 CYS A CA 1
ATOM 4155 C C . CYS A 1 502 ? 28.845 -4.408 -30.361 1.00 56.88 502 CYS A C 1
ATOM 4157 O O . CYS A 1 502 ? 29.986 -4.003 -30.172 1.00 56.88 502 CYS A O 1
ATOM 4159 N N . GLU A 1 503 ? 28.495 -5.672 -30.130 1.00 59.41 503 GLU A N 1
ATOM 4160 C CA . GLU A 1 503 ? 29.435 -6.713 -29.731 1.00 59.41 503 GLU A CA 1
ATOM 4161 C C . GLU A 1 503 ? 29.708 -7.620 -30.930 1.00 59.41 503 GLU A C 1
ATOM 4163 O O . GLU A 1 503 ? 28.778 -7.998 -31.644 1.00 59.41 503 GLU A O 1
ATOM 4168 N N . ASN A 1 504 ? 30.976 -7.988 -31.144 1.00 64.38 504 ASN A N 1
ATOM 4169 C CA . ASN A 1 504 ? 31.390 -8.945 -32.179 1.00 64.38 504 ASN A CA 1
ATOM 4170 C C . ASN A 1 504 ? 30.757 -8.647 -33.558 1.00 64.38 504 ASN A C 1
ATOM 4172 O O . ASN A 1 504 ? 30.141 -9.516 -34.168 1.00 64.38 504 ASN A O 1
ATOM 4176 N N . ASP A 1 505 ? 30.820 -7.393 -34.018 1.00 65.44 505 ASP A N 1
ATOM 4177 C CA . ASP A 1 505 ? 30.210 -6.935 -35.279 1.00 65.44 505 ASP A CA 1
ATOM 4178 C C . ASP A 1 505 ? 28.704 -7.244 -35.422 1.00 65.44 505 ASP A C 1
ATOM 4180 O O . ASP A 1 505 ? 28.199 -7.434 -36.532 1.00 65.44 505 ASP A O 1
ATOM 4184 N N . GLY A 1 506 ? 27.950 -7.321 -34.322 1.00 63.06 506 GLY A N 1
ATOM 4185 C CA . GLY A 1 506 ? 26.525 -7.655 -34.360 1.00 63.06 506 GLY A CA 1
ATOM 4186 C C . GLY A 1 506 ? 26.257 -9.139 -34.629 1.00 63.06 506 GLY A C 1
ATOM 4187 O O . GLY A 1 506 ? 25.214 -9.491 -35.180 1.00 63.06 506 GLY A O 1
ATOM 4188 N N . GLU A 1 507 ? 27.204 -10.028 -34.314 1.00 73.31 507 GLU A N 1
ATOM 4189 C CA . GLU A 1 507 ? 27.099 -11.483 -34.516 1.00 73.31 507 GLU A CA 1
ATOM 4190 C C . GLU A 1 507 ? 25.836 -12.094 -33.888 1.00 73.31 507 GLU A C 1
ATOM 4192 O O . GLU A 1 507 ? 25.213 -12.984 -34.474 1.00 73.31 507 GLU A O 1
ATOM 4197 N N . PHE A 1 508 ? 25.405 -11.561 -32.745 1.00 75.56 508 PHE A N 1
ATOM 4198 C CA . PHE A 1 508 ? 24.244 -12.052 -32.000 1.00 75.56 508 PHE A CA 1
ATOM 4199 C C . PHE A 1 508 ? 23.038 -11.107 -32.033 1.00 75.56 508 PHE A C 1
ATOM 4201 O O . PHE A 1 508 ? 22.040 -11.383 -31.372 1.00 75.56 508 PHE A O 1
ATOM 4208 N N . ALA A 1 509 ? 23.095 -10.015 -32.799 1.00 81.69 509 ALA A N 1
ATOM 4209 C CA . ALA A 1 509 ? 21.993 -9.066 -32.943 1.00 81.69 509 ALA A CA 1
ATOM 4210 C C . ALA A 1 509 ? 20.948 -9.594 -33.931 1.00 81.69 509 ALA A C 1
ATOM 4212 O O . ALA A 1 509 ? 20.830 -9.123 -35.065 1.00 81.69 509 ALA A O 1
ATOM 4213 N N . VAL A 1 510 ? 20.242 -10.632 -33.485 1.00 91.62 510 VAL A N 1
ATOM 4214 C CA . VAL A 1 510 ? 19.209 -11.323 -34.249 1.00 91.62 510 VAL A CA 1
ATOM 4215 C C . VAL A 1 510 ? 17.840 -11.197 -33.595 1.00 91.62 510 VAL A C 1
ATOM 4217 O O . VAL A 1 510 ? 17.729 -11.136 -32.364 1.00 91.62 510 VAL A O 1
ATOM 4220 N N . SER A 1 511 ? 16.808 -11.192 -34.429 1.00 94.19 511 SER A N 1
ATOM 4221 C CA . SER A 1 511 ? 15.403 -11.201 -34.023 1.00 94.19 511 SER A CA 1
ATOM 4222 C C . SER A 1 511 ? 14.546 -12.024 -34.983 1.00 94.19 511 SER A C 1
ATOM 4224 O O . SER A 1 511 ? 14.915 -12.246 -36.139 1.00 94.19 511 SER A O 1
ATOM 4226 N N . VAL A 1 512 ? 13.401 -12.500 -34.499 1.00 95.94 512 VAL A N 1
ATOM 4227 C CA . VAL A 1 512 ? 12.404 -13.226 -35.292 1.00 95.94 512 VAL A CA 1
ATOM 4228 C C . VAL A 1 512 ? 11.037 -12.595 -35.056 1.00 95.94 512 VAL A C 1
ATOM 4230 O O . VAL A 1 512 ? 10.668 -12.352 -33.911 1.00 95.94 512 VAL A O 1
ATOM 4233 N N . VAL A 1 513 ? 10.279 -12.335 -36.123 1.00 95.56 513 VAL A N 1
ATOM 4234 C CA . VAL A 1 513 ? 8.961 -11.687 -36.071 1.00 95.56 513 VAL A CA 1
ATOM 4235 C C . VAL A 1 513 ? 7.947 -12.473 -36.900 1.00 95.56 513 VAL A C 1
ATOM 4237 O O . VAL A 1 513 ? 8.153 -12.741 -38.085 1.00 95.56 513 VAL A O 1
ATOM 4240 N N . SER A 1 514 ? 6.811 -12.803 -36.285 1.00 93.00 514 SER A N 1
ATOM 4241 C CA . SER A 1 514 ? 5.675 -13.424 -36.970 1.00 93.00 514 SER A CA 1
ATOM 4242 C C . SER A 1 514 ? 4.842 -12.372 -37.703 1.00 93.00 514 SER A C 1
ATOM 4244 O O . SER A 1 514 ? 4.466 -11.351 -37.115 1.00 93.00 514 SER A O 1
ATOM 4246 N N . VAL A 1 515 ? 4.499 -12.624 -38.969 1.00 91.12 515 VAL A N 1
ATOM 4247 C CA . VAL A 1 515 ? 3.681 -11.702 -39.788 1.00 91.12 515 VAL A CA 1
ATOM 4248 C C . VAL A 1 515 ? 2.243 -12.185 -40.015 1.00 91.12 515 VAL A C 1
ATOM 4250 O O . VAL A 1 515 ? 1.400 -11.440 -40.520 1.00 91.12 515 VAL A O 1
ATOM 4253 N N . THR A 1 516 ? 1.925 -13.424 -39.643 1.00 84.56 516 THR A N 1
ATOM 4254 C CA . THR A 1 516 ? 0.659 -14.078 -40.001 1.00 84.56 516 THR A CA 1
ATOM 4255 C C . THR A 1 516 ? -0.553 -13.440 -39.328 1.00 84.56 516 THR A C 1
ATOM 4257 O O . THR A 1 516 ? -0.616 -13.340 -38.109 1.00 84.56 516 THR A O 1
ATOM 4260 N N . LYS A 1 517 ? -1.565 -13.072 -40.134 1.00 81.94 517 LYS A N 1
ATOM 4261 C CA . LYS A 1 517 ? -2.831 -12.434 -39.702 1.00 81.94 517 LYS A CA 1
ATOM 4262 C C . LYS A 1 517 ? -2.647 -11.085 -38.990 1.00 81.94 517 LYS A C 1
ATOM 4264 O O . LYS A 1 517 ? -3.484 -10.696 -38.177 1.00 81.94 517 LYS A O 1
ATOM 4269 N N . ARG A 1 518 ? -1.579 -10.350 -39.308 1.00 84.12 518 ARG A N 1
ATOM 4270 C CA . ARG A 1 518 ? -1.260 -9.056 -38.690 1.00 84.12 518 ARG A CA 1
ATOM 4271 C C . ARG A 1 518 ? -1.272 -7.929 -39.716 1.00 84.12 518 ARG A C 1
ATOM 4273 O O . ARG A 1 518 ? -1.036 -8.138 -40.902 1.00 84.12 518 ARG A O 1
ATOM 4280 N N . SER A 1 519 ? -1.572 -6.715 -39.259 1.00 86.38 519 SER A N 1
ATOM 4281 C CA . SER A 1 519 ? -1.444 -5.517 -40.093 1.00 86.38 519 SER A CA 1
ATOM 4282 C C . SER A 1 519 ? 0.030 -5.127 -40.235 1.00 86.38 519 SER A C 1
ATOM 4284 O O . SER A 1 519 ? 0.816 -5.353 -39.316 1.00 86.38 519 SER A O 1
ATOM 4286 N N . LYS A 1 520 ? 0.396 -4.472 -41.347 1.00 85.38 520 LYS A N 1
ATOM 4287 C CA . LYS A 1 520 ? 1.756 -3.936 -41.566 1.00 85.38 520 LYS A CA 1
ATOM 4288 C C . LYS A 1 520 ? 2.230 -3.079 -40.394 1.00 85.38 520 LYS A C 1
ATOM 4290 O O . LYS A 1 520 ? 3.346 -3.240 -39.925 1.00 85.38 520 LYS A O 1
ATOM 4295 N N . LYS A 1 521 ? 1.335 -2.241 -39.860 1.00 79.38 521 LYS A N 1
ATOM 4296 C CA . LYS A 1 521 ? 1.605 -1.421 -38.677 1.00 79.38 521 LYS A CA 1
ATOM 4297 C C . LYS A 1 521 ? 1.979 -2.271 -37.456 1.00 79.38 521 LYS A C 1
ATOM 4299 O O . LYS A 1 521 ? 2.998 -2.002 -36.841 1.00 79.38 521 LYS A O 1
ATOM 4304 N N . SER A 1 522 ? 1.202 -3.310 -37.140 1.00 78.38 522 SER A N 1
ATOM 4305 C CA . SER A 1 522 ? 1.494 -4.178 -35.990 1.00 78.38 522 SER A CA 1
ATOM 4306 C C . SER A 1 522 ? 2.805 -4.947 -36.168 1.00 78.38 522 SER A C 1
ATOM 4308 O O . SER A 1 522 ? 3.567 -5.095 -35.217 1.00 78.38 522 SER A O 1
ATOM 4310 N N . VAL A 1 523 ? 3.092 -5.416 -37.387 1.00 85.38 523 VAL A N 1
ATOM 4311 C CA . VAL A 1 523 ? 4.369 -6.071 -37.698 1.00 85.38 523 VAL A CA 1
ATOM 4312 C C . VAL A 1 523 ? 5.527 -5.094 -37.497 1.00 85.38 523 VAL A C 1
ATOM 4314 O O . VAL A 1 523 ? 6.463 -5.430 -36.783 1.00 85.38 523 VAL A O 1
ATOM 4317 N N . ALA A 1 524 ? 5.436 -3.876 -38.038 1.00 84.69 524 ALA A N 1
ATOM 4318 C CA . ALA A 1 524 ? 6.459 -2.842 -37.889 1.00 84.69 524 ALA A CA 1
ATOM 4319 C C . ALA A 1 524 ? 6.674 -2.408 -36.425 1.00 84.69 524 ALA A C 1
ATOM 4321 O O . ALA A 1 524 ? 7.813 -2.209 -36.011 1.00 84.69 524 ALA A O 1
ATOM 4322 N N . GLU A 1 525 ? 5.612 -2.322 -35.617 1.00 78.81 525 GLU A N 1
ATOM 4323 C CA . GLU A 1 525 ? 5.714 -2.061 -34.172 1.00 78.81 525 GLU A CA 1
ATOM 4324 C C . GLU A 1 525 ? 6.510 -3.165 -33.457 1.00 78.81 525 GLU A C 1
ATOM 4326 O O . GLU A 1 525 ? 7.397 -2.859 -32.662 1.00 78.81 525 GLU A O 1
ATOM 4331 N N . THR A 1 526 ? 6.263 -4.442 -33.778 1.00 82.62 526 THR A N 1
ATOM 4332 C CA . THR A 1 526 ? 7.067 -5.555 -33.245 1.00 82.62 526 THR A CA 1
ATOM 4333 C C . THR A 1 526 ? 8.494 -5.536 -33.778 1.00 82.62 526 THR A C 1
ATOM 4335 O O . THR A 1 526 ? 9.418 -5.750 -33.008 1.00 82.62 526 THR A O 1
ATOM 4338 N N . MET A 1 527 ? 8.719 -5.220 -35.056 1.00 90.50 527 MET A N 1
ATOM 4339 C CA . MET A 1 527 ? 10.080 -5.076 -35.585 1.00 90.50 527 MET A CA 1
ATOM 4340 C C . MET A 1 527 ? 10.867 -4.011 -34.811 1.00 90.50 527 MET A C 1
ATOM 4342 O O . MET A 1 527 ? 12.003 -4.256 -34.414 1.00 90.50 527 MET A O 1
ATOM 4346 N N . ALA A 1 528 ? 10.258 -2.853 -34.545 1.00 82.31 528 ALA A N 1
ATOM 4347 C CA . ALA A 1 528 ? 10.882 -1.799 -33.752 1.00 82.31 528 ALA A CA 1
ATOM 4348 C C . ALA A 1 528 ? 11.085 -2.213 -32.279 1.00 82.31 528 ALA A C 1
ATOM 4350 O O . ALA A 1 528 ? 12.101 -1.878 -31.676 1.00 82.31 528 ALA A O 1
ATOM 4351 N N . HIS A 1 529 ? 10.168 -2.989 -31.700 1.00 78.31 529 HIS A N 1
ATOM 4352 C CA . HIS A 1 529 ? 10.349 -3.577 -30.370 1.00 78.31 529 HIS A CA 1
ATOM 4353 C C . HIS A 1 529 ? 11.585 -4.496 -30.315 1.00 78.31 529 HIS A C 1
ATOM 4355 O O . HIS A 1 529 ? 12.467 -4.317 -29.474 1.00 78.31 529 HIS A O 1
ATOM 4361 N N . GLU A 1 530 ? 11.703 -5.426 -31.264 1.00 85.19 530 GLU A N 1
ATOM 4362 C CA . GLU A 1 530 ? 12.804 -6.392 -31.313 1.00 85.19 530 GLU A CA 1
ATOM 4363 C C . GLU A 1 530 ? 14.165 -5.742 -31.623 1.00 85.19 530 GLU A C 1
ATOM 4365 O O . GLU A 1 530 ? 15.184 -6.091 -31.018 1.00 85.19 530 GLU A O 1
ATOM 4370 N N . ILE A 1 531 ? 14.206 -4.747 -32.520 1.00 82.06 531 ILE A N 1
ATOM 4371 C CA . ILE A 1 531 ? 15.420 -3.945 -32.759 1.00 82.06 531 ILE A CA 1
ATOM 4372 C C . ILE A 1 531 ? 15.810 -3.200 -31.473 1.00 82.06 531 ILE A C 1
ATOM 4374 O O . ILE A 1 531 ? 16.997 -3.107 -31.147 1.00 82.06 531 ILE A O 1
ATOM 4378 N N . GLY A 1 532 ? 14.825 -2.739 -30.694 1.00 70.56 532 GLY A N 1
ATOM 4379 C CA . GLY A 1 532 ? 15.029 -2.181 -29.360 1.00 70.56 532 GLY A CA 1
ATOM 4380 C C . GLY A 1 532 ? 15.782 -3.139 -28.435 1.00 70.56 532 GLY A C 1
ATOM 4381 O O . GLY A 1 532 ? 16.798 -2.757 -27.853 1.00 70.56 532 GLY A O 1
ATOM 4382 N N . HIS A 1 533 ? 15.365 -4.401 -28.348 1.00 69.19 533 HIS A N 1
ATOM 4383 C CA . HIS A 1 533 ? 16.087 -5.427 -27.587 1.00 69.19 533 HIS A CA 1
ATOM 4384 C C . HIS A 1 533 ? 17.519 -5.656 -28.085 1.00 69.19 533 HIS A C 1
ATOM 4386 O O . HIS A 1 533 ? 18.453 -5.723 -27.278 1.00 69.19 533 HIS A O 1
ATOM 4392 N N . ASN A 1 534 ? 17.740 -5.692 -29.402 1.00 75.00 534 ASN A N 1
ATOM 4393 C CA . ASN A 1 534 ? 19.088 -5.824 -29.963 1.00 75.00 534 ASN A CA 1
ATOM 4394 C C . ASN A 1 534 ? 19.998 -4.616 -29.635 1.00 75.00 534 ASN A C 1
ATOM 4396 O O . ASN A 1 534 ? 21.206 -4.802 -29.459 1.00 75.00 534 ASN A O 1
ATOM 4400 N N . LEU A 1 535 ? 19.417 -3.417 -29.485 1.00 65.44 535 LEU A N 1
ATOM 4401 C CA . LEU A 1 535 ? 20.057 -2.194 -28.965 1.00 65.44 535 LEU A CA 1
ATOM 4402 C C . LEU A 1 535 ? 20.224 -2.192 -27.431 1.00 65.44 535 LEU A C 1
ATOM 4404 O O . LEU A 1 535 ? 20.776 -1.249 -26.866 1.00 65.44 535 LEU A O 1
ATOM 4408 N N . GLY A 1 536 ? 19.744 -3.236 -26.752 1.00 57.19 536 GLY A N 1
ATOM 4409 C CA . GLY A 1 536 ? 19.837 -3.424 -25.306 1.00 57.19 536 GLY A CA 1
ATOM 4410 C C . GLY A 1 536 ? 18.697 -2.792 -24.506 1.00 57.19 536 GLY A C 1
ATOM 4411 O O . GLY A 1 536 ? 18.825 -2.649 -23.290 1.00 57.19 536 GLY A O 1
ATOM 4412 N N . MET A 1 537 ? 17.593 -2.392 -25.142 1.00 61.00 537 MET A N 1
ATOM 4413 C CA . MET A 1 537 ? 16.392 -1.935 -24.438 1.00 61.00 537 MET A CA 1
ATOM 4414 C C . MET A 1 537 ? 15.737 -3.117 -23.716 1.00 61.00 537 MET A C 1
ATOM 4416 O O . MET A 1 537 ? 15.630 -4.211 -24.267 1.00 61.00 537 MET A O 1
ATOM 4420 N N . LEU A 1 538 ? 15.293 -2.906 -22.480 1.00 56.72 538 LEU A N 1
ATOM 4421 C CA . LEU A 1 538 ? 14.511 -3.885 -21.721 1.00 56.72 538 LEU A CA 1
ATOM 4422 C C . LEU A 1 538 ? 13.025 -3.524 -21.782 1.00 56.72 538 LEU A C 1
ATOM 4424 O O . LEU A 1 538 ? 12.675 -2.391 -22.123 1.00 56.72 538 LEU A O 1
ATOM 4428 N N . HIS A 1 539 ? 12.156 -4.474 -21.427 1.00 55.50 539 HIS A N 1
ATOM 4429 C CA . HIS A 1 539 ? 10.737 -4.173 -21.288 1.00 55.50 539 HIS A CA 1
ATOM 4430 C C . HIS A 1 539 ? 10.518 -3.039 -20.275 1.00 55.50 539 HIS A C 1
ATOM 4432 O O . HIS A 1 539 ? 11.151 -2.987 -19.218 1.00 55.50 539 HIS A O 1
ATOM 4438 N N . ASN A 1 540 ? 9.593 -2.134 -20.584 1.00 51.56 540 ASN A N 1
ATOM 4439 C CA . ASN A 1 540 ? 9.184 -1.077 -19.674 1.00 51.56 540 ASN A CA 1
ATOM 4440 C C . ASN A 1 540 ? 8.538 -1.698 -18.430 1.00 51.56 540 ASN A C 1
ATOM 4442 O O . ASN A 1 540 ? 7.638 -2.531 -18.540 1.00 51.56 540 ASN A O 1
ATOM 4446 N N . ALA A 1 541 ? 8.915 -1.221 -17.243 1.00 45.38 541 ALA A N 1
ATOM 4447 C CA . ALA A 1 541 ? 8.170 -1.519 -16.025 1.00 45.38 541 ALA A CA 1
ATOM 4448 C C . ALA A 1 541 ? 6.709 -1.032 -16.147 1.00 45.38 541 ALA A C 1
ATOM 4450 O O . ALA A 1 541 ? 6.419 -0.068 -16.859 1.00 45.38 541 ALA A O 1
ATOM 4451 N N . ALA A 1 542 ? 5.793 -1.628 -15.375 1.00 42.28 542 ALA A N 1
ATOM 4452 C CA . ALA A 1 542 ? 4.345 -1.353 -15.389 1.00 42.28 542 ALA A CA 1
ATOM 4453 C C . ALA A 1 542 ? 3.918 0.123 -15.152 1.00 42.28 542 ALA A C 1
ATOM 4455 O O . ALA A 1 542 ? 2.729 0.430 -15.176 1.00 42.28 542 ALA A O 1
ATOM 4456 N N . LYS A 1 543 ? 4.862 1.048 -14.921 1.00 41.81 543 LYS A N 1
ATOM 4457 C CA . LYS A 1 543 ? 4.651 2.489 -14.702 1.00 41.81 543 LYS A CA 1
ATOM 4458 C C . LYS A 1 543 ? 5.041 3.382 -15.894 1.00 41.81 543 LYS A C 1
ATOM 4460 O O . LYS A 1 543 ? 5.251 4.577 -15.703 1.00 41.81 543 LYS A O 1
ATOM 4465 N N . CYS A 1 544 ? 5.130 2.862 -17.119 1.00 43.16 544 CYS A N 1
ATOM 4466 C CA . CYS A 1 544 ? 5.198 3.737 -18.297 1.00 43.16 544 CYS A CA 1
ATOM 4467 C C . CYS A 1 544 ? 3.832 4.429 -18.489 1.00 43.16 544 CYS A C 1
ATOM 4469 O O . CYS A 1 544 ? 2.880 3.803 -18.948 1.00 43.16 544 CYS A O 1
ATOM 4471 N N . ILE A 1 545 ? 3.702 5.694 -18.065 1.00 47.28 545 ILE A N 1
ATOM 4472 C CA . ILE A 1 545 ? 2.459 6.474 -18.182 1.00 47.28 545 ILE A CA 1
ATOM 4473 C C . ILE A 1 545 ? 2.586 7.422 -19.376 1.00 47.28 545 ILE A C 1
ATOM 4475 O O . ILE A 1 545 ? 3.065 8.548 -19.248 1.00 47.28 545 ILE A O 1
ATOM 4479 N N . CYS A 1 546 ? 2.117 6.974 -20.537 1.00 45.94 546 CYS A N 1
ATOM 4480 C CA . CYS A 1 546 ? 1.858 7.840 -21.682 1.00 45.94 546 CYS A CA 1
ATOM 4481 C C . CYS A 1 546 ? 0.354 8.137 -21.722 1.00 45.94 546 CYS A C 1
ATOM 4483 O O . CYS A 1 546 ? -0.475 7.235 -21.636 1.00 45.94 546 CYS A O 1
ATOM 4485 N N . SER A 1 547 ? -0.023 9.411 -21.819 1.00 42.66 547 SER A N 1
ATOM 4486 C CA . SER A 1 547 ? -1.403 9.880 -21.626 1.00 42.66 547 SER A CA 1
ATOM 4487 C C . SER A 1 547 ? -2.429 9.322 -22.627 1.00 42.66 547 SER A C 1
ATOM 4489 O O . SER A 1 547 ? -3.625 9.519 -22.405 1.00 42.66 547 SER A O 1
ATOM 4491 N N . LYS A 1 548 ? -1.999 8.686 -23.733 1.00 44.19 548 LYS A N 1
ATOM 4492 C CA . LYS A 1 548 ? -2.881 8.279 -24.846 1.00 44.19 548 LYS A CA 1
ATOM 4493 C C . LYS A 1 548 ? -2.510 6.989 -25.605 1.00 44.19 548 LYS A C 1
ATOM 4495 O O . LYS A 1 548 ? -3.359 6.536 -26.368 1.00 44.19 548 LYS A O 1
ATOM 4500 N N . THR A 1 549 ? -1.325 6.395 -25.429 1.00 49.06 549 THR A N 1
ATOM 4501 C CA . THR A 1 549 ? -0.872 5.211 -26.200 1.00 49.06 549 THR A CA 1
ATOM 4502 C C . THR A 1 549 ? 0.018 4.271 -25.369 1.00 49.06 549 THR A C 1
ATOM 4504 O O . THR A 1 549 ? 0.749 4.751 -24.501 1.00 49.06 549 THR A O 1
ATOM 4507 N N . PRO A 1 550 ? -0.032 2.942 -25.593 1.00 50.34 550 PRO A N 1
ATOM 4508 C CA . PRO A 1 550 ? 0.914 1.986 -25.019 1.00 50.34 550 PRO A CA 1
ATOM 4509 C C . PRO A 1 550 ? 2.350 2.234 -25.502 1.00 50.34 550 PRO A C 1
ATOM 4511 O O . PRO A 1 550 ? 2.596 2.611 -26.648 1.00 50.34 550 PRO A O 1
ATOM 4514 N N . CYS A 1 551 ? 3.309 2.034 -24.597 1.00 58.12 551 CYS A N 1
ATOM 4515 C CA . CYS A 1 551 ? 4.734 2.208 -24.870 1.00 58.12 551 CYS A CA 1
ATOM 4516 C C . CYS A 1 551 ? 5.265 1.022 -25.689 1.00 58.12 551 CYS A C 1
ATOM 4518 O O . CYS A 1 551 ? 4.976 -0.114 -25.335 1.00 58.12 551 CYS A O 1
ATOM 4520 N N . ILE A 1 552 ? 6.097 1.246 -26.713 1.00 64.31 552 ILE A N 1
ATOM 4521 C CA . ILE A 1 552 ? 6.528 0.147 -27.603 1.00 64.31 552 ILE A CA 1
ATOM 4522 C C . ILE A 1 552 ? 7.308 -0.952 -26.892 1.00 64.31 552 ILE A C 1
ATOM 4524 O O . ILE A 1 552 ? 7.060 -2.113 -27.173 1.00 64.31 552 ILE A O 1
ATOM 4528 N N . MET A 1 553 ? 8.158 -0.625 -25.916 1.00 65.50 553 MET A N 1
ATOM 4529 C CA . MET A 1 553 ? 8.840 -1.642 -25.100 1.00 65.50 553 MET A CA 1
ATOM 4530 C C . MET A 1 553 ? 7.972 -2.184 -23.947 1.00 65.50 553 MET A C 1
ATOM 4532 O O . MET A 1 553 ? 8.500 -2.790 -23.027 1.00 65.50 553 MET A O 1
ATOM 4536 N N . ARG A 1 554 ? 6.663 -1.907 -23.879 1.00 59.72 554 ARG A N 1
ATOM 4537 C CA . ARG A 1 554 ? 5.804 -2.444 -22.808 1.00 59.72 554 ARG A CA 1
ATOM 4538 C C . ARG A 1 554 ? 5.690 -3.964 -22.949 1.00 59.72 554 ARG A C 1
ATOM 4540 O O . ARG A 1 554 ? 5.502 -4.464 -24.050 1.00 59.72 554 ARG A O 1
ATOM 4547 N N . GLU A 1 555 ? 5.754 -4.670 -21.824 1.00 52.44 555 GLU A N 1
ATOM 4548 C CA . GLU A 1 555 ? 5.364 -6.079 -21.756 1.00 52.44 555 GLU A CA 1
ATOM 4549 C C . GLU A 1 555 ? 3.840 -6.150 -21.934 1.00 52.44 555 GLU A C 1
ATOM 4551 O O . GLU A 1 555 ? 3.080 -5.741 -21.051 1.00 52.44 555 GLU A O 1
ATOM 4556 N N . GLU A 1 556 ? 3.384 -6.543 -23.119 1.00 51.59 556 GLU A N 1
ATOM 4557 C CA . GLU A 1 556 ? 1.964 -6.606 -23.452 1.00 51.59 556 GLU A CA 1
ATOM 4558 C C . GLU A 1 556 ? 1.575 -8.024 -23.898 1.00 51.59 556 GLU A C 1
ATOM 4560 O O . GLU A 1 556 ? 1.941 -8.484 -24.979 1.00 51.59 556 GLU A O 1
ATOM 4565 N N . ASP A 1 557 ? 0.782 -8.699 -23.059 1.00 43.62 557 ASP A N 1
ATOM 4566 C CA . ASP A 1 557 ? -0.085 -9.817 -23.444 1.00 43.62 557 ASP A CA 1
ATOM 4567 C C . ASP A 1 557 ? -1.180 -9.287 -24.391 1.00 43.62 557 ASP A C 1
ATOM 4569 O O . ASP A 1 557 ? -2.248 -8.873 -23.935 1.00 43.62 557 ASP A O 1
ATOM 4573 N N . ASN A 1 558 ? -0.952 -9.247 -25.706 1.00 43.12 558 ASN A N 1
ATOM 4574 C CA . ASN A 1 558 ? -1.870 -8.532 -26.603 1.00 43.12 558 ASN A CA 1
ATOM 4575 C C . ASN A 1 558 ? -2.975 -9.394 -27.234 1.00 43.12 558 ASN A C 1
ATOM 4577 O O . ASN A 1 558 ? -2.792 -10.051 -28.262 1.00 43.12 558 ASN A O 1
ATOM 4581 N N . ASP A 1 559 ? -4.175 -9.275 -26.651 1.00 29.09 559 ASP A N 1
ATOM 4582 C CA . ASP A 1 559 ? -5.417 -9.174 -27.423 1.00 29.09 559 ASP A CA 1
ATOM 4583 C C . ASP A 1 559 ? -5.346 -7.942 -28.345 1.00 29.09 559 ASP A C 1
ATOM 4585 O O . ASP A 1 559 ? -4.795 -6.899 -28.000 1.00 29.09 559 ASP A O 1
ATOM 4589 N N . GLY A 1 560 ? -5.861 -8.095 -29.563 1.00 34.53 560 GLY A N 1
ATOM 4590 C CA . GLY A 1 560 ? -5.625 -7.172 -30.663 1.00 34.53 560 GLY A CA 1
ATOM 4591 C C . GLY A 1 560 ? -6.166 -5.748 -30.493 1.00 34.53 560 GLY A C 1
ATOM 4592 O O . GLY A 1 560 ? -7.171 -5.502 -29.836 1.00 34.53 560 GLY A O 1
ATOM 4593 N N . ALA A 1 561 ? -5.527 -4.867 -31.266 1.00 34.62 561 ALA A N 1
ATOM 4594 C CA . ALA A 1 561 ? -5.965 -3.535 -31.674 1.00 34.62 561 ALA A CA 1
ATOM 4595 C C . ALA A 1 561 ? -6.060 -2.473 -30.565 1.00 34.62 561 ALA A C 1
ATOM 4597 O O . ALA A 1 561 ? -7.133 -2.225 -30.036 1.00 34.62 561 ALA A O 1
ATOM 4598 N N . ASP A 1 562 ? -4.963 -1.741 -30.342 1.00 28.23 562 ASP A N 1
ATOM 4599 C CA . ASP A 1 562 ? -4.967 -0.274 -30.408 1.00 28.23 562 ASP A CA 1
ATOM 4600 C C . ASP A 1 562 ? -3.534 0.299 -30.467 1.00 28.23 562 ASP A C 1
ATOM 4602 O O . ASP A 1 562 ? -2.559 -0.343 -30.100 1.00 28.23 562 ASP A O 1
ATOM 4606 N N . ARG A 1 563 ? -3.423 1.496 -31.052 1.00 35.19 563 ARG A N 1
ATOM 4607 C CA . ARG A 1 563 ? -2.218 2.182 -31.569 1.00 35.19 563 ARG A CA 1
ATOM 4608 C C . ARG A 1 563 ? -1.004 2.206 -30.619 1.00 35.19 563 ARG A C 1
ATOM 4610 O O . ARG A 1 563 ? -1.108 2.838 -29.575 1.00 35.19 563 ARG A O 1
ATOM 4617 N N . ALA A 1 564 ? 0.173 1.750 -31.061 1.00 34.75 564 ALA A N 1
ATOM 4618 C CA . ALA A 1 564 ? 1.448 2.167 -30.472 1.00 34.75 564 ALA A CA 1
ATOM 4619 C C . ALA A 1 564 ? 2.093 3.302 -31.304 1.00 34.75 564 ALA A C 1
ATOM 4621 O O . ALA A 1 564 ? 1.881 3.423 -32.516 1.00 34.75 564 ALA A O 1
ATOM 4622 N N . GLU A 1 565 ? 2.837 4.181 -30.635 1.00 29.97 565 GLU A N 1
ATOM 4623 C CA . GLU A 1 565 ? 3.736 5.182 -31.228 1.00 29.97 565 GLU A CA 1
ATOM 4624 C C . GLU A 1 565 ? 5.088 5.036 -30.513 1.00 29.97 565 GLU A C 1
ATOM 4626 O O . GLU A 1 565 ? 5.114 4.918 -29.283 1.00 29.97 565 GLU A O 1
ATOM 4631 N N . ILE A 1 566 ? 6.217 5.052 -31.236 1.00 36.22 566 ILE A N 1
ATOM 4632 C CA . ILE A 1 566 ? 7.508 5.306 -30.580 1.00 36.22 566 ILE A CA 1
ATOM 4633 C C . ILE A 1 566 ? 7.466 6.797 -30.297 1.00 36.22 566 ILE A C 1
ATOM 4635 O O . ILE A 1 566 ? 7.564 7.636 -31.191 1.00 36.22 566 ILE A O 1
ATOM 4639 N N . ILE A 1 567 ? 7.271 7.142 -29.039 1.00 31.03 567 ILE A N 1
ATOM 4640 C CA . ILE A 1 567 ? 7.436 8.520 -28.620 1.00 31.03 567 ILE A CA 1
ATOM 4641 C C . ILE A 1 567 ? 8.943 8.784 -28.535 1.00 31.03 567 ILE A C 1
ATOM 4643 O O . ILE A 1 567 ? 9.706 7.900 -28.135 1.00 31.03 567 ILE A O 1
ATOM 4647 N N . ARG A 1 568 ? 9.373 9.993 -28.936 1.00 34.09 568 ARG A N 1
ATOM 4648 C CA . ARG A 1 568 ? 10.742 10.503 -28.718 1.00 34.09 568 ARG A CA 1
ATOM 4649 C C . ARG A 1 568 ? 11.212 10.049 -27.338 1.00 34.09 568 ARG A C 1
ATOM 4651 O O . ARG A 1 568 ? 10.484 10.261 -26.392 1.00 34.09 568 ARG A O 1
ATOM 4658 N N . GLY A 1 569 ? 12.375 9.398 -27.253 1.00 32.28 569 GLY A N 1
ATOM 4659 C CA . GLY A 1 569 ? 13.242 9.253 -26.068 1.00 32.28 569 GLY A CA 1
ATOM 4660 C C . GLY A 1 569 ? 12.680 8.843 -24.695 1.00 32.28 569 GLY A C 1
ATOM 4661 O O . GLY A 1 569 ? 12.854 9.598 -23.746 1.00 32.28 569 GLY A O 1
ATOM 4662 N N . ASN A 1 570 ? 12.147 7.636 -24.490 1.00 27.33 570 ASN A N 1
ATOM 4663 C CA . ASN A 1 570 ? 12.040 7.079 -23.122 1.00 27.33 570 ASN A CA 1
ATOM 4664 C C . ASN A 1 570 ? 13.407 6.482 -22.675 1.00 27.33 570 ASN A C 1
ATOM 4666 O O . ASN A 1 570 ? 13.852 5.573 -23.351 1.00 27.33 570 ASN A O 1
ATOM 4670 N N . ARG A 1 571 ? 14.062 6.843 -21.541 1.00 32.75 571 ARG A N 1
ATOM 4671 C CA . ARG A 1 571 ? 15.210 6.103 -20.893 1.00 32.75 571 ARG A CA 1
ATOM 4672 C C . ARG A 1 571 ? 14.756 4.715 -20.376 1.00 32.75 571 ARG A C 1
ATOM 4674 O O . ARG A 1 571 ? 14.964 4.357 -19.223 1.00 32.75 571 ARG A O 1
ATOM 4681 N N . CYS A 1 572 ? 14.182 3.885 -21.229 1.00 28.50 572 CYS A N 1
ATOM 4682 C CA . CYS A 1 572 ? 14.718 2.530 -21.385 1.00 28.50 572 CYS A CA 1
ATOM 4683 C C . CYS A 1 572 ? 15.667 2.454 -22.605 1.00 28.50 572 CYS A C 1
ATOM 4685 O O . CYS A 1 572 ? 16.410 1.488 -22.736 1.00 28.50 572 CYS A O 1
ATOM 4687 N N . THR A 1 573 ? 15.705 3.497 -23.451 1.00 39.16 573 THR A N 1
ATOM 4688 C CA . THR A 1 573 ? 16.529 3.601 -24.665 1.00 39.16 573 THR A CA 1
ATOM 4689 C C . THR A 1 573 ? 17.895 4.250 -24.434 1.00 39.16 573 THR A C 1
ATOM 4691 O O . THR A 1 573 ? 18.851 3.901 -25.114 1.00 39.16 573 THR A O 1
ATOM 4694 N N . GLU A 1 574 ? 18.031 5.166 -23.472 1.00 35.16 574 GLU A N 1
ATOM 4695 C CA . GLU A 1 574 ? 19.270 5.947 -23.298 1.00 35.16 574 GLU A CA 1
ATOM 4696 C C . GLU A 1 574 ? 20.398 5.167 -22.592 1.00 35.16 574 GLU A C 1
ATOM 4698 O O . GLU A 1 574 ? 21.538 5.248 -23.024 1.00 35.16 574 GLU A O 1
ATOM 4703 N N . ASN A 1 575 ? 20.128 4.316 -21.595 1.00 33.97 575 ASN A N 1
ATOM 4704 C CA . ASN A 1 575 ? 21.213 3.624 -20.873 1.00 33.97 575 ASN A CA 1
ATOM 4705 C C . ASN A 1 575 ? 21.930 2.527 -21.678 1.00 33.97 575 ASN A C 1
ATOM 4707 O O . ASN A 1 575 ? 23.050 2.154 -21.324 1.00 33.97 575 ASN A O 1
ATOM 4711 N N . SER A 1 576 ? 21.300 2.000 -22.725 1.00 36.84 576 SER A N 1
ATOM 4712 C CA . SER A 1 576 ? 21.856 0.915 -23.544 1.00 36.84 576 SER A CA 1
ATOM 4713 C C . SER A 1 576 ? 22.499 1.464 -24.813 1.00 36.84 576 SER A C 1
ATOM 4715 O O . SER A 1 576 ? 23.645 1.133 -25.110 1.00 36.84 576 SER A O 1
ATOM 4717 N N . VAL A 1 577 ? 21.829 2.416 -25.478 1.00 37.50 577 VAL A N 1
ATOM 4718 C CA . VAL A 1 577 ? 22.374 3.118 -26.648 1.00 37.50 577 VAL A CA 1
ATOM 4719 C C . VAL A 1 577 ? 23.559 4.008 -26.245 1.00 37.50 577 VAL A C 1
ATOM 4721 O O . VAL A 1 577 ? 24.576 4.007 -26.926 1.00 37.50 577 VAL A O 1
ATOM 4724 N N . GLU A 1 578 ? 23.523 4.695 -25.099 1.00 36.56 578 GLU A N 1
ATOM 4725 C CA . GLU A 1 578 ? 24.630 5.561 -24.660 1.00 36.56 578 GLU A CA 1
ATOM 4726 C C . GLU A 1 578 ? 25.825 4.770 -24.086 1.00 36.56 578 GLU A C 1
ATOM 4728 O O . GLU A 1 578 ? 26.972 5.157 -24.306 1.00 36.56 578 GLU A O 1
ATOM 4733 N N . LYS A 1 579 ? 25.610 3.607 -23.442 1.00 34.62 579 LYS A N 1
ATOM 4734 C CA . LYS A 1 579 ? 26.711 2.691 -23.055 1.00 34.62 579 LYS A CA 1
ATOM 4735 C C . LYS A 1 579 ? 27.456 2.147 -24.274 1.00 34.62 579 LYS A C 1
ATOM 4737 O O . LYS A 1 579 ? 28.684 2.109 -24.249 1.00 34.62 579 LYS A O 1
ATOM 4742 N N . VAL A 1 580 ? 26.717 1.798 -25.327 1.00 36.16 580 VAL A N 1
ATOM 4743 C CA . VAL A 1 580 ? 27.239 1.442 -26.653 1.00 36.16 580 VAL A CA 1
ATOM 4744 C C . VAL A 1 580 ? 28.058 2.588 -27.266 1.00 36.16 580 VAL A C 1
ATOM 4746 O O . VAL A 1 580 ? 29.167 2.378 -27.751 1.00 36.16 580 VAL A O 1
ATOM 4749 N N . LEU A 1 581 ? 27.538 3.818 -27.215 1.00 34.38 581 LEU A N 1
ATOM 4750 C CA . LEU A 1 581 ? 28.177 4.993 -27.818 1.00 34.38 581 LEU A CA 1
ATOM 4751 C C . LEU A 1 581 ? 29.416 5.468 -27.031 1.00 34.38 581 LEU A C 1
ATOM 4753 O O . LEU A 1 581 ? 30.356 6.008 -27.615 1.00 34.38 581 LEU A O 1
ATOM 4757 N N . ILE A 1 582 ? 29.450 5.264 -25.709 1.00 33.44 582 ILE A N 1
ATOM 4758 C CA . ILE A 1 582 ? 30.560 5.679 -24.836 1.00 33.44 582 ILE A CA 1
ATOM 4759 C C . ILE A 1 582 ? 31.678 4.623 -24.769 1.00 33.44 582 ILE A C 1
ATOM 4761 O O . ILE A 1 582 ? 32.849 5.010 -24.684 1.00 33.44 582 ILE A O 1
ATOM 4765 N N . SER A 1 583 ? 31.384 3.314 -24.845 1.00 31.55 583 SER A N 1
ATOM 4766 C CA . SER A 1 583 ? 32.428 2.268 -24.889 1.00 31.55 583 SER A CA 1
ATOM 4767 C C . SER A 1 583 ? 33.324 2.395 -26.126 1.00 31.55 583 SER A C 1
ATOM 4769 O O . SER A 1 583 ? 34.537 2.198 -26.043 1.00 31.55 583 SER A O 1
ATOM 4771 N N . GLU A 1 584 ? 32.746 2.827 -27.245 1.00 38.25 584 GLU A N 1
ATOM 4772 C CA . GLU A 1 584 ? 33.409 3.020 -28.539 1.00 38.25 584 GLU A CA 1
ATOM 4773 C C . GLU A 1 584 ? 34.307 4.260 -28.602 1.00 38.25 584 GLU A C 1
ATOM 4775 O O . GLU A 1 584 ? 35.267 4.291 -29.372 1.00 38.25 584 GLU A O 1
ATOM 4780 N N . ARG A 1 585 ? 34.115 5.255 -27.724 1.00 33.72 585 ARG A N 1
ATOM 4781 C CA . ARG A 1 585 ? 35.035 6.406 -27.644 1.00 33.72 585 ARG A CA 1
ATOM 4782 C C . ARG A 1 585 ? 36.459 5.997 -27.236 1.00 33.72 585 ARG A C 1
ATOM 4784 O O . ARG A 1 585 ? 37.389 6.782 -27.403 1.00 33.72 585 ARG A O 1
ATOM 4791 N N . LYS A 1 586 ? 36.634 4.777 -26.706 1.00 32.19 586 LYS A N 1
ATOM 4792 C CA . LYS A 1 586 ? 37.937 4.150 -26.426 1.00 32.19 586 LYS A CA 1
ATOM 4793 C C . LYS A 1 586 ? 38.421 3.179 -27.519 1.00 32.19 586 LYS A C 1
ATOM 4795 O O . LYS A 1 586 ? 39.596 2.828 -27.473 1.00 32.19 586 LYS A O 1
ATOM 4800 N N . ALA A 1 587 ? 37.568 2.762 -28.464 1.00 33.72 587 ALA A N 1
ATOM 4801 C CA . ALA A 1 587 ? 37.863 1.721 -29.463 1.00 33.72 587 ALA A CA 1
ATOM 4802 C C . ALA A 1 587 ? 37.848 2.204 -30.930 1.00 33.72 587 ALA A C 1
ATOM 4804 O O . ALA A 1 587 ? 38.432 1.542 -31.784 1.00 33.72 587 ALA A O 1
ATOM 4805 N N . GLY A 1 588 ? 37.237 3.357 -31.224 1.00 31.27 588 GLY A N 1
ATOM 4806 C CA . GLY A 1 588 ? 37.342 4.057 -32.507 1.00 31.27 588 GLY A CA 1
ATOM 4807 C C . GLY A 1 588 ? 36.995 3.235 -33.754 1.00 31.27 588 GLY A C 1
ATOM 4808 O O . GLY A 1 588 ? 37.733 3.356 -34.728 1.00 31.27 588 GLY A O 1
ATOM 4809 N N . THR A 1 589 ? 35.955 2.384 -33.747 1.00 39.81 589 THR A N 1
ATOM 4810 C CA . THR A 1 589 ? 35.750 1.442 -34.871 1.00 39.81 589 THR A CA 1
ATOM 4811 C C . THR A 1 589 ? 34.310 1.134 -35.326 1.00 39.81 589 THR A C 1
ATOM 4813 O O . THR A 1 589 ? 34.175 0.547 -36.397 1.00 39.81 589 THR A O 1
ATOM 4816 N N . ALA A 1 590 ? 33.223 1.536 -34.656 1.00 41.91 590 ALA A N 1
ATOM 4817 C CA . ALA A 1 590 ? 31.899 0.992 -35.020 1.00 41.91 590 ALA A CA 1
ATOM 4818 C C . ALA A 1 590 ? 31.088 1.699 -36.131 1.00 41.91 590 ALA A C 1
ATOM 4820 O O . ALA A 1 590 ? 30.239 1.036 -36.730 1.00 41.91 590 ALA A O 1
ATOM 4821 N N . PHE A 1 591 ? 31.302 2.983 -36.448 1.00 41.00 591 PHE A N 1
ATOM 4822 C CA . PHE A 1 591 ? 30.366 3.733 -37.320 1.00 41.00 591 PHE A CA 1
ATOM 4823 C C . PHE A 1 591 ? 30.969 4.370 -38.590 1.00 41.00 591 PHE A C 1
ATOM 4825 O O . PHE A 1 591 ? 30.219 4.927 -39.384 1.00 41.00 591 PHE A O 1
ATOM 4832 N N . ASP A 1 592 ? 32.273 4.211 -38.844 1.00 38.00 592 ASP A N 1
ATOM 4833 C CA . ASP A 1 592 ? 32.978 4.758 -40.026 1.00 38.00 592 ASP A CA 1
ATOM 4834 C C . ASP A 1 592 ? 33.148 3.734 -41.175 1.00 38.00 592 ASP A C 1
ATOM 4836 O O . ASP A 1 592 ? 34.108 3.790 -41.945 1.00 38.00 592 ASP A O 1
ATOM 4840 N N . VAL A 1 593 ? 32.251 2.749 -41.305 1.00 43.34 593 VAL A N 1
ATOM 4841 C CA . VAL A 1 593 ? 32.333 1.783 -42.414 1.00 43.34 593 VAL A CA 1
ATOM 4842 C C . VAL A 1 593 ? 31.581 2.337 -43.622 1.00 43.34 593 VAL A C 1
ATOM 4844 O O . VAL A 1 593 ? 30.356 2.432 -43.611 1.00 43.34 593 VAL A O 1
ATOM 4847 N N . GLU A 1 594 ? 32.308 2.685 -44.685 1.00 40.78 594 GLU A N 1
ATOM 4848 C CA . GLU A 1 594 ? 31.708 2.965 -45.990 1.00 40.78 594 GLU A CA 1
ATOM 4849 C C . GLU A 1 594 ? 31.020 1.692 -46.518 1.00 40.78 594 GLU A C 1
ATOM 4851 O O . GLU A 1 594 ? 31.659 0.776 -47.028 1.00 40.78 594 GLU A O 1
ATOM 4856 N N . TYR A 1 595 ? 29.689 1.631 -46.428 1.00 50.41 595 TYR A N 1
ATOM 4857 C CA . TYR A 1 595 ? 28.865 0.552 -47.001 1.00 50.41 595 TYR A CA 1
ATOM 4858 C C . TYR A 1 595 ? 28.791 0.594 -48.544 1.00 50.41 595 TYR A C 1
ATOM 4860 O O . TYR A 1 595 ? 27.966 -0.086 -49.150 1.00 50.41 595 TYR A O 1
ATOM 4868 N N . SER A 1 596 ? 29.645 1.389 -49.198 1.00 46.09 596 SER A N 1
ATOM 4869 C CA . SER A 1 596 ? 29.689 1.604 -50.651 1.00 46.09 596 SER A CA 1
ATOM 4870 C C . SER A 1 596 ? 30.055 0.342 -51.449 1.00 46.09 596 SER A C 1
ATOM 4872 O O . SER A 1 596 ? 29.734 0.259 -52.633 1.00 46.09 596 SER A O 1
ATOM 4874 N N . GLU A 1 597 ? 30.671 -0.657 -50.806 1.00 48.47 597 GLU A N 1
ATOM 4875 C CA . GLU A 1 597 ? 31.019 -1.959 -51.400 1.00 48.47 597 GLU A CA 1
ATOM 4876 C C . GLU A 1 597 ? 29.904 -3.020 -51.280 1.00 48.47 597 GLU A C 1
ATOM 4878 O O . GLU A 1 597 ? 30.017 -4.110 -51.846 1.00 48.47 597 GLU A O 1
ATOM 4883 N N . CYS A 1 598 ? 28.815 -2.726 -50.563 1.00 56.00 598 CYS A N 1
ATOM 4884 C CA . CYS A 1 598 ? 27.699 -3.647 -50.358 1.00 56.00 598 CYS A CA 1
ATOM 4885 C C . CYS A 1 598 ? 26.644 -3.445 -51.457 1.00 56.00 598 CYS A C 1
ATOM 4887 O O . CYS A 1 598 ? 25.806 -2.548 -51.383 1.00 56.00 598 CYS A O 1
ATOM 4889 N N . GLY A 1 599 ? 26.706 -4.261 -52.514 1.00 48.62 599 GLY 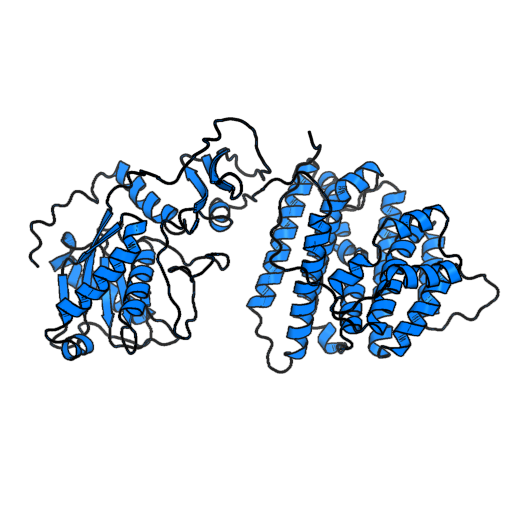A N 1
ATOM 4890 C CA . GLY A 1 599 ? 25.665 -4.308 -53.547 1.00 48.62 599 GLY A CA 1
ATOM 4891 C C . GLY A 1 599 ? 24.312 -4.741 -52.967 1.00 48.62 599 GLY A C 1
ATOM 4892 O O . GLY A 1 599 ? 24.282 -5.604 -52.091 1.00 48.62 599 GLY A O 1
ATOM 4893 N N . ARG A 1 600 ? 23.224 -4.120 -53.447 1.00 37.88 600 ARG A N 1
ATOM 4894 C CA . ARG A 1 600 ? 21.838 -4.506 -53.126 1.00 37.88 600 ARG A CA 1
ATOM 4895 C C . ARG A 1 600 ? 21.499 -5.906 -53.614 1.00 37.88 600 ARG A C 1
ATOM 4897 O O . ARG A 1 600 ? 21.945 -6.245 -54.736 1.00 37.88 600 ARG A O 1
#

Organism: NCBI:txid1965070

Sequence (600 aa):
MPRYVYQEIDIPYESKKRPFDGDFQNETRKLFLKHNALTEREKEKFDKEKLTYTADKIYHYARPEVFQTLCDYLVWAFIYDDYLETLGEAEAEEAIERIMKIGRGELVSNGKQLHPLEAVFIDIWASMTKLSPVEWQQRFLKSIYKWLAFAKIFATYNRAGETQSVAQFTGFRWFDIGTDFMLDLIEFASQKFLSSSVREDSVLRYLQHTLGNIIYTTNDIYSFEKELKLGLRSNSIIVYADEYDIPEQEALDKAFVFLRGQLKSCTRIECEIEFSAYNKKFHLILNRVANKFMAAFKEIVLLKKRKRVKCFSIDSEEDIINSNPLTLCEDIFAGLFKENGVYFEIDYEKTTNNQYIQVWSAAKNSFRCGFTKTEKSLIIIGRTFERNFWNITIPLLIVIDNVLSYYFESEIDRYVGELIDIVNDLYSPLNVEVILTGIKTWTEGDQIWLDEDAVATLEYFSAYNMKVLKPIHGKCYRNAMLLTAIQFSQRTTGIAKNNHICENDGEFAVSVVSVTKRSKKSVAETMAHEIGHNLGMLHNAAKCICSKTPCIMREEDNDGADRAEIIRGNRCTENSVEKVLISERKAGTAFDVEYSECGR

Radius of gyration: 31.38 Å; chains: 1; bounding box: 66×54×98 Å

InterPro domains:
  IPR001590 Peptidase M12B, ADAM/reprolysin [PF01421] (396-557)
  IPR001590 Peptidase M12B, ADAM/reprolysin [PS50215] (392-581)
  IPR008949 Isoprenoid synthase domain superfamily [G3DSA:1.10.600.10] (4-290)
  IPR008949 Isoprenoid synthase domain superfamily [SSF48576] (45-268)
  IPR024079 Metallopeptidase, catalytic domain superfamily [G3DSA:3.40.390.10] (386-587)
  IPR034027 Reprolysin domain, adamalysin-type [cd04269] (396-563)

Secondary structure (DSSP, 8-state):
--SS-EEP----------SS---HHHHHHHHHHHTT---HHHHHHHHHS-TTHHHHHHSTTS-HHHHHHHHHHHHHHHHHHHHHHTS-HHHHHHHHHHHHHHHHT-----SPPPPHHHHHHHHHHHHHHHTS-HHHHHHHHHHHHHHHHHHHHHHHHHHHT----HHHHHHHHHHHTTHHHHHHHHHHHHT-PPPHHHHT-HHHHHHHHHHHHHHHHHHHHHHHHHHHHHT---SHHHHHHHHHT--HHHHHHHHHHHHHHHHHHHHHHHHH----GGGHHHHHHHHHHHHHHHHHHHHHHHHS---EE-EE--S-HHHHHHHS--EEETTEEEEEEEETTEEEEEEEETTTTEEEEEEEE--TT--EES----S--EEEESS-----PPPEEEEEEEEE-HHHHHHHGGGHHHHHHHHHHHHHHHHGGGTEEEEEEEEEE-TTS-SS---S-HHHHHHHHHHHIIIIIHHHHTTT-SEEEEEES---STT--EEE-SS-TTSGGGTT-EEEEE-TT--HHHHHHHHHHHHHHHTTPPPBPTT---SSS--TTB-----S-------TT-TTSHHHHHHHHHHGGGT--SS---GGG---

Foldseek 3Di:
DPPAAAADDDQVFAWDFAPDDDPLLVVLVVLLVVLVVADPVRVVVSVVDPQLLLLRQQQSQFDPLLSSLVSNVSSLVVSVLVVLLPDDLVVLVVLLVLLLCLLVVNDDPPPDDDRSSSVSSNVSSVSLPVLDDPQLSVQLSVLSSQQSVLSSVLSVCQVVLHADAPVVLLVRQLSNLSLSNSLSSLCSRVSHDDDPVVCPDPLNVVLSSLVSLLRQLLVLLLCVVVCVVVSRQSGQLNNCCVNVVHDSNVSSLVSVVSNVVSSVVNVCSLPPDPDPPVCPVVNVSSCSNSNSSSNSVVVVSVVPPDPHFHWDDCPDPVRQCQVFWWDQAPNATFTWDDDPQKIWTWDADPVQRWIWIDIGHDDPPDTDTDDPPDDDGDTDDDPDPPDPDDQAEAEEEEEEFQVRCVVCPVCPVVLVVLLQVLLQQQCVLVNYHYDHLYYHYDNPHGPFDDDLAQVVNLVRVLVCLQPPVCVPPLLRGLAYEYEYQRNHPPLDFKAAAAQQSLPPSNSRRYMYGYDHPDDSNVRSLVVSLRNQRSLHQAARDPPPDHPPADASSHPDPDDDDDDDGNHRDTVSNCVSNVVSVVVCVVVVDDGPDDSVPRDD

pLDDT: mean 72.77, std 20.96, range [27.33, 97.94]